Protein 4C26 (pdb70)

CATH classification: 3.30.920.30

Structure (mmCIF, N/CA/C/O backbone):
data_4C26
#
_entry.id   4C26
#
_cell.length_a   1.000
_cell.length_b   1.000
_cell.length_c   1.000
_cell.angle_alpha   90.00
_cell.angle_beta   90.00
_cell.angle_gamma   90.00
#
_symmetry.space_group_name_H-M   'P 1'
#
loop_
_atom_site.group_PDB
_atom_site.id
_atom_site.type_symbol
_atom_site.label_atom_id
_atom_site.label_alt_id
_atom_site.label_comp_id
_atom_site.label_asym_id
_atom_site.label_entity_id
_atom_site.label_seq_id
_atom_site.pdbx_PDB_ins_code
_atom_site.Cartn_x
_atom_site.Cartn_y
_atom_site.Cartn_z
_atom_site.occupancy
_atom_site.B_iso_or_equiv
_atom_site.auth_seq_id
_atom_site.auth_comp_id
_atom_site.auth_asym_id
_atom_site.auth_atom_id
_atom_site.pdbx_PDB_model_num
ATOM 1 N N . ASP A 1 1 ? 14.689 -2.743 -7.687 1.00 20.35 -6 ASP A N 1
ATOM 2 C CA . ASP A 1 1 ? 15.789 -2.006 -8.356 1.00 20.07 -6 ASP A CA 1
ATOM 3 C C . ASP A 1 1 ? 15.860 -2.366 -9.831 1.00 19.59 -6 ASP A C 1
ATOM 4 O O . ASP A 1 1 ? 16.941 -2.510 -10.399 1.00 19.68 -6 ASP A O 1
ATOM 15 N N . ARG A 1 2 ? 14.700 -2.499 -10.450 1.00 19.21 -5 ARG A N 1
ATOM 16 C CA . ARG A 1 2 ? 14.614 -2.835 -11.862 1.00 18.87 -5 ARG A CA 1
ATOM 17 C C . ARG A 1 2 ? 14.020 -1.656 -12.623 1.00 18.27 -5 ARG A C 1
ATOM 18 O O . ARG A 1 2 ? 13.896 -0.561 -12.074 1.00 17.95 -5 ARG A O 1
ATOM 39 N N . THR A 1 3 ? 13.670 -1.864 -13.879 1.00 18.25 -4 THR A N 1
ATOM 40 C CA . THR A 1 3 ? 13.072 -0.807 -14.682 1.00 17.81 -4 THR A CA 1
ATOM 41 C C . THR A 1 3 ? 11.790 -1.310 -15.343 1.00 16.92 -4 THR A C 1
ATOM 42 O O . THR A 1 3 ? 11.373 -0.823 -16.398 1.00 16.90 -4 THR A O 1
ATOM 53 N N . GLY A 1 4 ? 11.164 -2.287 -14.704 1.00 16.29 -3 GLY A N 1
ATOM 54 C CA . GLY A 1 4 ? 9.940 -2.856 -15.221 1.00 15.50 -3 GLY A CA 1
ATOM 55 C C . GLY A 1 4 ? 9.130 -3.529 -14.137 1.00 14.59 -3 GLY A C 1
ATOM 56 O O . GLY A 1 4 ? 9.655 -4.366 -13.399 1.00 14.29 -3 GLY A O 1
ATOM 60 N N . SER A 1 5 ? 7.861 -3.145 -14.033 1.00 14.32 -2 SER A N 1
ATOM 61 C CA . SER A 1 5 ? 6.936 -3.710 -13.051 1.00 13.61 -2 SER A CA 1
ATOM 62 C C . SER A 1 5 ? 7.372 -3.396 -11.618 1.00 12.70 -2 SER A C 1
ATOM 63 O O . SER A 1 5 ? 7.077 -4.151 -10.688 1.00 12.41 -2 SER A O 1
ATOM 71 N N . GLU A 1 6 ? 8.060 -2.273 -11.445 1.00 12.40 -1 GLU A N 1
ATOM 72 C CA . GLU A 1 6 ? 8.510 -1.843 -10.127 1.00 11.62 -1 GLU A CA 1
ATOM 73 C C . GLU A 1 6 ? 7.358 -1.238 -9.332 1.00 10.95 -1 GLU A C 1
ATOM 74 O O . GLU A 1 6 ? 7.190 -0.019 -9.277 1.00 10.98 -1 GLU A O 1
ATOM 86 N N . LEU A 1 7 ? 6.556 -2.101 -8.729 1.00 10.58 0 LEU A N 1
ATOM 87 C CA . LEU A 1 7 ? 5.456 -1.661 -7.881 1.00 10.14 0 LEU A CA 1
ATOM 88 C C . LEU A 1 7 ? 5.888 -1.645 -6.422 1.00 9.04 0 LEU A C 1
ATOM 89 O O . LEU A 1 7 ? 5.098 -1.328 -5.533 1.00 8.92 0 LEU A O 1
ATOM 105 N N . MET A 1 8 ? 7.147 -1.995 -6.190 1.00 8.45 1 MET A N 1
ATOM 106 C CA . MET A 1 8 ? 7.700 -2.062 -4.844 1.00 7.52 1 MET A CA 1
ATOM 107 C C . MET A 1 8 ? 7.748 -0.677 -4.215 1.00 6.57 1 MET A C 1
ATOM 108 O O . MET A 1 8 ? 8.259 0.271 -4.817 1.00 6.57 1 MET A O 1
ATOM 122 N N . ASN A 1 9 ? 7.208 -0.562 -3.009 1.00 6.06 2 ASN A N 1
ATOM 123 C CA . ASN A 1 9 ? 7.172 0.712 -2.305 1.00 5.40 2 ASN A CA 1
ATOM 124 C C . ASN A 1 9 ? 7.393 0.514 -0.816 1.00 4.41 2 ASN A C 1
ATOM 125 O O . ASN A 1 9 ? 7.055 -0.530 -0.259 1.00 4.62 2 ASN A O 1
ATOM 136 N N . SER A 1 10 ? 7.968 1.521 -0.186 1.00 3.68 3 SER A N 1
ATOM 137 C CA . SER A 1 10 ? 8.181 1.515 1.249 1.00 3.03 3 SER A CA 1
ATOM 138 C C . SER A 1 10 ? 8.111 2.946 1.763 1.00 2.38 3 SER A C 1
ATOM 139 O O . SER A 1 10 ? 9.053 3.722 1.599 1.00 2.73 3 SER A O 1
ATOM 147 N N . SER A 1 11 ? 6.982 3.294 2.361 1.00 2.00 4 SER A N 1
ATOM 148 C CA . SER A 1 11 ? 6.728 4.663 2.767 1.00 1.88 4 SER A CA 1
ATOM 149 C C . SER A 1 11 ? 5.665 4.709 3.859 1.00 1.41 4 SER A C 1
ATOM 150 O O . SER A 1 11 ? 4.871 3.779 4.013 1.00 1.42 4 SER A O 1
ATOM 158 N N . LYS A 1 12 ? 5.657 5.812 4.598 1.00 1.26 5 LYS A N 1
ATOM 159 C CA . LYS A 1 12 ? 4.707 6.038 5.677 1.00 1.09 5 LYS A CA 1
ATOM 160 C C . LYS A 1 12 ? 3.293 6.179 5.123 1.00 0.86 5 LYS A C 1
ATOM 161 O O . LYS A 1 12 ? 2.309 5.952 5.825 1.00 0.88 5 LYS A O 1
ATOM 180 N N . LEU A 1 13 ? 3.205 6.532 3.848 1.00 0.89 6 LEU A N 1
ATOM 181 C CA . LEU A 1 13 ? 1.920 6.714 3.186 1.00 0.95 6 LEU A CA 1
ATOM 182 C C . LEU A 1 13 ? 1.195 5.380 3.001 1.00 0.80 6 LEU A C 1
ATOM 183 O O . LEU A 1 13 ? -0.017 5.351 2.791 1.00 0.79 6 LEU A O 1
ATOM 199 N N . ILE A 1 14 ? 1.938 4.279 3.088 1.00 0.80 7 ILE A N 1
ATOM 200 C CA . ILE A 1 14 ? 1.338 2.948 3.028 1.00 0.83 7 ILE A CA 1
ATOM 201 C C . ILE A 1 14 ? 0.467 2.720 4.262 1.00 0.69 7 ILE A C 1
ATOM 202 O O . ILE A 1 14 ? -0.554 2.035 4.207 1.00 0.71 7 ILE A O 1
ATOM 218 N N . ARG A 1 15 ? 0.867 3.332 5.371 1.00 0.62 8 ARG A N 1
ATOM 219 C CA . ARG A 1 15 ? 0.104 3.241 6.608 1.00 0.60 8 ARG A CA 1
ATOM 220 C C . ARG A 1 15 ? -1.238 3.942 6.445 1.00 0.50 8 ARG A C 1
ATOM 221 O O . ARG A 1 15 ? -2.252 3.497 6.980 1.00 0.56 8 ARG A O 1
ATOM 242 N N . MET A 1 16 ? -1.237 5.030 5.682 1.00 0.47 9 MET A N 1
ATOM 243 C CA . MET A 1 16 ? -2.458 5.776 5.400 1.00 0.52 9 MET A CA 1
ATOM 244 C C . MET A 1 16 ? -3.438 4.912 4.613 1.00 0.53 9 MET A C 1
ATOM 245 O O . MET A 1 16 ? -4.652 5.000 4.798 1.00 0.65 9 MET A O 1
ATOM 259 N N . LEU A 1 17 ? -2.890 4.074 3.741 1.00 0.50 10 LEU A N 1
ATOM 260 C CA . LEU A 1 17 ? -3.685 3.138 2.951 1.00 0.52 10 LEU A CA 1
ATOM 261 C C . LEU A 1 17 ? -4.445 2.182 3.873 1.00 0.55 10 LEU A C 1
ATOM 262 O O . LEU A 1 17 ? -5.579 1.797 3.596 1.00 0.64 10 LEU A O 1
ATOM 278 N N . GLU A 1 18 ? -3.821 1.842 4.992 1.00 0.53 11 GLU A N 1
ATOM 279 C CA . GLU A 1 18 ? -4.425 0.951 5.978 1.00 0.61 11 GLU A CA 1
ATOM 280 C C . GLU A 1 18 ? -5.506 1.690 6.769 1.00 0.62 11 GLU A C 1
ATOM 281 O O . GLU A 1 18 ? -6.582 1.150 7.040 1.00 0.72 11 GLU A O 1
ATOM 293 N N . GLU A 1 19 ? -5.214 2.939 7.116 1.00 0.58 12 GLU A N 1
ATOM 294 C CA . GLU A 1 19 ? -6.105 3.745 7.947 1.00 0.64 12 GLU A CA 1
ATOM 295 C C . GLU A 1 19 ? -7.330 4.215 7.170 1.00 0.60 12 GLU A C 1
ATOM 296 O O . GLU A 1 19 ? -8.355 4.555 7.760 1.00 0.66 12 GLU A O 1
ATOM 308 N N . ASP A 1 20 ? -7.221 4.242 5.847 1.00 0.57 13 ASP A N 1
ATOM 309 C CA . ASP A 1 20 ? -8.333 4.668 4.999 1.00 0.58 13 ASP A CA 1
ATOM 310 C C . ASP A 1 20 ? -9.429 3.606 4.980 1.00 0.55 13 ASP A C 1
ATOM 311 O O . ASP A 1 20 ? -10.577 3.881 4.633 1.00 0.62 13 ASP A O 1
ATOM 320 N N . GLY A 1 21 ? -9.076 2.391 5.373 1.00 0.49 14 GLY A N 1
ATOM 321 C CA . GLY A 1 21 ? -10.057 1.328 5.440 1.00 0.53 14 GLY A CA 1
ATOM 322 C C . GLY A 1 21 ? -9.803 0.237 4.424 1.00 0.47 14 GLY A C 1
ATOM 323 O O . GLY A 1 21 ? -10.652 -0.629 4.211 1.00 0.62 14 GLY A O 1
ATOM 327 N N . TRP A 1 22 ? -8.649 0.288 3.773 1.00 0.35 15 TRP A N 1
ATOM 328 C CA . TRP A 1 22 ? -8.273 -0.752 2.830 1.00 0.34 15 TRP A CA 1
ATOM 329 C C . TRP A 1 22 ? -7.878 -2.005 3.586 1.00 0.39 15 TRP A C 1
ATOM 330 O O . TRP A 1 22 ? -7.136 -1.942 4.566 1.00 0.57 15 TRP A O 1
ATOM 351 N N . ARG A 1 23 ? -8.394 -3.140 3.149 1.00 0.37 16 ARG A N 1
ATOM 352 C CA . ARG A 1 23 ? -8.160 -4.385 3.854 1.00 0.43 16 ARG A CA 1
ATOM 353 C C . ARG A 1 23 ? -7.396 -5.367 2.984 1.00 0.37 16 ARG A C 1
ATOM 354 O O . ARG A 1 23 ? -7.623 -5.455 1.776 1.00 0.32 16 ARG A O 1
ATOM 375 N N . LEU A 1 24 ? -6.473 -6.081 3.611 1.00 0.42 17 LEU A N 1
ATOM 376 C CA . LEU A 1 24 ? -5.672 -7.088 2.935 1.00 0.43 17 LEU A CA 1
ATOM 377 C C . LEU A 1 24 ? -6.522 -8.319 2.638 1.00 0.48 17 LEU A C 1
ATOM 378 O O . LEU A 1 24 ? -6.746 -9.154 3.514 1.00 0.58 17 LEU A O 1
ATOM 394 N N . VAL A 1 25 ? -6.992 -8.427 1.404 1.00 0.49 18 VAL A N 1
ATOM 395 C CA . VAL A 1 25 ? -7.882 -9.519 1.021 1.00 0.60 18 VAL A CA 1
ATOM 396 C C . VAL A 1 25 ? -7.102 -10.685 0.425 1.00 0.65 18 VAL A C 1
ATOM 397 O O . VAL A 1 25 ? -7.617 -11.800 0.315 1.00 0.82 18 VAL A O 1
ATOM 410 N N . ARG A 1 26 ? -5.863 -10.426 0.039 1.00 0.53 19 ARG A N 1
ATOM 411 C CA . ARG A 1 26 ? -4.997 -11.465 -0.494 1.00 0.56 19 ARG A CA 1
ATOM 412 C C . ARG A 1 26 ? -3.573 -11.266 0.008 1.00 0.55 19 ARG A C 1
ATOM 413 O O . ARG A 1 26 ? -2.913 -10.281 -0.330 1.00 0.54 19 ARG A O 1
ATOM 434 N N . VAL A 1 27 ? -3.108 -12.217 0.802 1.00 0.72 20 VAL A N 1
ATOM 435 C CA . VAL A 1 27 ? -1.799 -12.127 1.427 1.00 0.91 20 VAL A CA 1
ATOM 436 C C . VAL A 1 27 ? -0.729 -12.698 0.506 1.00 0.90 20 VAL A C 1
ATOM 437 O O . VAL A 1 27 ? -0.914 -13.749 -0.110 1.00 1.02 20 VAL A O 1
ATOM 450 N N . THR A 1 28 ? 0.371 -11.981 0.391 1.00 1.05 21 THR A N 1
ATOM 451 C CA . THR A 1 28 ? 1.491 -12.407 -0.420 1.00 1.15 21 THR A CA 1
ATOM 452 C C . THR A 1 28 ? 2.793 -11.999 0.267 1.00 1.33 21 THR A C 1
ATOM 453 O O . THR A 1 28 ? 2.799 -11.054 1.058 1.00 1.81 21 THR A O 1
ATOM 464 N N . GLY A 1 29 ? 3.872 -12.729 -0.019 1.00 1.17 22 GLY A N 1
ATOM 465 C CA . GLY A 1 29 ? 5.152 -12.505 0.637 1.00 1.32 22 GLY A CA 1
ATOM 466 C C . GLY A 1 29 ? 5.529 -11.041 0.752 1.00 0.95 22 GLY A C 1
ATOM 467 O O . GLY A 1 29 ? 5.762 -10.543 1.852 1.00 1.42 22 GLY A O 1
ATOM 471 N N . SER A 1 30 ? 5.580 -10.345 -0.371 1.00 0.89 23 SER A N 1
ATOM 472 C CA . SER A 1 30 ? 5.932 -8.935 -0.356 1.00 1.20 23 SER A CA 1
ATOM 473 C C . SER A 1 30 ? 4.743 -8.056 -0.747 1.00 1.00 23 SER A C 1
ATOM 474 O O . SER A 1 30 ? 4.579 -6.952 -0.221 1.00 1.37 23 SER A O 1
ATOM 482 N N . ALA A 1 31 ? 3.903 -8.551 -1.651 1.00 0.60 24 ALA A N 1
ATOM 483 C CA . ALA A 1 31 ? 2.826 -7.744 -2.212 1.00 0.55 24 ALA A CA 1
ATOM 484 C C . ALA A 1 31 ? 1.549 -7.832 -1.389 1.00 0.53 24 ALA A C 1
ATOM 485 O O . ALA A 1 31 ? 0.931 -8.889 -1.280 1.00 0.76 24 ALA A O 1
ATOM 492 N N . HIS A 1 32 ? 1.161 -6.706 -0.818 1.00 0.43 25 HIS A N 1
ATOM 493 C CA . HIS A 1 32 ? -0.075 -6.615 -0.060 1.00 0.50 25 HIS A CA 1
ATOM 494 C C . HIS A 1 32 ? -1.210 -6.190 -0.981 1.00 0.35 25 HIS A C 1
ATOM 495 O O . HIS A 1 32 ? -1.190 -5.087 -1.526 1.00 0.39 25 HIS A O 1
ATOM 510 N N . HIS A 1 33 ? -2.183 -7.070 -1.171 1.00 0.33 26 HIS A N 1
ATOM 511 C CA . HIS A 1 33 ? -3.313 -6.778 -2.044 1.00 0.33 26 HIS A CA 1
ATOM 512 C C . HIS A 1 33 ? -4.474 -6.227 -1.229 1.00 0.28 26 HIS A C 1
ATOM 513 O O . HIS A 1 33 ? -5.144 -6.965 -0.498 1.00 0.33 26 HIS A O 1
ATOM 528 N N . PHE A 1 34 ? -4.696 -4.932 -1.351 1.00 0.25 27 PHE A N 1
ATOM 529 C CA . PHE A 1 34 ? -5.706 -4.243 -0.573 1.00 0.21 27 PHE A CA 1
ATOM 530 C C . PHE A 1 34 ? -6.966 -3.992 -1.375 1.00 0.25 27 PHE A C 1
ATOM 531 O O . PHE A 1 34 ? -6.907 -3.661 -2.560 1.00 0.32 27 PHE A O 1
ATOM 548 N N . LYS A 1 35 ? -8.098 -4.127 -0.712 1.00 0.25 28 LYS A N 1
ATOM 549 C CA . LYS A 1 35 ? -9.382 -3.812 -1.314 1.00 0.33 28 LYS A CA 1
ATOM 550 C C . LYS A 1 35 ? -10.182 -2.930 -0.364 1.00 0.42 28 LYS A C 1
ATOM 551 O O . LYS A 1 35 ? -10.194 -3.162 0.847 1.00 0.54 28 LYS A O 1
ATOM 570 N N . HIS A 1 36 ? -10.824 -1.906 -0.905 1.00 0.49 29 HIS A N 1
ATOM 571 C CA . HIS A 1 36 ? -11.642 -1.017 -0.095 1.00 0.66 29 HIS A CA 1
ATOM 572 C C . HIS A 1 36 ? -13.117 -1.304 -0.348 1.00 0.64 29 HIS A C 1
ATOM 573 O O . HIS A 1 36 ? -13.591 -1.166 -1.472 1.00 0.66 29 HIS A O 1
ATOM 588 N N . PRO A 1 37 ? -13.852 -1.702 0.699 1.00 0.85 30 PRO A N 1
ATOM 589 C CA . PRO A 1 37 ? -15.279 -2.073 0.601 1.00 1.05 30 PRO A CA 1
ATOM 590 C C . PRO A 1 37 ? -16.191 -0.876 0.328 1.00 1.10 30 PRO A C 1
ATOM 591 O O . PRO A 1 37 ? -16.990 -0.478 1.179 1.00 1.67 30 PRO A O 1
ATOM 602 N N . LYS A 1 38 ? -16.067 -0.317 -0.866 1.00 0.80 31 LYS A N 1
ATOM 603 C CA . LYS A 1 38 ? -16.851 0.837 -1.278 1.00 0.99 31 LYS A CA 1
ATOM 604 C C . LYS A 1 38 ? -16.506 1.187 -2.716 1.00 1.04 31 LYS A C 1
ATOM 605 O O . LYS A 1 38 ? -17.383 1.493 -3.526 1.00 1.30 31 LYS A O 1
ATOM 624 N N . LYS A 1 39 ? -15.220 1.150 -3.020 1.00 0.91 32 LYS A N 1
ATOM 625 C CA . LYS A 1 39 ? -14.749 1.439 -4.368 1.00 1.07 32 LYS A CA 1
ATOM 626 C C . LYS A 1 39 ? -14.173 0.184 -5.028 1.00 0.89 32 LYS A C 1
ATOM 627 O O . LYS A 1 39 ? -13.482 -0.600 -4.375 1.00 0.81 32 LYS A O 1
ATOM 646 N N . PRO A 1 40 ? -14.450 -0.029 -6.326 1.00 1.16 33 PRO A N 1
ATOM 647 C CA . PRO A 1 40 ? -13.900 -1.159 -7.081 1.00 1.17 33 PRO A CA 1
ATOM 648 C C . PRO A 1 40 ? -12.432 -0.947 -7.451 1.00 1.02 33 PRO A C 1
ATOM 649 O O . PRO A 1 40 ? -12.074 -0.902 -8.630 1.00 1.83 33 PRO A O 1
ATOM 660 N N . GLY A 1 41 ? -11.588 -0.807 -6.444 1.00 0.70 34 GLY A N 1
ATOM 661 C CA . GLY A 1 41 ? -10.178 -0.606 -6.682 1.00 0.91 34 GLY A CA 1
ATOM 662 C C . GLY A 1 41 ? -9.329 -1.565 -5.883 1.00 0.76 34 GLY A C 1
ATOM 663 O O . GLY A 1 41 ? -9.634 -1.849 -4.725 1.00 0.77 34 GLY A O 1
ATOM 667 N N . LEU A 1 42 ? -8.276 -2.073 -6.501 1.00 0.83 35 LEU A N 1
ATOM 668 C CA . LEU A 1 42 ? -7.361 -2.985 -5.829 1.00 0.78 35 LEU A CA 1
ATOM 669 C C . LEU A 1 42 ? -5.962 -2.381 -5.798 1.00 0.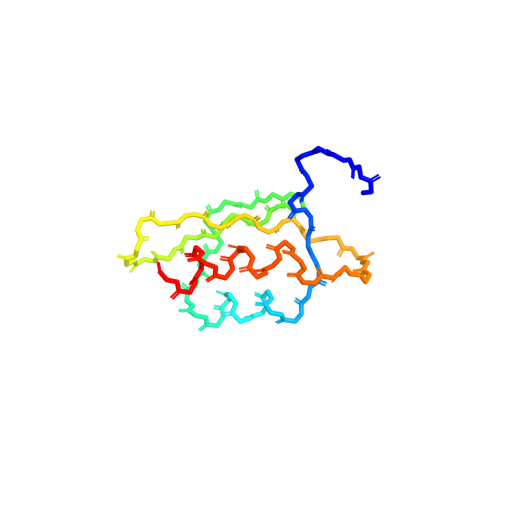61 35 LEU A C 1
ATOM 670 O O . LEU A 1 42 ? -5.363 -2.121 -6.845 1.00 0.71 35 LEU A O 1
ATOM 686 N N . VAL A 1 43 ? -5.451 -2.141 -4.605 1.00 0.41 36 VAL A N 1
ATOM 687 C CA . VAL A 1 43 ? -4.117 -1.582 -4.446 1.00 0.35 36 VAL A CA 1
ATOM 688 C C . VAL A 1 43 ? -3.144 -2.657 -3.981 1.00 0.30 36 VAL A C 1
ATOM 689 O O . VAL A 1 43 ? -3.369 -3.315 -2.970 1.00 0.29 36 VAL A O 1
ATOM 702 N N . THR A 1 44 ? -2.073 -2.843 -4.730 1.00 0.49 37 THR A N 1
ATOM 703 C CA . THR A 1 44 ? -1.081 -3.845 -4.397 1.00 0.52 37 THR A CA 1
ATOM 704 C C . THR A 1 44 ? 0.248 -3.189 -4.028 1.00 0.57 37 THR A C 1
ATOM 705 O O . THR A 1 44 ? 0.972 -2.711 -4.903 1.00 0.78 37 THR A O 1
ATOM 716 N N . VAL A 1 45 ? 0.546 -3.131 -2.732 1.00 0.48 38 VAL A N 1
ATOM 717 C CA . VAL A 1 45 ? 1.817 -2.592 -2.276 1.00 0.63 38 VAL A CA 1
ATOM 718 C C . VAL A 1 45 ? 2.786 -3.697 -1.847 1.00 0.61 38 VAL A C 1
ATOM 719 O O . VAL A 1 45 ? 2.638 -4.286 -0.771 1.00 0.58 38 VAL A O 1
ATOM 732 N N . PRO A 1 46 ? 3.770 -4.016 -2.703 1.00 0.89 39 PRO A N 1
ATOM 733 C CA . PRO A 1 46 ? 4.913 -4.843 -2.324 1.00 0.93 39 PRO A CA 1
ATOM 734 C C . PRO A 1 46 ? 5.869 -4.062 -1.443 1.00 1.10 39 PRO A C 1
ATOM 735 O O . PRO A 1 46 ? 6.509 -3.109 -1.892 1.00 1.68 39 PRO A O 1
ATOM 746 N N . HIS A 1 47 ? 5.947 -4.458 -0.184 1.00 1.02 40 HIS A N 1
ATOM 747 C CA . HIS A 1 47 ? 6.710 -3.709 0.796 1.00 1.48 40 HIS A CA 1
ATOM 748 C C . HIS A 1 47 ? 7.959 -4.467 1.237 1.00 1.41 40 HIS A C 1
ATOM 749 O O . HIS A 1 47 ? 7.878 -5.421 2.012 1.00 1.67 40 HIS A O 1
ATOM 764 N N . PRO A 1 48 ? 9.125 -4.062 0.726 1.00 2.02 41 PRO A N 1
ATOM 765 C CA . PRO A 1 48 ? 10.410 -4.546 1.193 1.00 2.42 41 PRO A CA 1
ATOM 766 C C . PRO A 1 48 ? 11.005 -3.604 2.240 1.00 1.97 41 PRO A C 1
ATOM 767 O O . PRO A 1 48 ? 10.440 -2.546 2.527 1.00 2.01 41 PRO A O 1
ATOM 778 N N . LYS A 1 49 ? 12.133 -3.984 2.816 1.00 2.46 42 LYS A N 1
ATOM 779 C CA . LYS A 1 49 ? 12.826 -3.110 3.750 1.00 2.66 42 LYS A CA 1
ATOM 780 C C . LYS A 1 49 ? 13.867 -2.291 2.998 1.00 3.15 42 LYS A C 1
ATOM 781 O O . LYS A 1 49 ? 14.954 -2.783 2.690 1.00 3.73 42 LYS A O 1
ATOM 800 N N . LYS A 1 50 ? 13.517 -1.050 2.692 1.00 3.38 43 LYS A N 1
ATOM 801 C CA . LYS A 1 50 ? 14.364 -0.182 1.885 1.00 4.00 43 LYS A CA 1
ATOM 802 C C . LYS A 1 50 ? 13.771 1.220 1.860 1.00 4.34 43 LYS A C 1
ATOM 803 O O . LYS A 1 50 ? 12.550 1.374 1.867 1.00 4.36 43 LYS A O 1
ATOM 822 N N . ASP A 1 51 ? 14.620 2.240 1.845 1.00 4.87 44 ASP A N 1
ATOM 823 C CA . ASP A 1 51 ? 14.142 3.613 1.719 1.00 5.33 44 ASP A CA 1
ATOM 824 C C . ASP A 1 51 ? 13.716 3.869 0.283 1.00 5.00 44 ASP A C 1
ATOM 825 O O . ASP A 1 51 ? 14.549 4.101 -0.590 1.00 5.09 44 ASP A O 1
ATOM 834 N N . LEU A 1 52 ? 12.421 3.789 0.034 1.00 4.81 45 LEU A N 1
ATOM 835 C CA . LEU A 1 52 ? 11.898 3.960 -1.310 1.00 4.63 45 LEU A CA 1
ATOM 836 C C . LEU A 1 52 ? 11.119 5.262 -1.424 1.00 4.46 45 LEU A C 1
ATOM 837 O O . LEU A 1 52 ? 10.288 5.576 -0.571 1.00 4.41 45 LEU A O 1
ATOM 853 N N . PRO A 1 53 ? 11.406 6.049 -2.473 1.00 4.59 46 PRO A N 1
ATOM 854 C CA . PRO A 1 53 ? 10.698 7.303 -2.747 1.00 4.55 46 PRO A CA 1
ATOM 855 C C . PRO A 1 53 ? 9.214 7.074 -3.017 1.00 3.88 46 PRO A C 1
ATOM 856 O O . PRO A 1 53 ? 8.796 5.970 -3.371 1.00 3.48 46 PRO A O 1
ATOM 867 N N . ILE A 1 54 ? 8.423 8.129 -2.869 1.00 3.85 47 ILE A N 1
ATOM 868 C CA . ILE A 1 54 ? 6.972 8.028 -2.991 1.00 3.33 47 ILE A CA 1
ATOM 869 C C . ILE A 1 54 ? 6.514 8.145 -4.442 1.00 3.01 47 ILE A C 1
ATOM 870 O O . ILE A 1 54 ? 5.322 8.280 -4.709 1.00 2.56 47 ILE A O 1
ATOM 886 N N . GLY A 1 55 ? 7.466 8.095 -5.369 1.00 3.31 48 GLY A N 1
ATOM 887 C CA . GLY A 1 55 ? 7.156 8.236 -6.784 1.00 3.19 48 GLY A CA 1
ATOM 888 C C . GLY A 1 55 ? 6.082 7.274 -7.263 1.00 2.77 48 GLY A C 1
ATOM 889 O O . GLY A 1 55 ? 5.183 7.661 -8.005 1.00 2.57 48 GLY A O 1
ATOM 893 N N . THR A 1 56 ? 6.167 6.021 -6.849 1.00 2.71 49 THR A N 1
ATOM 894 C CA . THR A 1 56 ? 5.142 5.051 -7.198 1.00 2.41 49 THR A CA 1
ATOM 895 C C . THR A 1 56 ? 3.950 5.175 -6.249 1.00 1.84 49 THR A C 1
ATOM 896 O O . THR A 1 56 ? 2.808 4.926 -6.627 1.00 1.61 49 THR A O 1
ATOM 907 N N . VAL A 1 57 ? 4.227 5.604 -5.024 1.00 1.76 50 VAL A N 1
ATOM 908 C CA . VAL A 1 57 ? 3.200 5.747 -4.000 1.00 1.38 50 VAL A CA 1
ATOM 909 C C . VAL A 1 57 ? 2.166 6.813 -4.360 1.00 1.23 50 VAL A C 1
ATOM 910 O O . VAL A 1 57 ? 0.973 6.620 -4.146 1.00 0.97 50 VAL A O 1
ATOM 923 N N . LYS A 1 58 ? 2.611 7.937 -4.907 1.00 1.48 51 LYS A N 1
ATOM 924 C CA . LYS A 1 58 ? 1.684 8.993 -5.291 1.00 1.44 51 LYS A CA 1
ATOM 925 C C . LYS A 1 58 ? 0.822 8.549 -6.470 1.00 1.23 51 LYS A C 1
ATOM 926 O O . LYS A 1 58 ? -0.249 9.102 -6.716 1.00 1.17 51 LYS A O 1
ATOM 945 N N . SER A 1 59 ? 1.291 7.533 -7.183 1.00 1.27 52 SER A N 1
ATOM 946 C CA . SER A 1 59 ? 0.492 6.893 -8.211 1.00 1.26 52 SER A CA 1
ATOM 947 C C . SER A 1 59 ? -0.527 5.963 -7.556 1.00 1.00 52 SER A C 1
ATOM 948 O O . SER A 1 59 ? -1.678 5.883 -7.985 1.00 1.06 52 SER A O 1
ATOM 956 N N . ILE A 1 60 ? -0.096 5.279 -6.494 1.00 0.82 53 ILE A N 1
ATOM 957 C CA . ILE A 1 60 ? -0.990 4.442 -5.700 1.00 0.67 53 ILE A CA 1
ATOM 958 C C . ILE A 1 60 ? -2.101 5.291 -5.096 1.00 0.59 53 ILE A C 1
ATOM 959 O O . ILE A 1 60 ? -3.266 4.906 -5.110 1.00 0.70 53 ILE A O 1
ATOM 975 N N . GLN A 1 61 ? -1.723 6.457 -4.580 1.00 0.60 54 GLN A N 1
ATOM 976 C CA . GLN A 1 61 ? -2.666 7.370 -3.939 1.00 0.75 54 GLN A CA 1
ATOM 977 C C . GLN A 1 61 ? -3.764 7.817 -4.898 1.00 0.79 54 GLN A C 1
ATOM 978 O O . GLN A 1 61 ? -4.840 8.223 -4.467 1.00 0.97 54 GLN A O 1
ATOM 992 N N . LYS A 1 62 ? -3.499 7.738 -6.195 1.00 0.73 55 LYS A N 1
ATOM 993 C CA . LYS A 1 62 ? -4.514 8.051 -7.188 1.00 0.82 55 LYS A CA 1
ATOM 994 C C . LYS A 1 62 ? -5.620 6.999 -7.150 1.00 0.77 55 LYS A C 1
ATOM 995 O O . LYS A 1 62 ? -6.800 7.318 -7.267 1.00 0.94 55 LYS A O 1
ATOM 1014 N N . SER A 1 63 ? -5.227 5.746 -6.964 1.00 0.67 56 SER A N 1
ATOM 1015 C CA . SER A 1 63 ? -6.181 4.648 -6.905 1.00 0.75 56 SER A CA 1
ATOM 1016 C C . SER A 1 63 ? -6.712 4.466 -5.481 1.00 0.69 56 SER A C 1
ATOM 1017 O O . SER A 1 63 ? -7.871 4.114 -5.280 1.00 0.85 56 SER A O 1
ATOM 1025 N N . ALA A 1 64 ? -5.854 4.720 -4.502 1.00 0.54 57 ALA A N 1
ATOM 1026 C CA . ALA A 1 64 ? -6.194 4.497 -3.101 1.00 0.55 57 ALA A CA 1
ATOM 1027 C C . ALA A 1 64 ? -6.986 5.661 -2.511 1.00 0.76 57 ALA A C 1
ATOM 1028 O O . ALA A 1 64 ? -7.806 5.473 -1.609 1.00 1.09 57 ALA A O 1
ATOM 1035 N N . GLY A 1 65 ? -6.745 6.859 -3.019 1.00 0.90 58 GLY A N 1
ATOM 1036 C CA . GLY A 1 65 ? -7.382 8.037 -2.466 1.00 1.19 58 GLY A CA 1
ATOM 1037 C C . GLY A 1 65 ? -8.612 8.467 -3.240 1.00 1.20 58 GLY A C 1
ATOM 1038 O O . GLY A 1 65 ? -9.532 9.057 -2.672 1.00 1.52 58 GLY A O 1
ATOM 1042 N N . LEU A 1 66 ? -8.635 8.176 -4.530 1.00 1.61 59 LEU A N 1
ATOM 1043 C CA . LEU A 1 66 ? -9.741 8.595 -5.378 1.00 2.45 59 LEU A CA 1
ATOM 1044 C C . LEU A 1 66 ? -10.664 7.418 -5.678 1.00 2.84 59 LEU A C 1
ATOM 1045 O O . LEU A 1 66 ? -10.722 6.981 -6.847 1.00 3.33 59 LEU A O 1
ATOM 1062 N N . ASP A 1 1 ? 24.392 0.505 3.802 1.00 20.35 -6 ASP A N 2
ATOM 1063 C CA . ASP A 1 1 ? 24.143 1.359 2.620 1.00 20.07 -6 ASP A CA 2
ATOM 1064 C C . ASP A 1 1 ? 23.887 0.515 1.375 1.00 19.59 -6 ASP A C 2
ATOM 1065 O O . ASP A 1 1 ? 22.937 0.766 0.636 1.00 19.68 -6 ASP A O 2
ATOM 1076 N N . ARG A 1 2 ? 24.733 -0.485 1.144 1.00 19.21 -5 ARG A N 2
ATOM 1077 C CA . ARG A 1 2 ? 24.625 -1.309 -0.056 1.00 18.87 -5 ARG A CA 2
ATOM 1078 C C . ARG A 1 2 ? 23.382 -2.194 -0.005 1.00 18.27 -5 ARG A C 2
ATOM 1079 O O . ARG A 1 2 ? 22.549 -2.153 -0.913 1.00 17.95 -5 ARG A O 2
ATOM 1100 N N . THR A 1 3 ? 23.260 -2.992 1.045 1.00 18.25 -4 THR A N 2
ATOM 1101 C CA . THR A 1 3 ? 22.086 -3.835 1.225 1.00 17.81 -4 THR A CA 2
ATOM 1102 C C . THR A 1 3 ? 20.858 -2.971 1.506 1.00 16.92 -4 THR A C 2
ATOM 1103 O O . THR A 1 3 ? 19.804 -3.143 0.890 1.00 16.90 -4 THR A O 2
ATOM 1114 N N . GLY A 1 4 ? 21.014 -2.032 2.426 1.00 16.29 -3 GLY A N 2
ATOM 1115 C CA . GLY A 1 4 ? 19.957 -1.094 2.726 1.00 15.50 -3 GLY A CA 2
ATOM 1116 C C . GLY A 1 4 ? 20.502 0.304 2.901 1.00 14.59 -3 GLY A C 2
ATOM 1117 O O . GLY A 1 4 ? 21.362 0.535 3.756 1.00 14.29 -3 GLY A O 2
ATOM 1121 N N . SER A 1 5 ? 20.036 1.234 2.078 1.00 14.32 -2 SER A N 2
ATOM 1122 C CA . SER A 1 5 ? 20.500 2.611 2.150 1.00 13.61 -2 SER A CA 2
ATOM 1123 C C . SER A 1 5 ? 19.822 3.334 3.303 1.00 12.70 -2 SER A C 2
ATOM 1124 O O . SER A 1 5 ? 20.407 4.219 3.929 1.00 12.41 -2 SER A O 2
ATOM 1132 N N . GLU A 1 6 ? 18.592 2.945 3.587 1.00 12.40 -1 GLU A N 2
ATOM 1133 C CA . GLU A 1 6 ? 17.847 3.521 4.689 1.00 11.62 -1 GLU A CA 2
ATOM 1134 C C . GLU A 1 6 ? 17.107 2.420 5.441 1.00 10.95 -1 GLU A C 2
ATOM 1135 O O . GLU A 1 6 ? 16.571 1.492 4.834 1.00 10.98 -1 GLU A O 2
ATOM 1147 N N . LEU A 1 7 ? 17.095 2.521 6.762 1.00 10.58 0 LEU A N 2
ATOM 1148 C CA . LEU A 1 7 ? 16.468 1.507 7.598 1.00 10.14 0 LEU A CA 2
ATOM 1149 C C . LEU A 1 7 ? 15.006 1.853 7.846 1.00 9.04 0 LEU A C 2
ATOM 1150 O O . LEU A 1 7 ? 14.255 1.064 8.421 1.00 8.92 0 LEU A O 2
ATOM 1166 N N . MET A 1 8 ? 14.616 3.043 7.414 1.00 8.45 1 MET A N 2
ATOM 1167 C CA . MET A 1 8 ? 13.236 3.490 7.526 1.00 7.52 1 MET A CA 2
ATOM 1168 C C . MET A 1 8 ? 12.380 2.822 6.459 1.00 6.57 1 MET A C 2
ATOM 1169 O O . MET A 1 8 ? 12.308 3.300 5.322 1.00 6.57 1 MET A O 2
ATOM 1183 N N . ASN A 1 9 ? 11.754 1.706 6.811 1.00 6.06 2 ASN A N 2
ATOM 1184 C CA . ASN A 1 9 ? 10.840 1.038 5.897 1.00 5.40 2 ASN A CA 2
ATOM 1185 C C . ASN A 1 9 ? 9.632 1.923 5.658 1.00 4.41 2 ASN A C 2
ATOM 1186 O O . ASN A 1 9 ? 9.075 2.491 6.599 1.00 4.62 2 ASN A O 2
ATOM 1197 N N . SER A 1 10 ? 9.239 2.052 4.401 1.00 3.68 3 SER A N 2
ATOM 1198 C CA . SER A 1 10 ? 8.167 2.956 4.018 1.00 3.03 3 SER A CA 2
ATOM 1199 C C . SER A 1 10 ? 6.790 2.369 4.344 1.00 2.38 3 SER A C 2
ATOM 1200 O O . SER A 1 10 ? 5.980 2.107 3.452 1.00 2.73 3 SER A O 2
ATOM 1208 N N . SER A 1 11 ? 6.534 2.167 5.630 1.00 2.00 4 SER A N 2
ATOM 1209 C CA . SER A 1 11 ? 5.247 1.682 6.092 1.00 1.88 4 SER A CA 2
ATOM 1210 C C . SER A 1 11 ? 4.248 2.835 6.173 1.00 1.41 4 SER A C 2
ATOM 1211 O O . SER A 1 11 ? 3.048 2.619 6.305 1.00 1.42 4 SER A O 2
ATOM 1219 N N . LYS A 1 12 ? 4.771 4.060 6.081 1.00 1.26 5 LYS A N 2
ATOM 1220 C CA . LYS A 1 12 ? 3.962 5.275 6.012 1.00 1.09 5 LYS A CA 2
ATOM 1221 C C . LYS A 1 12 ? 2.823 5.139 5.007 1.00 0.86 5 LYS A C 2
ATOM 1222 O O . LYS A 1 12 ? 1.682 5.517 5.281 1.00 0.88 5 LYS A O 2
ATOM 1241 N N . LEU A 1 13 ? 3.150 4.600 3.843 1.00 0.89 6 LEU A N 2
ATOM 1242 C CA . LEU A 1 13 ? 2.187 4.441 2.766 1.00 0.95 6 LEU A CA 2
ATOM 1243 C C . LEU A 1 13 ? 1.114 3.430 3.145 1.00 0.80 6 LEU A C 2
ATOM 1244 O O . LEU A 1 13 ? -0.062 3.629 2.855 1.00 0.79 6 LEU A O 2
ATOM 1260 N N . ILE A 1 14 ? 1.522 2.358 3.810 1.00 0.80 7 ILE A N 2
ATOM 1261 C CA . ILE A 1 14 ? 0.582 1.353 4.285 1.00 0.83 7 ILE A CA 2
ATOM 1262 C C . ILE A 1 14 ? -0.268 1.933 5.408 1.00 0.69 7 ILE A C 2
ATOM 1263 O O . ILE A 1 14 ? -1.462 1.668 5.503 1.00 0.71 7 ILE A O 2
ATOM 1279 N N . ARG A 1 15 ? 0.367 2.740 6.245 1.00 0.62 8 ARG A N 2
ATOM 1280 C CA . ARG A 1 15 ? -0.289 3.388 7.366 1.00 0.60 8 ARG A CA 2
ATOM 1281 C C . ARG A 1 15 ? -1.444 4.269 6.897 1.00 0.50 8 ARG A C 2
ATOM 1282 O O . ARG A 1 15 ? -2.581 4.094 7.332 1.00 0.56 8 ARG A O 2
ATOM 1303 N N . MET A 1 16 ? -1.150 5.199 5.994 1.00 0.47 9 MET A N 2
ATOM 1304 C CA . MET A 1 16 ? -2.160 6.131 5.491 1.00 0.52 9 MET A CA 2
ATOM 1305 C C . MET A 1 16 ? -3.226 5.396 4.682 1.00 0.53 9 MET A C 2
ATOM 1306 O O . MET A 1 16 ? -4.367 5.846 4.573 1.00 0.65 9 MET A O 2
ATOM 1320 N N . LEU A 1 17 ? -2.836 4.260 4.127 1.00 0.50 10 LEU A N 2
ATOM 1321 C CA . LEU A 1 17 ? -3.738 3.406 3.369 1.00 0.52 10 LEU A CA 2
ATOM 1322 C C . LEU A 1 17 ? -4.667 2.642 4.315 1.00 0.55 10 LEU A C 2
ATOM 1323 O O . LEU A 1 17 ? -5.870 2.530 4.079 1.00 0.64 10 LEU A O 2
ATOM 1339 N N . GLU A 1 18 ? -4.096 2.144 5.402 1.00 0.53 11 GLU A N 2
ATOM 1340 C CA . GLU A 1 18 ? -4.849 1.427 6.423 1.00 0.61 11 GLU A CA 2
ATOM 1341 C C . GLU A 1 18 ? -5.808 2.372 7.153 1.00 0.62 11 GLU A C 2
ATOM 1342 O O . GLU A 1 18 ? -6.938 1.999 7.478 1.00 0.72 11 GLU A O 2
ATOM 1354 N N . GLU A 1 19 ? -5.361 3.602 7.389 1.00 0.58 12 GLU A N 2
ATOM 1355 C CA . GLU A 1 19 ? -6.160 4.587 8.117 1.00 0.64 12 GLU A CA 2
ATOM 1356 C C . GLU A 1 19 ? -7.328 5.104 7.280 1.00 0.60 12 GLU A C 2
ATOM 1357 O O . GLU A 1 19 ? -8.265 5.692 7.816 1.00 0.66 12 GLU A O 2
ATOM 1369 N N . ASP A 1 20 ? -7.275 4.887 5.969 1.00 0.57 13 ASP A N 2
ATOM 1370 C CA . ASP A 1 20 ? -8.346 5.343 5.084 1.00 0.58 13 ASP A CA 2
ATOM 1371 C C . ASP A 1 20 ? -9.515 4.361 5.114 1.00 0.55 13 ASP A C 2
ATOM 1372 O O . ASP A 1 20 ? -10.616 4.666 4.654 1.00 0.62 13 ASP A O 2
ATOM 1381 N N . GLY A 1 21 ? -9.270 3.181 5.669 1.00 0.49 14 GLY A N 2
ATOM 1382 C CA . GLY A 1 21 ? -10.340 2.224 5.865 1.00 0.53 14 GLY A CA 2
ATOM 1383 C C . GLY A 1 21 ? -10.350 1.108 4.839 1.00 0.47 14 GLY A C 2
ATOM 1384 O O . GLY A 1 21 ? -11.395 0.504 4.588 1.00 0.62 14 GLY A O 2
ATOM 1388 N N . TRP A 1 22 ? -9.201 0.832 4.241 1.00 0.35 15 TRP A N 2
ATOM 1389 C CA . TRP A 1 22 ? -9.089 -0.255 3.276 1.00 0.34 15 TRP A CA 2
ATOM 1390 C C . TRP A 1 22 ? -8.880 -1.588 3.988 1.00 0.39 15 TRP A C 2
ATOM 1391 O O . TRP A 1 22 ? -8.695 -1.631 5.207 1.00 0.57 15 TRP A O 2
ATOM 1412 N N . ARG A 1 23 ? -8.914 -2.672 3.231 1.00 0.37 16 ARG A N 2
ATOM 1413 C CA . ARG A 1 23 ? -8.789 -4.001 3.808 1.00 0.43 16 ARG A CA 2
ATOM 1414 C C . ARG A 1 23 ? -7.837 -4.856 2.982 1.00 0.37 16 ARG A C 2
ATOM 1415 O O . ARG A 1 23 ? -7.876 -4.832 1.753 1.00 0.32 16 ARG A O 2
ATOM 1436 N N . LEU A 1 24 ? -6.976 -5.595 3.663 1.00 0.42 17 LEU A N 2
ATOM 1437 C CA . LEU A 1 24 ? -6.062 -6.511 3.003 1.00 0.43 17 LEU A CA 2
ATOM 1438 C C . LEU A 1 24 ? -6.821 -7.743 2.518 1.00 0.48 17 LEU A C 2
ATOM 1439 O O . LEU A 1 24 ? -7.262 -8.567 3.319 1.00 0.58 17 LEU A O 2
ATOM 1455 N N . VAL A 1 25 ? -6.984 -7.858 1.209 1.00 0.49 18 VAL A N 2
ATOM 1456 C CA . VAL A 1 25 ? -7.787 -8.932 0.641 1.00 0.60 18 VAL A CA 2
ATOM 1457 C C . VAL A 1 25 ? -6.933 -10.090 0.127 1.00 0.65 18 VAL A C 2
ATOM 1458 O O . VAL A 1 25 ? -7.407 -11.225 0.053 1.00 0.82 18 VAL A O 2
ATOM 1471 N N . ARG A 1 26 ? -5.682 -9.814 -0.222 1.00 0.53 19 ARG A N 2
ATOM 1472 C CA . ARG A 1 26 ? -4.810 -10.844 -0.771 1.00 0.56 19 ARG A CA 2
ATOM 1473 C C . ARG A 1 26 ? -3.346 -10.438 -0.677 1.00 0.55 19 ARG A C 2
ATOM 1474 O O . ARG A 1 26 ? -2.951 -9.380 -1.168 1.00 0.54 19 ARG A O 2
ATOM 1495 N N . VAL A 1 27 ? -2.544 -11.279 -0.042 1.00 0.72 20 VAL A N 2
ATOM 1496 C CA . VAL A 1 27 ? -1.109 -11.050 0.040 1.00 0.91 20 VAL A CA 2
ATOM 1497 C C . VAL A 1 27 ? -0.386 -11.901 -0.994 1.00 0.90 20 VAL A C 2
ATOM 1498 O O . VAL A 1 27 ? -0.243 -13.116 -0.825 1.00 1.02 20 VAL A O 2
ATOM 1511 N N . THR A 1 28 ? 0.060 -11.268 -2.061 1.00 1.05 21 THR A N 2
ATOM 1512 C CA . THR A 1 28 ? 0.764 -11.970 -3.115 1.00 1.15 21 THR A CA 2
ATOM 1513 C C . THR A 1 28 ? 2.265 -11.761 -2.961 1.00 1.33 21 THR A C 2
ATOM 1514 O O . THR A 1 28 ? 2.807 -10.746 -3.394 1.00 1.81 21 THR A O 2
ATOM 1525 N N . GLY A 1 29 ? 2.931 -12.731 -2.347 1.00 1.17 22 GLY A N 2
ATOM 1526 C CA . GLY A 1 29 ? 4.350 -12.604 -2.087 1.00 1.32 22 GLY A CA 2
ATOM 1527 C C . GLY A 1 29 ? 4.657 -11.439 -1.167 1.00 0.95 22 GLY A C 2
ATOM 1528 O O . GLY A 1 29 ? 4.283 -11.449 0.008 1.00 1.42 22 GLY A O 2
ATOM 1532 N N . SER A 1 30 ? 5.326 -10.431 -1.703 1.00 0.89 23 SER A N 2
ATOM 1533 C CA . SER A 1 30 ? 5.653 -9.238 -0.943 1.00 1.20 23 SER A CA 2
ATOM 1534 C C . SER A 1 30 ? 4.656 -8.124 -1.267 1.00 1.00 23 SER A C 2
ATOM 1535 O O . SER A 1 30 ? 4.633 -7.077 -0.613 1.00 1.37 23 SER A O 2
ATOM 1543 N N . ALA A 1 31 ? 3.828 -8.362 -2.275 1.00 0.60 24 ALA A N 2
ATOM 1544 C CA . ALA A 1 31 ? 2.847 -7.384 -2.706 1.00 0.55 24 ALA A CA 2
ATOM 1545 C C . ALA A 1 31 ? 1.490 -7.667 -2.083 1.00 0.53 24 ALA A C 2
ATOM 1546 O O . ALA A 1 31 ? 0.734 -8.522 -2.553 1.00 0.76 24 ALA A O 2
ATOM 1553 N N . HIS A 1 32 ? 1.181 -6.945 -1.022 1.00 0.43 25 HIS A N 2
ATOM 1554 C CA . HIS A 1 32 ? -0.101 -7.099 -0.358 1.00 0.50 25 HIS A CA 2
ATOM 1555 C C . HIS A 1 32 ? -1.130 -6.167 -0.984 1.00 0.35 25 HIS A C 2
ATOM 1556 O O . HIS A 1 32 ? -0.866 -4.981 -1.193 1.00 0.39 25 HIS A O 2
ATOM 1571 N N . HIS A 1 33 ? -2.291 -6.723 -1.296 1.00 0.33 26 HIS A N 2
ATOM 1572 C CA . HIS A 1 33 ? -3.332 -5.994 -2.008 1.00 0.33 26 HIS A CA 2
ATOM 1573 C C . HIS A 1 33 ? -4.418 -5.511 -1.058 1.00 0.28 26 HIS A C 2
ATOM 1574 O O . HIS A 1 33 ? -5.031 -6.306 -0.338 1.00 0.33 26 HIS A O 2
ATOM 1589 N N . PHE A 1 34 ? -4.648 -4.210 -1.065 1.00 0.25 27 PHE A N 2
ATOM 1590 C CA . PHE A 1 34 ? -5.716 -3.608 -0.285 1.00 0.21 27 PHE A CA 2
ATOM 1591 C C . PHE A 1 34 ? -6.910 -3.302 -1.172 1.00 0.25 27 PHE A C 2
ATOM 1592 O O . PHE A 1 34 ? -6.757 -2.776 -2.277 1.00 0.32 27 PHE A O 2
ATOM 1609 N N . LYS A 1 35 ? -8.090 -3.639 -0.687 1.00 0.25 28 LYS A N 2
ATOM 1610 C CA . LYS A 1 35 ? -9.318 -3.381 -1.411 1.00 0.33 28 LYS A CA 2
ATOM 1611 C C . LYS A 1 35 ? -10.476 -3.251 -0.429 1.00 0.42 28 LYS A C 2
ATOM 1612 O O . LYS A 1 35 ? -10.458 -3.847 0.647 1.00 0.54 28 LYS A O 2
ATOM 1631 N N . HIS A 1 36 ? -11.459 -2.447 -0.787 1.00 0.49 29 HIS A N 2
ATOM 1632 C CA . HIS A 1 36 ? -12.646 -2.278 0.031 1.00 0.66 29 HIS A CA 2
ATOM 1633 C C . HIS A 1 36 ? -13.830 -2.917 -0.687 1.00 0.64 29 HIS A C 2
ATOM 1634 O O . HIS A 1 36 ? -13.944 -2.781 -1.906 1.00 0.66 29 HIS A O 2
ATOM 1649 N N . PRO A 1 37 ? -14.703 -3.641 0.036 1.00 0.85 30 PRO A N 2
ATOM 1650 C CA . PRO A 1 37 ? -15.882 -4.304 -0.555 1.00 1.05 30 PRO A CA 2
ATOM 1651 C C . PRO A 1 37 ? -16.946 -3.312 -1.036 1.00 1.10 30 PRO A C 2
ATOM 1652 O O . PRO A 1 37 ? -18.110 -3.383 -0.635 1.00 1.67 30 PRO A O 2
ATOM 1663 N N . LYS A 1 38 ? -16.528 -2.408 -1.911 1.00 0.80 31 LYS A N 2
ATOM 1664 C CA . LYS A 1 38 ? -17.381 -1.357 -2.449 1.00 0.99 31 LYS A CA 2
ATOM 1665 C C . LYS A 1 38 ? -16.574 -0.502 -3.423 1.00 1.04 31 LYS A C 2
ATOM 1666 O O . LYS A 1 38 ? -17.119 0.093 -4.353 1.00 1.30 31 LYS A O 2
ATOM 1685 N N . LYS A 1 39 ? -15.265 -0.460 -3.203 1.00 0.91 32 LYS A N 2
ATOM 1686 C CA . LYS A 1 39 ? -14.365 0.306 -4.052 1.00 1.07 32 LYS A CA 2
ATOM 1687 C C . LYS A 1 39 ? -13.488 -0.628 -4.878 1.00 0.89 32 LYS A C 2
ATOM 1688 O O . LYS A 1 39 ? -12.851 -1.534 -4.336 1.00 0.81 32 LYS A O 2
ATOM 1707 N N . PRO A 1 40 ? -13.444 -0.418 -6.201 1.00 1.16 33 PRO A N 2
ATOM 1708 C CA . PRO A 1 40 ? -12.636 -1.234 -7.107 1.00 1.17 33 PRO A CA 2
ATOM 1709 C C . PRO A 1 40 ? -11.175 -0.790 -7.145 1.00 1.02 33 PRO A C 2
ATOM 1710 O O . PRO A 1 40 ? -10.435 -1.124 -8.071 1.00 1.83 33 PRO A O 2
ATOM 1721 N N . GLY A 1 41 ? -10.768 -0.028 -6.140 1.00 0.70 34 GLY A N 2
ATOM 1722 C CA . GLY A 1 41 ? -9.400 0.434 -6.063 1.00 0.91 34 GLY A CA 2
ATOM 1723 C C . GLY A 1 41 ? -8.492 -0.597 -5.432 1.00 0.76 34 GLY A C 2
ATOM 1724 O O . GLY A 1 41 ? -8.429 -0.711 -4.211 1.00 0.77 34 GLY A O 2
ATOM 1728 N N . LEU A 1 42 ? -7.801 -1.360 -6.262 1.00 0.83 35 LEU A N 2
ATOM 1729 C CA . LEU A 1 42 ? -6.907 -2.394 -5.770 1.00 0.78 35 LEU A CA 2
ATOM 1730 C C . LEU A 1 42 ? -5.510 -1.823 -5.562 1.00 0.61 35 LEU A C 2
ATOM 1731 O O . LEU A 1 42 ? -4.785 -1.553 -6.522 1.00 0.71 35 LEU A O 2
ATOM 1747 N N . VAL A 1 43 ? -5.146 -1.626 -4.308 1.00 0.41 36 VAL A N 2
ATOM 1748 C CA . VAL A 1 43 ? -3.847 -1.070 -3.973 1.00 0.35 36 VAL A CA 2
ATOM 1749 C C . VAL A 1 43 ? -2.820 -2.176 -3.761 1.00 0.30 36 VAL A C 2
ATOM 1750 O O . VAL A 1 43 ? -2.957 -3.007 -2.862 1.00 0.29 36 VAL A O 2
ATOM 1763 N N . THR A 1 44 ? -1.800 -2.183 -4.601 1.00 0.49 37 THR A N 2
ATOM 1764 C CA . THR A 1 44 ? -0.724 -3.150 -4.489 1.00 0.52 37 THR A CA 2
ATOM 1765 C C . THR A 1 44 ? 0.498 -2.509 -3.836 1.00 0.57 37 THR A C 2
ATOM 1766 O O . THR A 1 44 ? 1.166 -1.673 -4.448 1.00 0.78 37 THR A O 2
ATOM 1777 N N . VAL A 1 45 ? 0.773 -2.874 -2.589 1.00 0.48 38 VAL A N 2
ATOM 1778 C CA . VAL A 1 45 ? 1.948 -2.364 -1.896 1.00 0.63 38 VAL A CA 2
ATOM 1779 C C . VAL A 1 45 ? 2.986 -3.472 -1.714 1.00 0.61 38 VAL A C 2
ATOM 1780 O O . VAL A 1 45 ? 2.857 -4.313 -0.824 1.00 0.58 38 VAL A O 2
ATOM 1793 N N . PRO A 1 46 ? 4.007 -3.501 -2.580 1.00 0.89 39 PRO A N 2
ATOM 1794 C CA . PRO A 1 46 ? 5.113 -4.447 -2.488 1.00 0.93 39 PRO A CA 2
ATOM 1795 C C . PRO A 1 46 ? 6.275 -3.897 -1.673 1.00 1.10 39 PRO A C 2
ATOM 1796 O O . PRO A 1 46 ? 6.462 -2.682 -1.593 1.00 1.68 39 PRO A O 2
ATOM 1807 N N . HIS A 1 47 ? 7.028 -4.784 -1.038 1.00 1.02 40 HIS A N 2
ATOM 1808 C CA . HIS A 1 47 ? 8.215 -4.374 -0.302 1.00 1.48 40 HIS A CA 2
ATOM 1809 C C . HIS A 1 47 ? 9.485 -4.718 -1.080 1.00 1.41 40 HIS A C 2
ATOM 1810 O O . HIS A 1 47 ? 10.032 -5.813 -0.932 1.00 1.67 40 HIS A O 2
ATOM 1825 N N . PRO A 1 48 ? 9.965 -3.799 -1.930 1.00 2.02 41 PRO A N 2
ATOM 1826 C CA . PRO A 1 48 ? 11.192 -3.980 -2.679 1.00 2.42 41 PRO A CA 2
ATOM 1827 C C . PRO A 1 48 ? 12.385 -3.333 -1.979 1.00 1.97 41 PRO A C 2
ATOM 1828 O O . PRO A 1 48 ? 12.319 -2.170 -1.571 1.00 2.01 41 PRO A O 2
ATOM 1839 N N . LYS A 1 49 ? 13.472 -4.076 -1.830 1.00 2.46 42 LYS A N 2
ATOM 1840 C CA . LYS A 1 49 ? 14.659 -3.528 -1.195 1.00 2.66 42 LYS A CA 2
ATOM 1841 C C . LYS A 1 49 ? 15.413 -2.647 -2.187 1.00 3.15 42 LYS A C 2
ATOM 1842 O O . LYS A 1 49 ? 16.232 -3.117 -2.985 1.00 3.73 42 LYS A O 2
ATOM 1861 N N . LYS A 1 50 ? 15.121 -1.359 -2.107 1.00 3.38 43 LYS A N 2
ATOM 1862 C CA . LYS A 1 50 ? 15.649 -0.363 -3.022 1.00 4.00 43 LYS A CA 2
ATOM 1863 C C . LYS A 1 50 ? 15.042 0.984 -2.643 1.00 4.34 43 LYS A C 2
ATOM 1864 O O . LYS A 1 50 ? 14.251 1.059 -1.699 1.00 4.36 43 LYS A O 2
ATOM 1883 N N . ASP A 1 51 ? 15.413 2.041 -3.346 1.00 4.87 44 ASP A N 2
ATOM 1884 C CA . ASP A 1 51 ? 14.675 3.288 -3.263 1.00 5.33 44 ASP A CA 2
ATOM 1885 C C . ASP A 1 51 ? 13.312 3.081 -3.901 1.00 5.00 44 ASP A C 2
ATOM 1886 O O . ASP A 1 51 ? 13.224 2.784 -5.093 1.00 5.09 44 ASP A O 2
ATOM 1895 N N . LEU A 1 52 ? 12.258 3.196 -3.107 1.00 4.81 45 LEU A N 2
ATOM 1896 C CA . LEU A 1 52 ? 10.909 2.932 -3.590 1.00 4.63 45 LEU A CA 2
ATOM 1897 C C . LEU A 1 52 ? 10.526 3.905 -4.696 1.00 4.46 45 LEU A C 2
ATOM 1898 O O . LEU A 1 52 ? 10.565 5.123 -4.505 1.00 4.41 45 LEU A O 2
ATOM 1914 N N . PRO A 1 53 ? 10.168 3.376 -5.873 1.00 4.59 46 PRO A N 2
ATOM 1915 C CA . PRO A 1 53 ? 9.780 4.193 -7.022 1.00 4.55 46 PRO A CA 2
ATOM 1916 C C . PRO A 1 53 ? 8.454 4.908 -6.791 1.00 3.88 46 PRO A C 2
ATOM 1917 O O . PRO A 1 53 ? 7.432 4.276 -6.504 1.00 3.48 46 PRO A O 2
ATOM 1928 N N . ILE A 1 54 ? 8.476 6.229 -6.924 1.00 3.85 47 ILE A N 2
ATOM 1929 C CA . ILE A 1 54 ? 7.290 7.047 -6.709 1.00 3.33 47 ILE A CA 2
ATOM 1930 C C . ILE A 1 54 ? 6.225 6.729 -7.760 1.00 3.01 47 ILE A C 2
ATOM 1931 O O . ILE A 1 54 ? 5.032 6.915 -7.525 1.00 2.56 47 ILE A O 2
ATOM 1947 N N . GLY A 1 55 ? 6.669 6.222 -8.908 1.00 3.31 48 GLY A N 2
ATOM 1948 C CA . GLY A 1 55 ? 5.751 5.842 -9.966 1.00 3.19 48 GLY A CA 2
ATOM 1949 C C . GLY A 1 55 ? 4.746 4.802 -9.508 1.00 2.77 48 GLY A C 2
ATOM 1950 O O . GLY A 1 55 ? 3.565 4.881 -9.848 1.00 2.57 48 GLY A O 2
ATOM 1954 N N . THR A 1 56 ? 5.213 3.843 -8.719 1.00 2.71 49 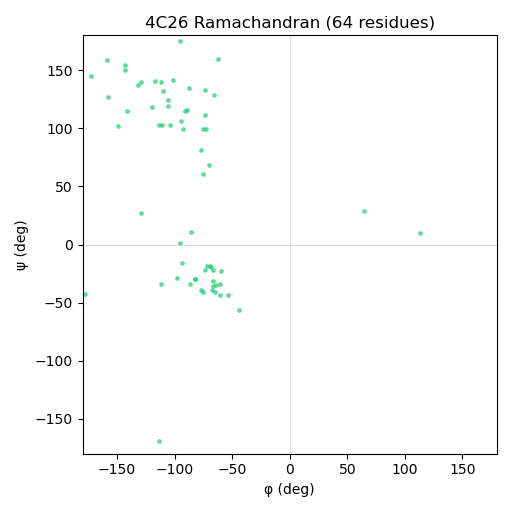THR A N 2
ATOM 1955 C CA . THR A 1 56 ? 4.350 2.801 -8.184 1.00 2.41 49 THR A CA 2
ATOM 1956 C C . THR A 1 56 ? 3.410 3.376 -7.124 1.00 1.84 49 THR A C 2
ATOM 1957 O O . THR A 1 56 ? 2.259 2.957 -6.999 1.00 1.61 49 THR A O 2
ATOM 1968 N N . VAL A 1 57 ? 3.898 4.361 -6.384 1.00 1.76 50 VAL A N 2
ATOM 1969 C CA . VAL A 1 57 ? 3.102 5.002 -5.347 1.00 1.38 50 VAL A CA 2
ATOM 1970 C C . VAL A 1 57 ? 1.999 5.852 -5.970 1.00 1.23 50 VAL A C 2
ATOM 1971 O O . VAL A 1 57 ? 0.902 5.957 -5.426 1.00 0.97 50 VAL A O 2
ATOM 1984 N N . LYS A 1 58 ? 2.285 6.432 -7.129 1.00 1.48 51 LYS A N 2
ATOM 1985 C CA . LYS A 1 58 ? 1.276 7.162 -7.887 1.00 1.44 51 LYS A CA 2
ATOM 1986 C C . LYS A 1 58 ? 0.139 6.226 -8.289 1.00 1.23 51 LYS A C 2
ATOM 1987 O O . LYS A 1 58 ? -1.015 6.641 -8.418 1.00 1.17 51 LYS A O 2
ATOM 2006 N N . SER A 1 59 ? 0.475 4.959 -8.480 1.00 1.27 52 SER A N 2
ATOM 2007 C CA . SER A 1 59 ? -0.517 3.941 -8.769 1.00 1.26 52 SER A CA 2
ATOM 2008 C C . SER A 1 59 ? -1.294 3.594 -7.500 1.00 1.00 52 SER A C 2
ATOM 2009 O O . SER A 1 59 ? -2.487 3.295 -7.553 1.00 1.06 52 SER A O 2
ATOM 2017 N N . ILE A 1 60 ? -0.612 3.651 -6.357 1.00 0.82 53 ILE A N 2
ATOM 2018 C CA . ILE A 1 60 ? -1.257 3.425 -5.071 1.00 0.67 53 ILE A CA 2
ATOM 2019 C C . ILE A 1 60 ? -2.257 4.535 -4.778 1.00 0.59 53 ILE A C 2
ATOM 2020 O O . ILE A 1 60 ? -3.416 4.265 -4.479 1.00 0.70 53 ILE A O 2
ATOM 2036 N N . GLN A 1 61 ? -1.797 5.779 -4.880 1.00 0.60 54 GLN A N 2
ATOM 2037 C CA . GLN A 1 61 ? -2.611 6.946 -4.542 1.00 0.75 54 GLN A CA 2
ATOM 2038 C C . GLN A 1 61 ? -3.955 6.920 -5.265 1.00 0.79 54 GLN A C 2
ATOM 2039 O O . GLN A 1 61 ? -5.006 6.930 -4.624 1.00 0.97 54 GLN A O 2
ATOM 2053 N N . LYS A 1 62 ? -3.917 6.842 -6.590 1.00 0.73 55 LYS A N 2
ATOM 2054 C CA . LYS A 1 62 ? -5.139 6.867 -7.393 1.00 0.82 55 LYS A CA 2
ATOM 2055 C C . LYS A 1 62 ? -6.048 5.680 -7.076 1.00 0.77 55 LYS A C 2
ATOM 2056 O O . LYS A 1 62 ? -7.261 5.755 -7.258 1.00 0.94 55 LYS A O 2
ATOM 2075 N N . SER A 1 63 ? -5.464 4.591 -6.596 1.00 0.67 56 SER A N 2
ATOM 2076 C CA . SER A 1 63 ? -6.235 3.404 -6.263 1.00 0.75 56 SER A CA 2
ATOM 2077 C C . SER A 1 63 ? -6.778 3.483 -4.835 1.00 0.69 56 SER A C 2
ATOM 2078 O O . SER A 1 63 ? -7.879 3.013 -4.555 1.00 0.85 56 SER A O 2
ATOM 2086 N N . ALA A 1 64 ? -6.009 4.104 -3.946 1.00 0.54 57 ALA A N 2
ATOM 2087 C CA . ALA A 1 64 ? -6.389 4.223 -2.543 1.00 0.55 57 ALA A CA 2
ATOM 2088 C C . ALA A 1 64 ? -7.333 5.404 -2.328 1.00 0.76 57 ALA A C 2
ATOM 2089 O O . ALA A 1 64 ? -7.761 5.682 -1.204 1.00 1.09 57 ALA A O 2
ATOM 2096 N N . GLY A 1 65 ? -7.650 6.102 -3.411 1.00 0.90 58 GLY A N 2
ATOM 2097 C CA . GLY A 1 65 ? -8.596 7.199 -3.341 1.00 1.19 58 GLY A CA 2
ATOM 2098 C C . GLY A 1 65 ? -7.925 8.521 -3.043 1.00 1.20 58 GLY A C 2
ATOM 2099 O O . GLY A 1 65 ? -8.594 9.519 -2.771 1.00 1.52 58 GLY A O 2
ATOM 2103 N N . LEU A 1 66 ? -6.603 8.529 -3.102 1.00 1.61 59 LEU A N 2
ATOM 2104 C CA . LEU A 1 66 ? -5.829 9.729 -2.840 1.00 2.45 59 LEU A CA 2
ATOM 2105 C C . LEU A 1 66 ? -5.708 10.552 -4.114 1.00 2.84 59 LEU A C 2
ATOM 2106 O O . LEU A 1 66 ? -6.648 11.314 -4.421 1.00 3.33 59 LEU A O 2
ATOM 2123 N N . ASP A 1 1 ? 25.374 -13.697 11.490 1.00 20.35 -6 ASP A N 3
ATOM 2124 C CA . ASP A 1 1 ? 24.417 -14.329 10.550 1.00 20.07 -6 ASP A CA 3
ATOM 2125 C C . ASP A 1 1 ? 23.034 -14.406 11.169 1.00 19.59 -6 ASP A C 3
ATOM 2126 O O . ASP A 1 1 ? 22.854 -14.057 12.338 1.00 19.68 -6 ASP A O 3
ATOM 2137 N N . ARG A 1 2 ? 22.068 -14.869 10.375 1.00 19.21 -5 ARG A N 3
ATOM 2138 C CA . ARG A 1 2 ? 20.685 -15.032 10.815 1.00 18.87 -5 ARG A CA 3
ATOM 2139 C C . ARG A 1 2 ? 20.149 -13.736 11.420 1.00 18.27 -5 ARG A C 3
ATOM 2140 O O . ARG A 1 2 ? 19.890 -13.643 12.621 1.00 17.95 -5 ARG A O 3
ATOM 2161 N N . THR A 1 3 ? 20.024 -12.725 10.583 1.00 18.25 -4 THR A N 3
ATOM 2162 C CA . THR A 1 3 ? 19.510 -11.435 11.005 1.00 17.81 -4 THR A CA 3
ATOM 2163 C C . THR A 1 3 ? 18.728 -10.801 9.857 1.00 16.92 -4 THR A C 3
ATOM 2164 O O . THR A 1 3 ? 19.117 -9.768 9.307 1.00 16.90 -4 THR A O 3
ATOM 2175 N N . GLY A 1 4 ? 17.634 -11.449 9.481 1.00 16.29 -3 GLY A N 3
ATOM 2176 C CA . GLY A 1 4 ? 16.827 -10.967 8.381 1.00 15.50 -3 GLY A CA 3
ATOM 2177 C C . GLY A 1 4 ? 15.363 -10.870 8.747 1.00 14.59 -3 GLY A C 3
ATOM 2178 O O . GLY A 1 4 ? 14.490 -10.974 7.883 1.00 14.29 -3 GLY A O 3
ATOM 2182 N N . SER A 1 5 ? 15.089 -10.668 10.028 1.00 14.32 -2 SER A N 3
ATOM 2183 C CA . SER A 1 5 ? 13.718 -10.546 10.504 1.00 13.61 -2 SER A CA 3
ATOM 2184 C C . SER A 1 5 ? 13.182 -9.145 10.235 1.00 12.70 -2 SER A C 3
ATOM 2185 O O . SER A 1 5 ? 11.969 -8.929 10.181 1.00 12.41 -2 SER A O 3
ATOM 2193 N N . GLU A 1 6 ? 14.089 -8.195 10.057 1.00 12.40 -1 GLU A N 3
ATOM 2194 C CA . GLU A 1 6 ? 13.700 -6.825 9.784 1.00 11.62 -1 GLU A CA 3
ATOM 2195 C C . GLU A 1 6 ? 13.970 -6.472 8.328 1.00 10.95 -1 GLU A C 3
ATOM 2196 O O . GLU A 1 6 ? 15.052 -6.741 7.797 1.00 10.98 -1 GLU A O 3
ATOM 2208 N N . LEU A 1 7 ? 12.978 -5.874 7.693 1.00 10.58 0 LEU A N 3
ATOM 2209 C CA . LEU A 1 7 ? 13.095 -5.430 6.317 1.00 10.14 0 LEU A CA 3
ATOM 2210 C C . LEU A 1 7 ? 12.503 -4.034 6.184 1.00 9.04 0 LEU A C 3
ATOM 2211 O O . LEU A 1 7 ? 11.606 -3.801 5.373 1.00 8.92 0 LEU A O 3
ATOM 2227 N N . MET A 1 8 ? 13.020 -3.111 6.999 1.00 8.45 1 MET A N 3
ATOM 2228 C CA . MET A 1 8 ? 12.495 -1.747 7.079 1.00 7.52 1 MET A CA 3
ATOM 2229 C C . MET A 1 8 ? 10.991 -1.777 7.321 1.00 6.57 1 MET A C 3
ATOM 2230 O O . MET A 1 8 ? 10.194 -1.442 6.441 1.00 6.57 1 MET A O 3
ATOM 2244 N N . ASN A 1 9 ? 10.611 -2.188 8.522 1.00 6.06 2 ASN A N 3
ATOM 2245 C CA . ASN A 1 9 ? 9.209 -2.412 8.860 1.00 5.40 2 ASN A CA 3
ATOM 2246 C C . ASN A 1 9 ? 8.509 -1.101 9.206 1.00 4.41 2 ASN A C 3
ATOM 2247 O O . ASN A 1 9 ? 7.979 -0.935 10.304 1.00 4.62 2 ASN A O 3
ATOM 2258 N N . SER A 1 10 ? 8.509 -0.175 8.260 1.00 3.68 3 SER A N 3
ATOM 2259 C CA . SER A 1 10 ? 7.865 1.115 8.445 1.00 3.03 3 SER A CA 3
ATOM 2260 C C . SER A 1 10 ? 6.485 1.106 7.796 1.00 2.38 3 SER A C 3
ATOM 2261 O O . SER A 1 10 ? 5.472 1.274 8.484 1.00 2.73 3 SER A O 3
ATOM 2269 N N . SER A 1 11 ? 6.446 0.878 6.482 1.00 2.00 4 SER A N 3
ATOM 2270 C CA . SER A 1 11 ? 5.192 0.840 5.733 1.00 1.88 4 SER A CA 3
ATOM 2271 C C . SER A 1 11 ? 4.455 2.176 5.833 1.00 1.41 4 SER A C 3
ATOM 2272 O O . SER A 1 11 ? 3.256 2.219 6.119 1.00 1.42 4 SER A O 3
ATOM 2280 N N . LYS A 1 12 ? 5.182 3.262 5.586 1.00 1.26 5 LYS A N 3
ATOM 2281 C CA . LYS A 1 12 ? 4.626 4.609 5.677 1.00 1.09 5 LYS A CA 3
ATOM 2282 C C . LYS A 1 12 ? 3.448 4.790 4.721 1.00 0.86 5 LYS A C 3
ATOM 2283 O O . LYS A 1 12 ? 2.386 5.280 5.114 1.00 0.88 5 LYS A O 3
ATOM 2302 N N . LEU A 1 13 ? 3.631 4.371 3.475 1.00 0.89 6 LEU A N 3
ATOM 2303 C CA . LEU A 1 13 ? 2.599 4.524 2.457 1.00 0.95 6 LEU A CA 3
ATOM 2304 C C . LEU A 1 13 ? 1.381 3.673 2.791 1.00 0.80 6 LEU A C 3
ATOM 2305 O O . LEU A 1 13 ? 0.259 3.992 2.400 1.00 0.79 6 LEU A O 3
ATOM 2321 N N . ILE A 1 14 ? 1.605 2.596 3.528 1.00 0.80 7 ILE A N 3
ATOM 2322 C CA . ILE A 1 14 ? 0.526 1.697 3.897 1.00 0.83 7 ILE A CA 3
ATOM 2323 C C . ILE A 1 14 ? -0.260 2.262 5.080 1.00 0.69 7 ILE A C 3
ATOM 2324 O O . ILE A 1 14 ? -1.443 1.976 5.246 1.00 0.71 7 ILE A O 3
ATOM 2340 N N . ARG A 1 15 ? 0.399 3.091 5.884 1.00 0.62 8 ARG A N 3
ATOM 2341 C CA . ARG A 1 15 ? -0.244 3.715 7.037 1.00 0.60 8 ARG A CA 3
ATOM 2342 C C . ARG A 1 15 ? -1.369 4.643 6.590 1.00 0.50 8 ARG A C 3
ATOM 2343 O O . ARG A 1 15 ? -2.488 4.570 7.105 1.00 0.56 8 ARG A O 3
ATOM 2364 N N . MET A 1 16 ? -1.068 5.502 5.618 1.00 0.47 9 MET A N 3
ATOM 2365 C CA . MET A 1 16 ? -2.056 6.437 5.080 1.00 0.52 9 MET A CA 3
ATOM 2366 C C . MET A 1 16 ? -3.139 5.681 4.310 1.00 0.53 9 MET A C 3
ATOM 2367 O O . MET A 1 16 ? -4.260 6.158 4.144 1.00 0.65 9 MET A O 3
ATOM 2381 N N . LEU A 1 17 ? -2.779 4.492 3.856 1.00 0.50 10 LEU A N 3
ATOM 2382 C CA . LEU A 1 17 ? -3.662 3.643 3.072 1.00 0.52 10 LEU A CA 3
ATOM 2383 C C . LEU A 1 17 ? -4.663 2.920 3.969 1.00 0.55 10 LEU A C 3
ATOM 2384 O O . LEU A 1 17 ? -5.874 2.973 3.747 1.00 0.64 10 LEU A O 3
ATOM 2400 N N . GLU A 1 18 ? -4.141 2.262 4.991 1.00 0.53 11 GLU A N 3
ATOM 2401 C CA . GLU A 1 18 ? -4.942 1.452 5.894 1.00 0.61 11 GLU A CA 3
ATOM 2402 C C . GLU A 1 18 ? -6.015 2.280 6.602 1.00 0.62 11 GLU A C 3
ATOM 2403 O O . GLU A 1 18 ? -7.151 1.829 6.758 1.00 0.72 11 GLU A O 3
ATOM 2415 N N . GLU A 1 19 ? -5.663 3.501 6.994 1.00 0.58 12 GLU A N 3
ATOM 2416 C CA . GLU A 1 19 ? -6.557 4.336 7.798 1.00 0.64 12 GLU A CA 3
ATOM 2417 C C . GLU A 1 19 ? -7.799 4.783 7.028 1.00 0.60 12 GLU A C 3
ATOM 2418 O O . GLU A 1 19 ? -8.779 5.222 7.632 1.00 0.66 12 GLU A O 3
ATOM 2430 N N . ASP A 1 20 ? -7.768 4.673 5.707 1.00 0.57 13 ASP A N 3
ATOM 2431 C CA . ASP A 1 20 ? -8.922 5.051 4.894 1.00 0.58 13 ASP A CA 3
ATOM 2432 C C . ASP A 1 20 ? -10.004 3.980 4.985 1.00 0.55 13 ASP A C 3
ATOM 2433 O O . ASP A 1 20 ? -11.192 4.264 4.841 1.00 0.62 13 ASP A O 3
ATOM 2442 N N . GLY A 1 21 ? -9.587 2.754 5.267 1.00 0.49 14 GLY A N 3
ATOM 2443 C CA . GLY A 1 21 ? -10.530 1.661 5.369 1.00 0.53 14 GLY A CA 3
ATOM 2444 C C . GLY A 1 21 ? -10.172 0.499 4.465 1.00 0.47 14 GLY A C 3
ATOM 2445 O O . GLY A 1 21 ? -10.909 -0.483 4.382 1.00 0.62 14 GLY A O 3
ATOM 2449 N N . TRP A 1 22 ? -9.040 0.608 3.784 1.00 0.35 15 TRP A N 3
ATOM 2450 C CA . TRP A 1 22 ? -8.578 -0.461 2.909 1.00 0.34 15 TRP A CA 3
ATOM 2451 C C . TRP A 1 22 ? -8.115 -1.655 3.730 1.00 0.39 15 TRP A C 3
ATOM 2452 O O . TRP A 1 22 ? -7.398 -1.503 4.722 1.00 0.57 15 TRP A O 3
ATOM 2473 N N . ARG A 1 23 ? -8.541 -2.840 3.323 1.00 0.37 16 ARG A N 3
ATOM 2474 C CA . ARG A 1 23 ? -8.200 -4.057 4.038 1.00 0.43 16 ARG A CA 3
ATOM 2475 C C . ARG A 1 23 ? -7.394 -4.977 3.137 1.00 0.37 16 ARG A C 3
ATOM 2476 O O . ARG A 1 23 ? -7.554 -4.958 1.915 1.00 0.32 16 ARG A O 3
ATOM 2497 N N . LEU A 1 24 ? -6.514 -5.760 3.742 1.00 0.42 17 LEU A N 3
ATOM 2498 C CA . LEU A 1 24 ? -5.663 -6.673 2.998 1.00 0.43 17 LEU A CA 3
ATOM 2499 C C . LEU A 1 24 ? -6.464 -7.883 2.539 1.00 0.48 17 LEU A C 3
ATOM 2500 O O . LEU A 1 24 ? -6.861 -8.719 3.352 1.00 0.58 17 LEU A O 3
ATOM 2516 N N . VAL A 1 25 ? -6.705 -7.973 1.239 1.00 0.49 18 VAL A N 3
ATOM 2517 C CA . VAL A 1 25 ? -7.488 -9.071 0.693 1.00 0.60 18 VAL A CA 3
ATOM 2518 C C . VAL A 1 25 ? -6.594 -10.210 0.218 1.00 0.65 18 VAL A C 3
ATOM 2519 O O . VAL A 1 25 ? -6.927 -11.378 0.393 1.00 0.82 18 VAL A O 3
ATOM 2532 N N . ARG A 1 26 ? -5.454 -9.876 -0.377 1.00 0.53 19 ARG A N 3
ATOM 2533 C CA . ARG A 1 26 ? -4.510 -10.890 -0.835 1.00 0.56 19 ARG A CA 3
ATOM 2534 C C . ARG A 1 26 ? -3.161 -10.705 -0.152 1.00 0.55 19 ARG A C 3
ATOM 2535 O O . ARG A 1 26 ? -2.468 -9.707 -0.381 1.00 0.54 19 ARG A O 3
ATOM 2556 N N . VAL A 1 27 ? -2.796 -11.667 0.680 1.00 0.72 20 VAL A N 3
ATOM 2557 C CA . VAL A 1 27 ? -1.547 -11.607 1.420 1.00 0.91 20 VAL A CA 3
ATOM 2558 C C . VAL A 1 27 ? -0.418 -12.219 0.601 1.00 0.90 20 VAL A C 3
ATOM 2559 O O . VAL A 1 27 ? -0.320 -13.439 0.468 1.00 1.02 20 VAL A O 3
ATOM 2572 N N . THR A 1 28 ? 0.409 -11.361 0.028 1.00 1.05 21 THR A N 3
ATOM 2573 C CA . THR A 1 28 ? 1.540 -11.803 -0.764 1.00 1.15 21 THR A CA 3
ATOM 2574 C C . THR A 1 28 ? 2.840 -11.328 -0.120 1.00 1.33 21 THR A C 3
ATOM 2575 O O . THR A 1 28 ? 2.954 -10.162 0.267 1.00 1.81 21 THR A O 3
ATOM 2586 N N . GLY A 1 29 ? 3.807 -12.234 0.005 1.00 1.17 22 GLY A N 3
ATOM 2587 C CA . GLY A 1 29 ? 5.066 -11.912 0.661 1.00 1.32 22 GLY A CA 3
ATOM 2588 C C . GLY A 1 29 ? 6.005 -11.100 -0.209 1.00 0.95 22 GLY A C 3
ATOM 2589 O O . GLY A 1 29 ? 7.153 -11.488 -0.430 1.00 1.42 22 GLY A O 3
ATOM 2593 N N . SER A 1 30 ? 5.515 -9.975 -0.698 1.00 0.89 23 SER A N 3
ATOM 2594 C CA . SER A 1 30 ? 6.298 -9.061 -1.515 1.00 1.20 23 SER A CA 3
ATOM 2595 C C . SER A 1 30 ? 5.545 -7.749 -1.656 1.00 1.00 23 SER A C 3
ATOM 2596 O O . SER A 1 30 ? 6.055 -6.675 -1.328 1.00 1.37 23 SER A O 3
ATOM 2604 N N . ALA A 1 31 ? 4.315 -7.859 -2.129 1.00 0.60 24 ALA A N 3
ATOM 2605 C CA . ALA A 1 31 ? 3.435 -6.719 -2.265 1.00 0.55 24 ALA A CA 3
ATOM 2606 C C . ALA A 1 31 ? 2.067 -7.048 -1.698 1.00 0.53 24 ALA A C 3
ATOM 2607 O O . ALA A 1 31 ? 1.467 -8.068 -2.039 1.00 0.76 24 ALA A O 3
ATOM 2614 N N . HIS A 1 32 ? 1.583 -6.193 -0.818 1.00 0.43 25 HIS A N 3
ATOM 2615 C CA . HIS A 1 32 ? 0.280 -6.388 -0.213 1.00 0.50 25 HIS A CA 3
ATOM 2616 C C . HIS A 1 32 ? -0.797 -5.774 -1.090 1.00 0.35 25 HIS A C 3
ATOM 2617 O O . HIS A 1 32 ? -0.662 -4.641 -1.552 1.00 0.39 25 HIS A O 3
ATOM 2632 N N . HIS A 1 33 ? -1.850 -6.534 -1.339 1.00 0.33 26 HIS A N 3
ATOM 2633 C CA . HIS A 1 33 ? -2.931 -6.075 -2.196 1.00 0.33 26 HIS A CA 3
ATOM 2634 C C . HIS A 1 33 ? -4.147 -5.718 -1.353 1.00 0.28 26 HIS A C 3
ATOM 2635 O O . HIS A 1 33 ? -4.745 -6.581 -0.703 1.00 0.33 26 HIS A O 3
ATOM 2650 N N . PHE A 1 34 ? -4.489 -4.441 -1.354 1.00 0.25 27 PHE A N 3
ATOM 2651 C CA . PHE A 1 34 ? -5.595 -3.938 -0.555 1.00 0.21 27 PHE A CA 3
ATOM 2652 C C . PHE A 1 34 ? -6.829 -3.692 -1.409 1.00 0.25 27 PHE A C 3
ATOM 2653 O O . PHE A 1 34 ? -6.727 -3.241 -2.554 1.00 0.32 27 PHE A O 3
ATOM 2670 N N . LYS A 1 35 ? -7.987 -3.984 -0.836 1.00 0.25 28 LYS A N 3
ATOM 2671 C CA . LYS A 1 35 ? -9.260 -3.781 -1.510 1.00 0.33 28 LYS A CA 3
ATOM 2672 C C . LYS A 1 35 ? -10.380 -3.652 -0.485 1.00 0.42 28 LYS A C 3
ATOM 2673 O O . LYS A 1 35 ? -10.432 -4.409 0.483 1.00 0.54 28 LYS A O 3
ATOM 2692 N N . HIS A 1 36 ? -11.252 -2.676 -0.677 1.00 0.49 29 HIS A N 3
ATOM 2693 C CA . HIS A 1 36 ? -12.420 -2.534 0.175 1.00 0.66 29 HIS A CA 3
ATOM 2694 C C . HIS A 1 36 ? -13.674 -2.860 -0.633 1.00 0.64 29 HIS A C 3
ATOM 2695 O O . HIS A 1 36 ? -13.861 -2.323 -1.722 1.00 0.66 29 HIS A O 3
ATOM 2710 N N . PRO A 1 37 ? -14.543 -3.741 -0.110 1.00 0.85 30 PRO A N 3
ATOM 2711 C CA . PRO A 1 37 ? -15.752 -4.221 -0.818 1.00 1.05 30 PRO A CA 3
ATOM 2712 C C . PRO A 1 37 ? -16.853 -3.163 -0.945 1.00 1.10 30 PRO A C 3
ATOM 2713 O O . PRO A 1 37 ? -18.008 -3.406 -0.587 1.00 1.67 30 PRO A O 3
ATOM 2724 N N . LYS A 1 38 ? -16.491 -1.998 -1.449 1.00 0.80 31 LYS A N 3
ATOM 2725 C CA . LYS A 1 38 ? -17.442 -0.918 -1.647 1.00 0.99 31 LYS A CA 3
ATOM 2726 C C . LYS A 1 38 ? -16.884 0.097 -2.637 1.00 1.04 31 LYS A C 3
ATOM 2727 O O . LYS A 1 38 ? -17.606 0.601 -3.499 1.00 1.30 31 LYS A O 3
ATOM 2746 N N . LYS A 1 39 ? -15.597 0.393 -2.515 1.00 0.91 32 LYS A N 3
ATOM 2747 C CA . LYS A 1 39 ? -14.947 1.310 -3.446 1.00 1.07 32 LYS A CA 3
ATOM 2748 C C . LYS A 1 39 ? -14.011 0.546 -4.378 1.00 0.89 32 LYS A C 3
ATOM 2749 O O . LYS A 1 39 ? -13.169 -0.234 -3.928 1.00 0.81 32 LYS A O 3
ATOM 2768 N N . PRO A 1 40 ? -14.171 0.746 -5.695 1.00 1.16 33 PRO A N 3
ATOM 2769 C CA . PRO A 1 40 ? -13.372 0.048 -6.705 1.00 1.17 33 PRO A CA 3
ATOM 2770 C C . PRO A 1 40 ? -11.920 0.503 -6.718 1.00 1.02 33 PRO A C 3
ATOM 2771 O O . PRO A 1 40 ? -11.625 1.696 -6.600 1.00 1.83 33 PRO A O 3
ATOM 2782 N N . GLY A 1 41 ? -11.017 -0.453 -6.857 1.00 0.70 34 GLY A N 3
ATOM 2783 C CA . GLY A 1 41 ? -9.608 -0.139 -6.903 1.00 0.91 34 GLY A CA 3
ATOM 2784 C C . GLY A 1 41 ? -8.771 -1.200 -6.224 1.00 0.76 34 GLY A C 3
ATOM 2785 O O . GLY A 1 41 ? -9.182 -1.769 -5.214 1.00 0.77 34 GLY A O 3
ATOM 2789 N N . LEU A 1 42 ? -7.616 -1.495 -6.793 1.00 0.83 35 LEU A N 3
ATOM 2790 C CA . LEU A 1 42 ? -6.705 -2.458 -6.203 1.00 0.78 35 LEU A CA 3
ATOM 2791 C C . LEU A 1 42 ? -5.386 -1.781 -5.876 1.00 0.61 35 LEU A C 3
ATOM 2792 O O . LEU A 1 42 ? -4.667 -1.329 -6.769 1.00 0.71 35 LEU A O 3
ATOM 2808 N N . VAL A 1 43 ? -5.080 -1.696 -4.595 1.00 0.41 36 VAL A N 3
ATOM 2809 C CA . VAL A 1 43 ? -3.857 -1.058 -4.149 1.00 0.35 36 VAL A CA 3
ATOM 2810 C C . VAL A 1 43 ? -2.756 -2.090 -3.940 1.00 0.30 36 VAL A C 3
ATOM 2811 O O . VAL A 1 43 ? -2.918 -3.039 -3.176 1.00 0.29 36 VAL A O 3
ATOM 2824 N N . THR A 1 44 ? -1.651 -1.907 -4.642 1.00 0.49 37 THR A N 3
ATOM 2825 C CA . THR A 1 44 ? -0.518 -2.801 -4.528 1.00 0.52 37 THR A CA 3
ATOM 2826 C C . THR A 1 44 ? 0.652 -2.092 -3.850 1.00 0.57 37 THR A C 3
ATOM 2827 O O . THR A 1 44 ? 1.367 -1.313 -4.482 1.00 0.78 37 THR A O 3
ATOM 2838 N N . VAL A 1 45 ? 0.829 -2.349 -2.562 1.00 0.48 38 VAL A N 3
ATOM 2839 C CA . VAL A 1 45 ? 1.914 -1.748 -1.805 1.00 0.63 38 VAL A CA 3
ATOM 2840 C C . VAL A 1 45 ? 3.036 -2.757 -1.566 1.00 0.61 38 VAL A C 3
ATOM 2841 O O . VAL A 1 45 ? 2.878 -3.720 -0.810 1.00 0.58 38 VAL A O 3
ATOM 2854 N N . PRO A 1 46 ? 4.177 -2.560 -2.237 1.00 0.89 39 PRO A N 3
ATOM 2855 C CA . PRO A 1 46 ? 5.331 -3.441 -2.114 1.00 0.93 39 PRO A CA 3
ATOM 2856 C C . PRO A 1 46 ? 6.221 -3.081 -0.933 1.00 1.10 39 PRO A C 3
ATOM 2857 O O . PRO A 1 46 ? 6.319 -1.918 -0.538 1.00 1.68 39 PRO A O 3
ATOM 2868 N N . HIS A 1 47 ? 6.856 -4.091 -0.362 1.00 1.02 40 HIS A N 3
ATOM 2869 C CA . HIS A 1 47 ? 7.814 -3.870 0.703 1.00 1.48 40 HIS A CA 3
ATOM 2870 C C . HIS A 1 47 ? 9.198 -3.626 0.114 1.00 1.41 40 HIS A C 3
ATOM 2871 O O . HIS A 1 47 ? 9.451 -4.032 -1.017 1.00 1.67 40 HIS A O 3
ATOM 2886 N N . PRO A 1 48 ? 10.083 -2.937 0.870 1.00 2.02 41 PRO A N 3
ATOM 2887 C CA . PRO A 1 48 ? 11.444 -2.580 0.450 1.00 2.42 41 PRO A CA 3
ATOM 2888 C C . PRO A 1 48 ? 12.081 -3.553 -0.547 1.00 1.97 41 PRO A C 3
ATOM 2889 O O . PRO A 1 48 ? 12.425 -4.687 -0.210 1.00 2.01 41 PRO A O 3
ATOM 2900 N N . LYS A 1 49 ? 12.240 -3.077 -1.773 1.00 2.46 42 LYS A N 3
ATOM 2901 C CA . LYS A 1 49 ? 12.763 -3.876 -2.873 1.00 2.66 42 LYS A CA 3
ATOM 2902 C C . LYS A 1 49 ? 13.402 -2.955 -3.903 1.00 3.15 42 LYS A C 3
ATOM 2903 O O . LYS A 1 49 ? 13.695 -1.800 -3.598 1.00 3.73 42 LYS A O 3
ATOM 2922 N N . LYS A 1 50 ? 13.621 -3.453 -5.110 1.00 3.38 43 LYS A N 3
ATOM 2923 C CA . LYS A 1 50 ? 14.120 -2.608 -6.182 1.00 4.00 43 LYS A CA 3
ATOM 2924 C C . LYS A 1 50 ? 13.006 -1.670 -6.635 1.00 4.34 43 LYS A C 3
ATOM 2925 O O . LYS A 1 50 ? 11.942 -2.118 -7.062 1.00 4.36 43 LYS A O 3
ATOM 2944 N N . ASP A 1 51 ? 13.262 -0.373 -6.514 1.00 4.87 44 ASP A N 3
ATOM 2945 C CA . ASP A 1 51 ? 12.237 0.653 -6.704 1.00 5.33 44 ASP A CA 3
ATOM 2946 C C . ASP A 1 51 ? 11.652 0.637 -8.108 1.00 5.00 44 ASP A C 3
ATOM 2947 O O . ASP A 1 51 ? 12.365 0.846 -9.092 1.00 5.09 44 ASP A O 3
ATOM 2956 N N . LEU A 1 52 ? 10.351 0.398 -8.187 1.00 4.81 45 LEU A N 3
ATOM 2957 C CA . LEU A 1 52 ? 9.621 0.505 -9.441 1.00 4.63 45 LEU A CA 3
ATOM 2958 C C . LEU A 1 52 ? 9.372 1.978 -9.760 1.00 4.46 45 LEU A C 3
ATOM 2959 O O . LEU A 1 52 ? 9.587 2.838 -8.900 1.00 4.41 45 LEU A O 3
ATOM 2975 N N . PRO A 1 53 ? 8.950 2.304 -10.995 1.00 4.59 46 PRO A N 3
ATOM 2976 C CA . PRO A 1 53 ? 8.574 3.671 -11.365 1.00 4.55 46 PRO A CA 3
ATOM 2977 C C . PRO A 1 53 ? 7.547 4.255 -10.399 1.00 3.88 46 PRO A C 3
ATOM 2978 O O . PRO A 1 53 ? 6.606 3.570 -9.986 1.00 3.48 46 PRO A O 3
ATOM 2989 N N . ILE A 1 54 ? 7.727 5.528 -10.057 1.00 3.85 47 ILE A N 3
ATOM 2990 C CA . ILE A 1 54 ? 6.877 6.202 -9.077 1.00 3.33 47 ILE A CA 3
ATOM 2991 C C . ILE A 1 54 ? 5.433 6.271 -9.574 1.00 3.01 47 ILE A C 3
ATOM 2992 O O . ILE A 1 54 ? 4.500 6.476 -8.794 1.00 2.56 47 ILE A O 3
ATOM 3008 N N . GLY A 1 55 ? 5.261 6.078 -10.878 1.00 3.31 48 GLY A N 3
ATOM 3009 C CA . GLY A 1 55 ? 3.940 6.007 -11.465 1.00 3.19 48 GLY A CA 3
ATOM 3010 C C . GLY A 1 55 ? 3.058 4.978 -10.782 1.00 2.77 48 GLY A C 3
ATOM 3011 O O . GLY A 1 55 ? 1.868 5.211 -10.582 1.00 2.57 48 GLY A O 3
ATOM 3015 N N . THR A 1 56 ? 3.644 3.852 -10.398 1.00 2.71 49 THR A N 3
ATOM 3016 C CA . THR A 1 56 ? 2.898 2.799 -9.717 1.00 2.41 49 THR A CA 3
ATOM 3017 C C . THR A 1 56 ? 2.471 3.251 -8.322 1.00 1.84 49 THR A C 3
ATOM 3018 O O . THR A 1 56 ? 1.411 2.873 -7.825 1.00 1.61 49 THR A O 3
ATOM 3029 N N . VAL A 1 57 ? 3.300 4.085 -7.711 1.00 1.76 50 VAL A N 3
ATOM 3030 C CA . VAL A 1 57 ? 3.043 4.592 -6.373 1.00 1.38 50 VAL A CA 3
ATOM 3031 C C . VAL A 1 57 ? 1.947 5.651 -6.374 1.00 1.23 50 VAL A C 3
ATOM 3032 O O . VAL A 1 57 ? 1.059 5.635 -5.521 1.00 0.97 50 VAL A O 3
ATOM 3045 N N . LYS A 1 58 ? 1.990 6.566 -7.331 1.00 1.48 51 LYS A N 3
ATOM 3046 C CA . LYS A 1 58 ? 0.951 7.581 -7.428 1.00 1.44 51 LYS A CA 3
ATOM 3047 C C . LYS A 1 58 ? -0.364 6.945 -7.879 1.00 1.23 51 LYS A C 3
ATOM 3048 O O . LYS A 1 58 ? -1.440 7.506 -7.673 1.00 1.17 51 LYS A O 3
ATOM 3067 N N . SER A 1 59 ? -0.271 5.755 -8.472 1.00 1.27 52 SER A N 3
ATOM 3068 C CA . SER A 1 59 ? -1.455 4.969 -8.790 1.00 1.26 52 SER A CA 3
ATOM 3069 C C . SER A 1 59 ? -2.109 4.482 -7.500 1.00 1.00 52 SER A C 3
ATOM 3070 O O . SER A 1 59 ? -3.334 4.377 -7.412 1.00 1.06 52 SER A O 3
ATOM 3078 N N . ILE A 1 60 ? -1.280 4.192 -6.495 1.00 0.82 53 ILE A N 3
ATOM 3079 C CA . ILE A 1 60 ? -1.779 3.815 -5.180 1.00 0.67 53 ILE A CA 3
ATOM 3080 C C . ILE A 1 60 ? -2.615 4.950 -4.613 1.00 0.59 53 ILE A C 3
ATOM 3081 O O . ILE A 1 60 ? -3.756 4.752 -4.209 1.00 0.70 53 ILE A O 3
ATOM 3097 N N . GLN A 1 61 ? -2.038 6.144 -4.618 1.00 0.60 54 GLN A N 3
ATOM 3098 C CA . GLN A 1 61 ? -2.704 7.328 -4.090 1.00 0.75 54 GLN A CA 3
ATOM 3099 C C . GLN A 1 61 ? -3.989 7.624 -4.858 1.00 0.79 54 GLN A C 3
ATOM 3100 O O . GLN A 1 61 ? -4.984 8.047 -4.274 1.00 0.97 54 GLN A O 3
ATOM 3114 N N . LYS A 1 62 ? -3.965 7.382 -6.162 1.00 0.73 55 LYS A N 3
ATOM 3115 C CA . LYS A 1 62 ? -5.124 7.625 -7.013 1.00 0.82 55 LYS A CA 3
ATOM 3116 C C . LYS A 1 62 ? -6.216 6.583 -6.772 1.00 0.77 55 LYS A C 3
ATOM 3117 O O . LYS A 1 62 ? -7.403 6.869 -6.914 1.00 0.94 55 LYS A O 3
ATOM 3136 N N . SER A 1 63 ? -5.819 5.378 -6.403 1.00 0.67 56 SER A N 3
ATOM 3137 C CA . SER A 1 63 ? -6.780 4.315 -6.147 1.00 0.75 56 SER A CA 3
ATOM 3138 C C . SER A 1 63 ? -7.283 4.369 -4.706 1.00 0.69 56 SER A C 3
ATOM 3139 O O . SER A 1 63 ? -8.474 4.201 -4.444 1.00 0.85 56 SER A O 3
ATOM 3147 N N . ALA A 1 64 ? -6.368 4.624 -3.780 1.00 0.54 57 ALA A N 3
ATOM 3148 C CA . ALA A 1 64 ? -6.678 4.579 -2.358 1.00 0.55 57 ALA A CA 3
ATOM 3149 C C . ALA A 1 64 ? -7.325 5.870 -1.867 1.00 0.76 57 ALA A C 3
ATOM 3150 O O . ALA A 1 64 ? -8.148 5.845 -0.949 1.00 1.09 57 ALA A O 3
ATOM 3157 N N . GLY A 1 65 ? -6.965 6.991 -2.478 1.00 0.90 58 GLY A N 3
ATOM 3158 C CA . GLY A 1 65 ? -7.471 8.270 -2.017 1.00 1.19 58 GLY A CA 3
ATOM 3159 C C . GLY A 1 65 ? -8.019 9.129 -3.137 1.00 1.20 58 GLY A C 3
ATOM 3160 O O . GLY A 1 65 ? -8.356 10.291 -2.914 1.00 1.52 58 GLY A O 3
ATOM 3164 N N . LEU A 1 66 ? -8.109 8.547 -4.335 1.00 1.61 59 LEU A N 3
ATOM 3165 C CA . LEU A 1 66 ? -8.618 9.242 -5.520 1.00 2.45 59 LEU A CA 3
ATOM 3166 C C . LEU A 1 66 ? -7.901 10.575 -5.737 1.00 2.84 59 LEU A C 3
ATOM 3167 O O . LEU A 1 66 ? -6.764 10.565 -6.258 1.00 3.33 59 LEU A O 3
ATOM 3184 N N . ASP A 1 1 ? -1.230 14.500 10.725 1.00 20.35 -6 ASP A N 4
ATOM 3185 C CA . ASP A 1 1 ? -0.242 13.653 10.014 1.00 20.07 -6 ASP A CA 4
ATOM 3186 C C . ASP A 1 1 ? 1.042 13.493 10.827 1.00 19.59 -6 ASP A C 4
ATOM 3187 O O . ASP A 1 1 ? 1.571 12.387 10.948 1.00 19.68 -6 ASP A O 4
ATOM 3198 N N . ARG A 1 2 ? 1.540 14.601 11.383 1.00 19.21 -5 ARG A N 4
ATOM 3199 C CA . ARG A 1 2 ? 2.778 14.580 12.159 1.00 18.87 -5 ARG A CA 4
ATOM 3200 C C . ARG A 1 2 ? 2.634 13.665 13.372 1.00 18.27 -5 ARG A C 4
ATOM 3201 O O . ARG A 1 2 ? 3.426 12.738 13.558 1.00 17.95 -5 ARG A O 4
ATOM 3222 N N . THR A 1 3 ? 1.619 13.921 14.190 1.00 18.25 -4 THR A N 4
ATOM 3223 C CA . THR A 1 3 ? 1.331 13.067 15.332 1.00 17.81 -4 THR A CA 4
ATOM 3224 C C . THR A 1 3 ? 0.763 11.731 14.852 1.00 16.92 -4 THR A C 4
ATOM 3225 O O . THR A 1 3 ? -0.442 11.585 14.639 1.00 16.90 -4 THR A O 4
ATOM 3236 N N . GLY A 1 4 ? 1.653 10.771 14.665 1.00 16.29 -3 GLY A N 4
ATOM 3237 C CA . GLY A 1 4 ? 1.272 9.484 14.125 1.00 15.50 -3 GLY A CA 4
ATOM 3238 C C . GLY A 1 4 ? 2.366 8.921 13.250 1.00 14.59 -3 GLY A C 4
ATOM 3239 O O . GLY A 1 4 ? 2.572 7.710 13.192 1.00 14.29 -3 GLY A O 4
ATOM 3243 N N . SER A 1 5 ? 3.087 9.814 12.586 1.00 14.32 -2 SER A N 4
ATOM 3244 C CA . SER A 1 5 ? 4.220 9.429 11.757 1.00 13.61 -2 SER A CA 4
ATOM 3245 C C . SER A 1 5 ? 5.504 9.486 12.587 1.00 12.70 -2 SER A C 4
ATOM 3246 O O . SER A 1 5 ? 6.549 9.954 12.130 1.00 12.41 -2 SER A O 4
ATOM 3254 N N . GLU A 1 6 ? 5.407 9.013 13.820 1.00 12.40 -1 GLU A N 4
ATOM 3255 C CA . GLU A 1 6 ? 6.536 9.011 14.733 1.00 11.62 -1 GLU A CA 4
ATOM 3256 C C . GLU A 1 6 ? 6.487 7.761 15.600 1.00 10.95 -1 GLU A C 4
ATOM 3257 O O . GLU A 1 6 ? 5.865 7.751 16.664 1.00 10.98 -1 GLU A O 4
ATOM 3269 N N . LEU A 1 7 ? 7.127 6.706 15.118 1.00 10.58 0 LEU A N 4
ATOM 3270 C CA . LEU A 1 7 ? 7.118 5.416 15.791 1.00 10.14 0 LEU A CA 4
ATOM 3271 C C . LEU A 1 7 ? 8.208 4.512 15.227 1.00 9.04 0 LEU A C 4
ATOM 3272 O O . LEU A 1 7 ? 8.878 4.863 14.252 1.00 8.92 0 LEU A O 4
ATOM 3288 N N . MET A 1 8 ? 8.370 3.344 15.835 1.00 8.45 1 MET A N 4
ATOM 3289 C CA . MET A 1 8 ? 9.410 2.402 15.450 1.00 7.52 1 MET A CA 4
ATOM 3290 C C . MET A 1 8 ? 8.917 1.491 14.331 1.00 6.57 1 MET A C 4
ATOM 3291 O O . MET A 1 8 ? 9.033 0.266 14.409 1.00 6.57 1 MET A O 4
ATOM 3305 N N . ASN A 1 9 ? 8.361 2.098 13.294 1.00 6.06 2 ASN A N 4
ATOM 3306 C CA . ASN A 1 9 ? 7.820 1.358 12.160 1.00 5.40 2 ASN A CA 4
ATOM 3307 C C . ASN A 1 9 ? 7.742 2.264 10.937 1.00 4.41 2 ASN A C 4
ATOM 3308 O O . ASN A 1 9 ? 6.734 2.934 10.717 1.00 4.62 2 ASN A O 4
ATOM 3319 N N . SER A 1 10 ? 8.815 2.304 10.159 1.00 3.68 3 SER A N 4
ATOM 3320 C CA . SER A 1 10 ? 8.850 3.118 8.954 1.00 3.03 3 SER A CA 4
ATOM 3321 C C . SER A 1 10 ? 7.978 2.483 7.876 1.00 2.38 3 SER A C 4
ATOM 3322 O O . SER A 1 10 ? 8.461 1.750 7.009 1.00 2.73 3 SER A O 4
ATOM 3330 N N . SER A 1 11 ? 6.688 2.756 7.954 1.00 2.00 4 SER A N 4
ATOM 3331 C CA . SER A 1 11 ? 5.723 2.189 7.038 1.00 1.88 4 SER A CA 4
ATOM 3332 C C . SER A 1 11 ? 4.530 3.133 6.905 1.00 1.41 4 SER A C 4
ATOM 3333 O O . SER A 1 11 ? 3.371 2.728 7.021 1.00 1.42 4 SER A O 4
ATOM 3341 N N . LYS A 1 12 ? 4.832 4.404 6.659 1.00 1.26 5 LYS A N 4
ATOM 3342 C CA . LYS A 1 12 ? 3.808 5.435 6.564 1.00 1.09 5 LYS A CA 4
ATOM 3343 C C . LYS A 1 12 ? 2.896 5.184 5.365 1.00 0.86 5 LYS A C 4
ATOM 3344 O O . LYS A 1 12 ? 1.711 5.517 5.397 1.00 0.88 5 LYS A O 4
ATOM 3363 N N . LEU A 1 13 ? 3.451 4.575 4.320 1.00 0.89 6 LEU A N 4
ATOM 3364 C CA . LEU A 1 13 ? 2.677 4.235 3.128 1.00 0.95 6 LEU A CA 4
ATOM 3365 C C . LEU A 1 13 ? 1.556 3.263 3.473 1.00 0.80 6 LEU A C 4
ATOM 3366 O O . LEU A 1 13 ? 0.397 3.484 3.119 1.00 0.79 6 LEU A O 4
ATOM 3382 N N . ILE A 1 14 ? 1.903 2.195 4.182 1.00 0.80 7 ILE A N 4
ATOM 3383 C CA . ILE A 1 14 ? 0.926 1.183 4.557 1.00 0.83 7 ILE A CA 4
ATOM 3384 C C . ILE A 1 14 ? -0.028 1.741 5.605 1.00 0.69 7 ILE A C 4
ATOM 3385 O O . ILE A 1 14 ? -1.218 1.449 5.591 1.00 0.71 7 ILE A O 4
ATOM 3401 N N . ARG A 1 15 ? 0.506 2.564 6.502 1.00 0.62 8 ARG A N 4
ATOM 3402 C CA . ARG A 1 15 ? -0.291 3.192 7.539 1.00 0.60 8 ARG A CA 4
ATOM 3403 C C . ARG A 1 15 ? -1.361 4.095 6.927 1.00 0.50 8 ARG A C 4
ATOM 3404 O O . ARG A 1 15 ? -2.535 3.996 7.275 1.00 0.56 8 ARG A O 4
ATOM 3425 N N . MET A 1 16 ? -0.949 4.960 6.006 1.00 0.47 9 MET A N 4
ATOM 3426 C CA . MET A 1 16 ? -1.874 5.849 5.305 1.00 0.52 9 MET A CA 4
ATOM 3427 C C . MET A 1 16 ? -2.955 5.043 4.593 1.00 0.53 9 MET A C 4
ATOM 3428 O O . MET A 1 16 ? -4.147 5.364 4.662 1.00 0.65 9 MET A O 4
ATOM 3442 N N . LEU A 1 17 ? -2.516 3.986 3.925 1.00 0.50 10 LEU A N 4
ATOM 3443 C CA . LEU A 1 17 ? -3.402 3.082 3.206 1.00 0.52 10 LEU A CA 4
ATOM 3444 C C . LEU A 1 17 ? -4.365 2.397 4.176 1.00 0.55 10 LEU A C 4
ATOM 3445 O O . LEU A 1 17 ? -5.531 2.159 3.863 1.00 0.64 10 LEU A O 4
ATOM 3461 N N . GLU A 1 18 ? -3.864 2.120 5.364 1.00 0.53 11 GLU A N 4
ATOM 3462 C CA . GLU A 1 18 ? -4.633 1.445 6.396 1.00 0.61 11 GLU A CA 4
ATOM 3463 C C . GLU A 1 18 ? -5.704 2.369 6.969 1.00 0.62 11 GLU A C 4
ATOM 3464 O O . GLU A 1 18 ? -6.846 1.959 7.184 1.00 0.72 11 GLU A O 4
ATOM 3476 N N . GLU A 1 19 ? -5.330 3.624 7.190 1.00 0.58 12 GLU A N 4
ATOM 3477 C CA . GLU A 1 19 ? -6.213 4.592 7.829 1.00 0.64 12 GLU A CA 4
ATOM 3478 C C . GLU A 1 19 ? -7.414 4.939 6.956 1.00 0.60 12 GLU A C 4
ATOM 3479 O O . GLU A 1 19 ? -8.503 5.180 7.472 1.00 0.66 12 GLU A O 4
ATOM 3491 N N . ASP A 1 20 ? -7.227 4.958 5.640 1.00 0.57 13 ASP A N 4
ATOM 3492 C CA . ASP A 1 20 ? -8.317 5.323 4.733 1.00 0.58 13 ASP A CA 4
ATOM 3493 C C . ASP A 1 20 ? -9.423 4.272 4.773 1.00 0.55 13 ASP A C 4
ATOM 3494 O O . ASP A 1 20 ? -10.579 4.557 4.455 1.00 0.62 13 ASP A O 4
ATOM 3503 N N . GLY A 1 21 ? -9.071 3.062 5.192 1.00 0.49 14 GLY A N 4
ATOM 3504 C CA . GLY A 1 21 ? -10.069 2.023 5.347 1.00 0.53 14 GLY A CA 4
ATOM 3505 C C . GLY A 1 21 ? -9.830 0.825 4.456 1.00 0.47 14 GLY A C 4
ATOM 3506 O O . GLY A 1 21 ? -10.768 0.107 4.111 1.00 0.62 14 GLY A O 4
ATOM 3510 N N . TRP A 1 22 ? -8.585 0.604 4.070 1.00 0.35 15 TRP A N 4
ATOM 3511 C CA . TRP A 1 22 ? -8.254 -0.526 3.217 1.00 0.34 15 TRP A CA 4
ATOM 3512 C C . TRP A 1 22 ? -7.680 -1.673 4.042 1.00 0.39 15 TRP A C 4
ATOM 3513 O O . TRP A 1 22 ? -6.901 -1.454 4.974 1.00 0.57 15 TRP A O 4
ATOM 3534 N N . ARG A 1 23 ? -8.081 -2.891 3.708 1.00 0.37 16 ARG A N 4
ATOM 3535 C CA . ARG A 1 23 ? -7.577 -4.070 4.391 1.00 0.43 16 ARG A CA 4
ATOM 3536 C C . ARG A 1 23 ? -7.040 -5.070 3.376 1.00 0.37 16 ARG A C 4
ATOM 3537 O O . ARG A 1 23 ? -7.405 -5.030 2.198 1.00 0.32 16 ARG A O 4
ATOM 3558 N N . LEU A 1 24 ? -6.165 -5.949 3.843 1.00 0.42 17 LEU A N 4
ATOM 3559 C CA . LEU A 1 24 ? -5.469 -6.892 2.982 1.00 0.43 17 LEU A CA 4
ATOM 3560 C C . LEU A 1 24 ? -6.419 -7.966 2.466 1.00 0.48 17 LEU A C 4
ATOM 3561 O O . LEU A 1 24 ? -7.098 -8.629 3.250 1.00 0.58 17 LEU A O 4
ATOM 3577 N N . VAL A 1 25 ? -6.479 -8.126 1.149 1.00 0.49 18 VAL A N 4
ATOM 3578 C CA . VAL A 1 25 ? -7.360 -9.119 0.547 1.00 0.60 18 VAL A CA 4
ATOM 3579 C C . VAL A 1 25 ? -6.571 -10.233 -0.144 1.00 0.65 18 VAL A C 4
ATOM 3580 O O . VAL A 1 25 ? -6.966 -11.397 -0.098 1.00 0.82 18 VAL A O 4
ATOM 3593 N N . ARG A 1 26 ? -5.451 -9.882 -0.766 1.00 0.53 19 ARG A N 4
ATOM 3594 C CA . ARG A 1 26 ? -4.627 -10.858 -1.474 1.00 0.56 19 ARG A CA 4
ATOM 3595 C C . ARG A 1 26 ? -3.146 -10.541 -1.308 1.00 0.55 19 ARG A C 4
ATOM 3596 O O . ARG A 1 26 ? -2.748 -9.377 -1.300 1.00 0.54 19 ARG A O 4
ATOM 3617 N N . VAL A 1 27 ? -2.333 -11.579 -1.167 1.00 0.72 20 VAL A N 4
ATOM 3618 C CA . VAL A 1 27 ? -0.894 -11.409 -1.017 1.00 0.91 20 VAL A CA 4
ATOM 3619 C C . VAL A 1 27 ? -0.149 -12.142 -2.126 1.00 0.90 20 VAL A C 4
ATOM 3620 O O . VAL A 1 27 ? -0.359 -13.337 -2.340 1.00 1.02 20 VAL A O 4
ATOM 3633 N N . THR A 1 28 ? 0.706 -11.421 -2.835 1.00 1.05 21 THR A N 4
ATOM 3634 C CA . THR A 1 28 ? 1.555 -12.022 -3.850 1.00 1.15 21 THR A CA 4
ATOM 3635 C C . THR A 1 28 ? 3.014 -11.686 -3.566 1.00 1.33 21 THR A C 4
ATOM 3636 O O . THR A 1 28 ? 3.468 -10.572 -3.839 1.00 1.81 21 THR A O 4
ATOM 3647 N N . GLY A 1 29 ? 3.727 -12.640 -2.988 1.00 1.17 22 GLY A N 4
ATOM 3648 C CA . GLY A 1 29 ? 5.113 -12.427 -2.633 1.00 1.32 22 GLY A CA 4
ATOM 3649 C C . GLY A 1 29 ? 5.268 -11.370 -1.560 1.00 0.95 22 GLY A C 4
ATOM 3650 O O . GLY A 1 29 ? 4.835 -11.560 -0.423 1.00 1.42 22 GLY A O 4
ATOM 3654 N N . SER A 1 30 ? 5.867 -10.247 -1.925 1.00 0.89 23 SER A N 4
ATOM 3655 C CA . SER A 1 30 ? 6.070 -9.150 -0.993 1.00 1.20 23 SER A CA 4
ATOM 3656 C C . SER A 1 30 ? 5.105 -8.007 -1.299 1.00 1.00 23 SER A C 4
ATOM 3657 O O . SER A 1 30 ? 5.105 -6.975 -0.621 1.00 1.37 23 SER A O 4
ATOM 3665 N N . ALA A 1 31 ? 4.282 -8.199 -2.321 1.00 0.60 24 ALA A N 4
ATOM 3666 C CA . ALA A 1 31 ? 3.306 -7.197 -2.712 1.00 0.55 24 ALA A CA 4
ATOM 3667 C C . ALA A 1 31 ? 1.949 -7.512 -2.100 1.00 0.53 24 ALA A C 4
ATOM 3668 O O . ALA A 1 31 ? 1.374 -8.578 -2.337 1.00 0.76 24 ALA A O 4
ATOM 3675 N N . HIS A 1 32 ? 1.447 -6.587 -1.304 1.00 0.43 25 HIS A N 4
ATOM 3676 C CA . HIS A 1 32 ? 0.183 -6.776 -0.613 1.00 0.50 25 HIS A CA 4
ATOM 3677 C C . HIS A 1 32 ? -0.934 -6.050 -1.350 1.00 0.35 25 HIS A C 4
ATOM 3678 O O . HIS A 1 32 ? -0.817 -4.863 -1.645 1.00 0.39 25 HIS A O 4
ATOM 3693 N N . HIS A 1 33 ? -2.007 -6.766 -1.657 1.00 0.33 26 HIS A N 4
ATOM 3694 C CA . HIS A 1 33 ? -3.131 -6.172 -2.369 1.00 0.33 26 HIS A CA 4
ATOM 3695 C C . HIS A 1 33 ? -4.236 -5.807 -1.390 1.00 0.28 26 HIS A C 4
ATOM 3696 O O . HIS A 1 33 ? -4.747 -6.660 -0.658 1.00 0.33 26 HIS A O 4
ATOM 3711 N N . PHE A 1 34 ? -4.585 -4.537 -1.380 1.00 0.25 27 PHE A N 4
ATOM 3712 C CA . PHE A 1 34 ? -5.620 -4.020 -0.506 1.00 0.21 27 PHE A CA 4
ATOM 3713 C C . PHE A 1 34 ? -6.854 -3.674 -1.311 1.00 0.25 27 PHE A C 4
ATOM 3714 O O . PHE A 1 34 ? -6.751 -3.202 -2.448 1.00 0.32 27 PHE A O 4
ATOM 3731 N N . LYS A 1 35 ? -8.017 -3.898 -0.725 1.00 0.25 28 LYS A N 4
ATOM 3732 C CA . LYS A 1 35 ? -9.265 -3.607 -1.414 1.00 0.33 28 LYS A CA 4
ATOM 3733 C C . LYS A 1 35 ? -10.412 -3.410 -0.436 1.00 0.42 28 LYS A C 4
ATOM 3734 O O . LYS A 1 35 ? -10.675 -4.249 0.426 1.00 0.54 28 LYS A O 4
ATOM 3753 N N . HIS A 1 36 ? -11.058 -2.267 -0.565 1.00 0.49 29 HIS A N 4
ATOM 3754 C CA . HIS A 1 36 ? -12.232 -1.935 0.225 1.00 0.66 29 HIS A CA 4
ATOM 3755 C C . HIS A 1 36 ? -13.447 -1.885 -0.702 1.00 0.64 29 HIS A C 4
ATOM 3756 O O . HIS A 1 36 ? -13.537 -0.992 -1.538 1.00 0.66 29 HIS A O 4
ATOM 3771 N N . PRO A 1 37 ? -14.394 -2.830 -0.562 1.00 0.85 30 PRO A N 4
ATOM 3772 C CA . PRO A 1 37 ? -15.513 -3.004 -1.512 1.00 1.05 30 PRO A CA 4
ATOM 3773 C C . PRO A 1 37 ? -16.413 -1.774 -1.670 1.00 1.10 30 PRO A C 4
ATOM 3774 O O . PRO A 1 37 ? -17.246 -1.724 -2.575 1.00 1.67 30 PRO A O 4
ATOM 3785 N N . LYS A 1 38 ? -16.259 -0.789 -0.797 1.00 0.80 31 LYS A N 4
ATOM 3786 C CA . LYS A 1 38 ? -17.042 0.434 -0.898 1.00 0.99 31 LYS A CA 4
ATOM 3787 C C . LYS A 1 38 ? -16.366 1.415 -1.848 1.00 1.04 31 LYS A C 4
ATOM 3788 O O . LYS A 1 38 ? -17.023 2.201 -2.532 1.00 1.30 31 LYS A O 4
ATOM 3807 N N . LYS A 1 39 ? -15.047 1.350 -1.901 1.00 0.91 32 LYS A N 4
ATOM 3808 C CA . LYS A 1 39 ? -14.270 2.270 -2.716 1.00 1.07 32 LYS A CA 4
ATOM 3809 C C . LYS A 1 39 ? -13.649 1.530 -3.894 1.00 0.89 32 LYS A C 4
ATOM 3810 O O . LYS A 1 39 ? -12.878 0.595 -3.698 1.00 0.81 32 LYS A O 4
ATOM 3829 N N . PRO A 1 40 ? -13.978 1.934 -5.131 1.00 1.16 33 PRO A N 4
ATOM 3830 C CA . PRO A 1 40 ? -13.502 1.253 -6.340 1.00 1.17 33 PRO A CA 4
ATOM 3831 C C . PRO A 1 40 ? -12.002 1.413 -6.559 1.00 1.02 33 PRO A C 4
ATOM 3832 O O . PRO A 1 40 ? -11.557 2.297 -7.294 1.00 1.83 33 PRO A O 4
ATOM 3843 N N . GLY A 1 41 ? -11.226 0.556 -5.923 1.00 0.70 34 GLY A N 4
ATOM 3844 C CA . GLY A 1 41 ? -9.798 0.606 -6.094 1.00 0.91 34 GLY A CA 4
ATOM 3845 C C . GLY A 1 41 ? -9.123 -0.676 -5.675 1.00 0.76 34 GLY A C 4
ATOM 3846 O O . GLY A 1 41 ? -9.591 -1.374 -4.774 1.00 0.77 34 GLY A O 4
ATOM 3850 N N . LEU A 1 42 ? -8.042 -1.002 -6.357 1.00 0.83 35 LEU A N 4
ATOM 3851 C CA . LEU A 1 42 ? -7.195 -2.117 -5.966 1.00 0.78 35 LEU A CA 4
ATOM 3852 C C . LEU A 1 42 ? -5.776 -1.617 -5.739 1.00 0.61 35 LEU A C 4
ATOM 3853 O O . LEU A 1 42 ? -5.116 -1.146 -6.665 1.00 0.71 35 LEU A O 4
ATOM 3869 N N . VAL A 1 43 ? -5.323 -1.698 -4.504 1.00 0.41 36 VAL A N 4
ATOM 3870 C CA . VAL A 1 43 ? -4.001 -1.215 -4.141 1.00 0.35 36 VAL A CA 4
ATOM 3871 C C . VAL A 1 43 ? -3.013 -2.367 -4.028 1.00 0.30 36 VAL A C 4
ATOM 3872 O O . VAL A 1 43 ? -3.329 -3.410 -3.461 1.00 0.29 36 VAL A O 4
ATOM 3885 N N . THR A 1 44 ? -1.829 -2.178 -4.583 1.00 0.49 37 THR A N 4
ATOM 3886 C CA . THR A 1 44 ? -0.764 -3.152 -4.457 1.00 0.52 37 THR A CA 4
ATOM 3887 C C . THR A 1 44 ? 0.475 -2.491 -3.865 1.00 0.57 37 THR A C 4
ATOM 3888 O O . THR A 1 44 ? 1.228 -1.819 -4.568 1.00 0.78 37 THR A O 4
ATOM 3899 N N . VAL A 1 45 ? 0.666 -2.671 -2.566 1.00 0.48 38 VAL A N 4
ATOM 3900 C CA . VAL A 1 45 ? 1.800 -2.085 -1.872 1.00 0.63 38 VAL A CA 4
ATOM 3901 C C . VAL A 1 45 ? 2.919 -3.101 -1.670 1.00 0.61 38 VAL A C 4
ATOM 3902 O O . VAL A 1 45 ? 2.760 -4.091 -0.947 1.00 0.58 38 VAL A O 4
ATOM 3915 N N . PRO A 1 46 ? 4.056 -2.885 -2.341 1.00 0.89 39 PRO A N 4
ATOM 3916 C CA . PRO A 1 46 ? 5.247 -3.698 -2.168 1.00 0.93 39 PRO A CA 4
ATOM 3917 C C . PRO A 1 46 ? 6.132 -3.170 -1.045 1.00 1.10 39 PRO A C 4
ATOM 3918 O O . PRO A 1 46 ? 6.150 -1.972 -0.761 1.00 1.68 39 PRO A O 4
ATOM 3929 N N . HIS A 1 47 ? 6.849 -4.068 -0.392 1.00 1.02 40 HIS A N 4
ATOM 3930 C CA . HIS A 1 47 ? 7.744 -3.672 0.680 1.00 1.48 40 HIS A CA 4
ATOM 3931 C C . HIS A 1 47 ? 9.069 -3.186 0.110 1.00 1.41 40 HIS A C 4
ATOM 3932 O O . HIS A 1 47 ? 9.558 -3.731 -0.879 1.00 1.67 40 HIS A O 4
ATOM 3947 N N . PRO A 1 48 ? 9.638 -2.129 0.729 1.00 2.02 41 PRO A N 4
ATOM 3948 C CA . PRO A 1 48 ? 10.851 -1.443 0.254 1.00 2.42 41 PRO A CA 4
ATOM 3949 C C . PRO A 1 48 ? 11.951 -2.376 -0.251 1.00 1.97 41 PRO A C 4
ATOM 3950 O O . PRO A 1 48 ? 12.636 -3.040 0.530 1.00 2.01 41 PRO A O 4
ATOM 3961 N N . LYS A 1 49 ? 12.100 -2.410 -1.567 1.00 2.46 42 LYS A N 4
ATOM 3962 C CA . LYS A 1 49 ? 13.141 -3.181 -2.228 1.00 2.66 42 LYS A CA 4
ATOM 3963 C C . LYS A 1 49 ? 13.812 -2.321 -3.294 1.00 3.15 42 LYS A C 4
ATOM 3964 O O . LYS A 1 49 ? 13.687 -1.094 -3.277 1.00 3.73 42 LYS A O 4
ATOM 3983 N N . LYS A 1 50 ? 14.520 -2.963 -4.214 1.00 3.38 43 LYS A N 4
ATOM 3984 C CA . LYS A 1 50 ? 15.186 -2.259 -5.302 1.00 4.00 43 LYS A CA 4
ATOM 3985 C C . LYS A 1 50 ? 14.141 -1.765 -6.317 1.00 4.34 43 LYS A C 4
ATOM 3986 O O . LYS A 1 50 ? 12.940 -1.882 -6.073 1.00 4.36 43 LYS A O 4
ATOM 4005 N N . ASP A 1 51 ? 14.588 -1.177 -7.418 1.00 4.87 44 ASP A N 4
ATOM 4006 C CA . ASP A 1 51 ? 13.688 -0.615 -8.424 1.00 5.33 44 ASP A CA 4
ATOM 4007 C C . ASP A 1 51 ? 12.672 -1.630 -8.950 1.00 5.00 44 ASP A C 4
ATOM 4008 O O . ASP A 1 51 ? 13.020 -2.589 -9.642 1.00 5.09 44 ASP A O 4
ATOM 4017 N N . LEU A 1 52 ? 11.422 -1.419 -8.578 1.00 4.81 45 LEU A N 4
ATOM 4018 C CA . LEU A 1 52 ? 10.292 -2.082 -9.206 1.00 4.63 45 LEU A CA 4
ATOM 4019 C C . LEU A 1 52 ? 9.531 -1.046 -10.024 1.00 4.46 45 LEU A C 4
ATOM 4020 O O . LEU A 1 52 ? 9.740 0.153 -9.823 1.00 4.41 45 LEU A O 4
ATOM 4036 N N . PRO A 1 53 ? 8.668 -1.475 -10.964 1.00 4.59 46 PRO A N 4
ATOM 4037 C CA . PRO A 1 53 ? 7.846 -0.552 -11.755 1.00 4.55 46 PRO A CA 4
ATOM 4038 C C . PRO A 1 53 ? 7.092 0.447 -10.877 1.00 3.88 46 PRO A C 4
ATOM 4039 O O . PRO A 1 53 ? 6.149 0.080 -10.166 1.00 3.48 46 PRO A O 4
ATOM 4050 N N . ILE A 1 54 ? 7.510 1.711 -10.940 1.00 3.85 47 ILE A N 4
ATOM 4051 C CA . ILE A 1 54 ? 6.934 2.770 -10.112 1.00 3.33 47 ILE A CA 4
ATOM 4052 C C . ILE A 1 54 ? 5.490 3.061 -10.502 1.00 3.01 47 ILE A C 4
ATOM 4053 O O . ILE A 1 54 ? 4.755 3.713 -9.758 1.00 2.56 47 ILE A O 4
ATOM 4069 N N . GLY A 1 55 ? 5.085 2.559 -11.665 1.00 3.31 48 GLY A N 4
ATOM 4070 C CA . GLY A 1 55 ? 3.708 2.685 -12.094 1.00 3.19 48 GLY A CA 4
ATOM 4071 C C . GLY A 1 55 ? 2.755 2.061 -11.095 1.00 2.77 48 GLY A C 4
ATOM 4072 O O . GLY A 1 55 ? 1.608 2.485 -10.964 1.00 2.57 48 GLY A O 4
ATOM 4076 N N . THR A 1 56 ? 3.246 1.063 -10.375 1.00 2.71 49 THR A N 4
ATOM 4077 C CA . THR A 1 56 ? 2.472 0.413 -9.334 1.00 2.41 49 THR A CA 4
ATOM 4078 C C . THR A 1 56 ? 2.173 1.397 -8.204 1.00 1.84 49 THR A C 4
ATOM 4079 O O . THR A 1 56 ? 1.068 1.433 -7.669 1.00 1.61 49 THR A O 4
ATOM 4090 N N . VAL A 1 57 ? 3.160 2.227 -7.888 1.00 1.76 50 VAL A N 4
ATOM 4091 C CA . VAL A 1 57 ? 3.071 3.159 -6.772 1.00 1.38 50 VAL A CA 4
ATOM 4092 C C . VAL A 1 57 ? 2.091 4.295 -7.053 1.00 1.23 50 VAL A C 4
ATOM 4093 O O . VAL A 1 57 ? 1.277 4.649 -6.196 1.00 0.97 50 VAL A O 4
ATOM 4106 N N . LYS A 1 58 ? 2.153 4.858 -8.249 1.00 1.48 51 LYS A N 4
ATOM 4107 C CA . LYS A 1 58 ? 1.227 5.922 -8.614 1.00 1.44 51 LYS A CA 4
ATOM 4108 C C . LYS A 1 58 ? -0.185 5.360 -8.787 1.00 1.23 51 LYS A C 4
ATOM 4109 O O . LYS A 1 58 ? -1.172 6.093 -8.723 1.00 1.17 51 LYS A O 4
ATOM 4128 N N . SER A 1 59 ? -0.272 4.048 -8.978 1.00 1.27 52 SER A N 4
ATOM 4129 C CA . SER A 1 59 ? -1.557 3.365 -9.006 1.00 1.26 52 SER A CA 4
ATOM 4130 C C . SER A 1 59 ? -2.095 3.185 -7.585 1.00 1.00 52 SER A C 4
ATOM 4131 O O . SER A 1 59 ? -3.309 3.125 -7.375 1.00 1.06 52 SER A O 4
ATOM 4139 N N . ILE A 1 60 ? -1.188 3.112 -6.609 1.00 0.82 53 ILE A N 4
ATOM 4140 C CA . ILE A 1 60 ? -1.585 2.998 -5.210 1.00 0.67 53 ILE A CA 4
ATOM 4141 C C . ILE A 1 60 ? -2.338 4.245 -4.781 1.00 0.59 53 ILE A C 4
ATOM 4142 O O . ILE A 1 60 ? -3.483 4.168 -4.350 1.00 0.70 53 ILE A O 4
ATOM 4158 N N . GLN A 1 61 ? -1.689 5.395 -4.923 1.00 0.60 54 GLN A N 4
ATOM 4159 C CA . GLN A 1 61 ? -2.271 6.668 -4.513 1.00 0.75 54 GLN A CA 4
ATOM 4160 C C . GLN A 1 61 ? -3.571 6.940 -5.253 1.00 0.79 54 GLN A C 4
ATOM 4161 O O . GLN A 1 61 ? -4.513 7.497 -4.690 1.00 0.97 54 GLN A O 4
ATOM 4175 N N . LYS A 1 62 ? -3.613 6.545 -6.513 1.00 0.73 55 LYS A N 4
ATOM 4176 C CA . LYS A 1 62 ? -4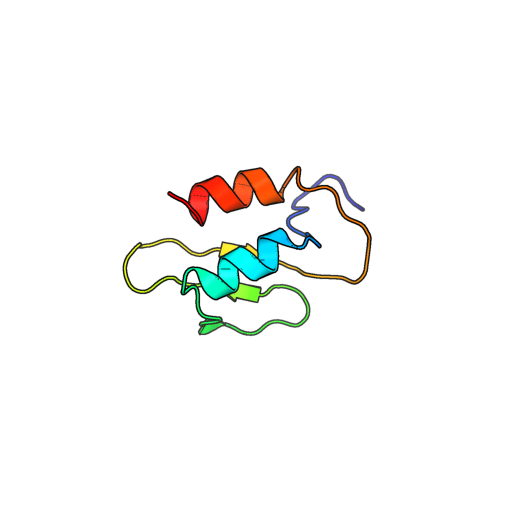.823 6.677 -7.313 1.00 0.82 55 LYS A CA 4
ATOM 4177 C C . LYS A 1 62 ? -5.973 5.895 -6.682 1.00 0.77 55 LYS A C 4
ATOM 4178 O O . LYS A 1 62 ? -7.070 6.422 -6.506 1.00 0.94 55 LYS A O 4
ATOM 4197 N N . SER A 1 63 ? -5.701 4.650 -6.319 1.00 0.67 56 SER A N 4
ATOM 4198 C CA . SER A 1 63 ? -6.729 3.759 -5.803 1.00 0.75 56 SER A CA 4
ATOM 4199 C C . SER A 1 63 ? -7.028 4.036 -4.327 1.00 0.69 56 SER A C 4
ATOM 4200 O O . SER A 1 63 ? -8.184 4.135 -3.932 1.00 0.85 56 SER A O 4
ATOM 4208 N N . ALA A 1 64 ? -5.982 4.173 -3.525 1.00 0.54 57 ALA A N 4
ATOM 4209 C CA . ALA A 1 64 ? -6.136 4.375 -2.089 1.00 0.55 57 ALA A CA 4
ATOM 4210 C C . ALA A 1 64 ? -6.692 5.759 -1.780 1.00 0.76 57 ALA A C 4
ATOM 4211 O O . ALA A 1 64 ? -7.367 5.959 -0.767 1.00 1.09 57 ALA A O 4
ATOM 4218 N N . GLY A 1 65 ? -6.404 6.713 -2.653 1.00 0.90 58 GLY A N 4
ATOM 4219 C CA . GLY A 1 65 ? -6.871 8.068 -2.449 1.00 1.19 58 GLY A CA 4
ATOM 4220 C C . GLY A 1 65 ? -8.191 8.337 -3.142 1.00 1.20 58 GLY A C 4
ATOM 4221 O O . GLY A 1 65 ? -9.080 8.954 -2.556 1.00 1.52 58 GLY A O 4
ATOM 4225 N N . LEU A 1 66 ? -8.306 7.867 -4.384 1.00 1.61 59 LEU A N 4
ATOM 4226 C CA . LEU A 1 66 ? -9.502 8.072 -5.204 1.00 2.45 59 LEU A CA 4
ATOM 4227 C C . LEU A 1 66 ? -9.920 9.538 -5.229 1.00 2.84 59 LEU A C 4
ATOM 4228 O O . LEU A 1 66 ? -10.956 9.881 -4.621 1.00 3.33 59 LEU A O 4
ATOM 4245 N N . ASP A 1 1 ? 17.410 -12.867 11.954 1.00 20.35 -6 ASP A N 5
ATOM 4246 C CA . ASP A 1 1 ? 18.381 -13.878 11.466 1.00 20.07 -6 ASP A CA 5
ATOM 4247 C C . ASP A 1 1 ? 19.624 -13.202 10.900 1.00 19.59 -6 ASP A C 5
ATOM 4248 O O . ASP A 1 1 ? 20.736 -13.422 11.381 1.00 19.68 -6 ASP A O 5
ATOM 4259 N N . ARG A 1 2 ? 19.432 -12.375 9.881 1.00 19.21 -5 ARG A N 5
ATOM 4260 C CA . ARG A 1 2 ? 20.539 -11.671 9.252 1.00 18.87 -5 ARG A CA 5
ATOM 4261 C C . ARG A 1 2 ? 20.664 -10.270 9.836 1.00 18.27 -5 ARG A C 5
ATOM 4262 O O . ARG A 1 2 ? 19.669 -9.559 9.979 1.00 17.95 -5 ARG A O 5
ATOM 4283 N N . THR A 1 3 ? 21.881 -9.883 10.188 1.00 18.25 -4 THR A N 5
ATOM 4284 C CA . THR A 1 3 ? 22.124 -8.572 10.765 1.00 17.81 -4 THR A CA 5
ATOM 4285 C C . THR A 1 3 ? 21.798 -7.470 9.762 1.00 16.92 -4 THR A C 5
ATOM 4286 O O . THR A 1 3 ? 22.276 -7.490 8.625 1.00 16.90 -4 THR A O 5
ATOM 4297 N N . GLY A 1 4 ? 20.976 -6.523 10.182 1.00 16.29 -3 GLY A N 5
ATOM 4298 C CA . GLY A 1 4 ? 20.601 -5.430 9.311 1.00 15.50 -3 GLY A CA 5
ATOM 4299 C C . GLY A 1 4 ? 19.313 -5.706 8.569 1.00 14.59 -3 GLY A C 5
ATOM 4300 O O . GLY A 1 4 ? 18.837 -4.865 7.810 1.00 14.29 -3 GLY A O 5
ATOM 4304 N N . SER A 1 5 ? 18.750 -6.888 8.785 1.00 14.32 -2 SER A N 5
ATOM 4305 C CA . SER A 1 5 ? 17.492 -7.260 8.156 1.00 13.61 -2 SER A CA 5
ATOM 4306 C C . SER A 1 5 ? 16.335 -6.556 8.860 1.00 12.70 -2 SER A C 5
ATOM 4307 O O . SER A 1 5 ? 15.245 -6.401 8.305 1.00 12.41 -2 SER A O 5
ATOM 4315 N N . GLU A 1 6 ? 16.589 -6.124 10.089 1.00 12.40 -1 GLU A N 5
ATOM 4316 C CA . GLU A 1 6 ? 15.613 -5.371 10.853 1.00 11.62 -1 GLU A CA 5
ATOM 4317 C C . GLU A 1 6 ? 15.604 -3.917 10.384 1.00 10.95 -1 GLU A C 5
ATOM 4318 O O . GLU A 1 6 ? 16.260 -3.053 10.973 1.00 10.98 -1 GLU A O 5
ATOM 4330 N N . LEU A 1 7 ? 14.893 -3.661 9.301 1.00 10.58 0 LEU A N 5
ATOM 4331 C CA . LEU A 1 7 ? 14.817 -2.324 8.741 1.00 10.14 0 LEU A CA 5
ATOM 4332 C C . LEU A 1 7 ? 13.430 -1.736 8.934 1.00 9.04 0 LEU A C 5
ATOM 4333 O O . LEU A 1 7 ? 12.466 -2.455 9.202 1.00 8.92 0 LEU A O 5
ATOM 4349 N N . MET A 1 8 ? 13.347 -0.424 8.804 1.00 8.45 1 MET A N 5
ATOM 4350 C CA . MET A 1 8 ? 12.084 0.282 8.893 1.00 7.52 1 MET A CA 5
ATOM 4351 C C . MET A 1 8 ? 11.744 0.890 7.541 1.00 6.57 1 MET A C 5
ATOM 4352 O O . MET A 1 8 ? 12.291 1.925 7.161 1.00 6.57 1 MET A O 5
ATOM 4366 N N . ASN A 1 9 ? 10.864 0.227 6.810 1.00 6.06 2 ASN A N 5
ATOM 4367 C CA . ASN A 1 9 ? 10.463 0.685 5.486 1.00 5.40 2 ASN A CA 5
ATOM 4368 C C . ASN A 1 9 ? 9.520 1.874 5.605 1.00 4.41 2 ASN A C 5
ATOM 4369 O O . ASN A 1 9 ? 8.800 2.012 6.597 1.00 4.62 2 ASN A O 5
ATOM 4380 N N . SER A 1 10 ? 9.546 2.741 4.606 1.00 3.68 3 SER A N 5
ATOM 4381 C CA . SER A 1 10 ? 8.664 3.892 4.567 1.00 3.03 3 SER A CA 5
ATOM 4382 C C . SER A 1 10 ? 7.239 3.442 4.261 1.00 2.38 3 SER A C 5
ATOM 4383 O O . SER A 1 10 ? 6.837 3.360 3.102 1.00 2.73 3 SER A O 5
ATOM 4391 N N . SER A 1 11 ? 6.490 3.136 5.308 1.00 2.00 4 SER A N 5
ATOM 4392 C CA . SER A 1 11 ? 5.137 2.626 5.163 1.00 1.88 4 SER A CA 5
ATOM 4393 C C . SER A 1 11 ? 4.108 3.682 5.551 1.00 1.41 4 SER A C 5
ATOM 4394 O O . SER A 1 11 ? 2.987 3.355 5.917 1.00 1.42 4 SER A O 5
ATOM 4402 N N . LYS A 1 12 ? 4.493 4.950 5.462 1.00 1.26 5 LYS A N 5
ATOM 4403 C CA . LYS A 1 12 ? 3.612 6.053 5.822 1.00 1.09 5 LYS A CA 5
ATOM 4404 C C . LYS A 1 12 ? 2.422 6.129 4.869 1.00 0.86 5 LYS A C 5
ATOM 4405 O O . LYS A 1 12 ? 1.288 6.354 5.294 1.00 0.88 5 LYS A O 5
ATOM 4424 N N . LEU A 1 13 ? 2.675 5.931 3.582 1.00 0.89 6 LEU A N 5
ATOM 4425 C CA . LEU A 1 13 ? 1.606 5.960 2.594 1.00 0.95 6 LEU A CA 5
ATOM 4426 C C . LEU A 1 13 ? 0.746 4.709 2.721 1.00 0.80 6 LEU A C 5
ATOM 4427 O O . LEU A 1 13 ? -0.475 4.769 2.584 1.00 0.79 6 LEU A O 5
ATOM 4443 N N . ILE A 1 14 ? 1.393 3.581 3.003 1.00 0.80 7 ILE A N 5
ATOM 4444 C CA . ILE A 1 14 ? 0.682 2.338 3.290 1.00 0.83 7 ILE A CA 5
ATOM 4445 C C . ILE A 1 14 ? -0.170 2.508 4.544 1.00 0.69 7 ILE A C 5
ATOM 4446 O O . ILE A 1 14 ? -1.275 1.981 4.638 1.00 0.71 7 ILE A O 5
ATOM 4462 N N . ARG A 1 15 ? 0.362 3.260 5.499 1.00 0.62 8 ARG A N 5
ATOM 4463 C CA . ARG A 1 15 ? -0.331 3.569 6.736 1.00 0.60 8 ARG A CA 5
ATOM 4464 C C . ARG A 1 15 ? -1.641 4.302 6.449 1.00 0.50 8 ARG A C 5
ATOM 4465 O O . ARG A 1 15 ? -2.695 3.934 6.966 1.00 0.56 8 ARG A O 5
ATOM 4486 N N . MET A 1 16 ? -1.562 5.329 5.609 1.00 0.47 9 MET A N 5
ATOM 4487 C CA . MET A 1 16 ? -2.744 6.079 5.188 1.00 0.52 9 MET A CA 5
ATOM 4488 C C . MET A 1 16 ? -3.701 5.161 4.461 1.00 0.53 9 MET A C 5
ATOM 4489 O O . MET A 1 16 ? -4.893 5.123 4.752 1.00 0.65 9 MET A O 5
ATOM 4503 N N . LEU A 1 17 ? -3.144 4.426 3.512 1.00 0.50 10 LEU A N 5
ATOM 4504 C CA . LEU A 1 17 ? -3.873 3.437 2.737 1.00 0.52 10 LEU A CA 5
ATOM 4505 C C . LEU A 1 17 ? -4.614 2.468 3.653 1.00 0.55 10 LEU A C 5
ATOM 4506 O O . LEU A 1 17 ? -5.706 2.003 3.335 1.00 0.64 10 LEU A O 5
ATOM 4522 N N . GLU A 1 18 ? -4.029 2.198 4.808 1.00 0.53 11 GLU A N 5
ATOM 4523 C CA . GLU A 1 18 ? -4.596 1.232 5.730 1.00 0.61 11 GLU A CA 5
ATOM 4524 C C . GLU A 1 18 ? -5.727 1.856 6.543 1.00 0.62 11 GLU A C 5
ATOM 4525 O O . GLU A 1 18 ? -6.848 1.340 6.562 1.00 0.72 11 GLU A O 5
ATOM 4537 N N . GLU A 1 19 ? -5.440 2.983 7.186 1.00 0.58 12 GLU A N 5
ATOM 4538 C CA . GLU A 1 19 ? -6.415 3.635 8.057 1.00 0.64 12 GLU A CA 5
ATOM 4539 C C . GLU A 1 19 ? -7.528 4.302 7.253 1.00 0.60 12 GLU A C 5
ATOM 4540 O O . GLU A 1 19 ? -8.557 4.688 7.810 1.00 0.66 12 GLU A O 5
ATOM 4552 N N . ASP A 1 20 ? -7.323 4.440 5.947 1.00 0.57 13 ASP A N 5
ATOM 4553 C CA . ASP A 1 20 ? -8.355 4.979 5.063 1.00 0.58 13 ASP A CA 5
ATOM 4554 C C . ASP A 1 20 ? -9.550 4.034 5.017 1.00 0.55 13 ASP A C 5
ATOM 4555 O O . ASP A 1 20 ? -10.679 4.448 4.748 1.00 0.62 13 ASP A O 5
ATOM 4564 N N . GLY A 1 21 ? -9.299 2.765 5.305 1.00 0.49 14 GLY A N 5
ATOM 4565 C CA . GLY A 1 21 ? -10.368 1.791 5.338 1.00 0.53 14 GLY A CA 5
ATOM 4566 C C . GLY A 1 21 ? -10.100 0.593 4.455 1.00 0.47 14 GLY A C 5
ATOM 4567 O O . GLY A 1 21 ? -10.843 -0.386 4.493 1.00 0.62 14 GLY A O 5
ATOM 4571 N N . TRP A 1 22 ? -9.040 0.657 3.660 1.00 0.35 15 TRP A N 5
ATOM 4572 C CA . TRP A 1 22 ? -8.675 -0.466 2.808 1.00 0.34 15 TRP A CA 5
ATOM 4573 C C . TRP A 1 22 ? -8.274 -1.660 3.664 1.00 0.39 15 TRP A C 5
ATOM 4574 O O . TRP A 1 22 ? -7.558 -1.516 4.659 1.00 0.57 15 TRP A O 5
ATOM 4595 N N . ARG A 1 23 ? -8.759 -2.834 3.297 1.00 0.37 16 ARG A N 5
ATOM 4596 C CA . ARG A 1 23 ? -8.504 -4.036 4.074 1.00 0.43 16 ARG A CA 5
ATOM 4597 C C . ARG A 1 23 ? -7.554 -4.961 3.330 1.00 0.37 16 ARG A C 5
ATOM 4598 O O . ARG A 1 23 ? -7.605 -5.058 2.099 1.00 0.32 16 ARG A O 5
ATOM 4619 N N . LEU A 1 24 ? -6.673 -5.618 4.073 1.00 0.42 17 LEU A N 5
ATOM 4620 C CA . LEU A 1 24 ? -5.786 -6.611 3.490 1.00 0.43 17 LEU A CA 5
ATOM 4621 C C . LEU A 1 24 ? -6.567 -7.878 3.179 1.00 0.48 17 LEU A C 5
ATOM 4622 O O . LEU A 1 24 ? -6.826 -8.696 4.064 1.00 0.58 17 LEU A O 5
ATOM 4638 N N . VAL A 1 25 ? -6.947 -8.036 1.927 1.00 0.49 18 VAL A N 5
ATOM 4639 C CA . VAL A 1 25 ? -7.727 -9.189 1.515 1.00 0.60 18 VAL A CA 5
ATOM 4640 C C . VAL A 1 25 ? -6.826 -10.301 0.994 1.00 0.65 18 VAL A C 5
ATOM 4641 O O . VAL A 1 25 ? -7.118 -11.483 1.178 1.00 0.82 18 VAL A O 5
ATOM 4654 N N . ARG A 1 26 ? -5.723 -9.919 0.358 1.00 0.53 19 ARG A N 5
ATOM 4655 C CA . ARG A 1 26 ? -4.777 -10.884 -0.193 1.00 0.56 19 ARG A CA 5
ATOM 4656 C C . ARG A 1 26 ? -3.353 -10.390 0.005 1.00 0.55 19 ARG A C 5
ATOM 4657 O O . ARG A 1 26 ? -3.068 -9.211 -0.196 1.00 0.54 19 ARG A O 5
ATOM 4678 N N . VAL A 1 27 ? -2.467 -11.285 0.400 1.00 0.72 20 VAL A N 5
ATOM 4679 C CA . VAL A 1 27 ? -1.065 -10.946 0.578 1.00 0.91 20 VAL A CA 5
ATOM 4680 C C . VAL A 1 27 ? -0.175 -12.078 0.072 1.00 0.90 20 VAL A C 5
ATOM 4681 O O . VAL A 1 27 ? -0.078 -13.142 0.684 1.00 1.02 20 VAL A O 5
ATOM 4694 N N . THR A 1 28 ? 0.449 -11.850 -1.071 1.00 1.05 21 THR A N 5
ATOM 4695 C CA . THR A 1 28 ? 1.310 -12.844 -1.681 1.00 1.15 21 THR A CA 5
ATOM 4696 C C . THR A 1 28 ? 2.764 -12.391 -1.648 1.00 1.33 21 THR A C 5
ATOM 4697 O O . THR A 1 28 ? 3.201 -11.601 -2.489 1.00 1.81 21 THR A O 5
ATOM 4708 N N . GLY A 1 29 ? 3.504 -12.894 -0.674 1.00 1.17 22 GLY A N 5
ATOM 4709 C CA . GLY A 1 29 ? 4.884 -12.498 -0.513 1.00 1.32 22 GLY A CA 5
ATOM 4710 C C . GLY A 1 29 ? 5.011 -11.063 -0.048 1.00 0.95 22 GLY A C 5
ATOM 4711 O O . GLY A 1 29 ? 4.402 -10.668 0.951 1.00 1.42 22 GLY A O 5
ATOM 4715 N N . SER A 1 30 ? 5.787 -10.281 -0.779 1.00 0.89 23 SER A N 5
ATOM 4716 C CA . SER A 1 30 ? 6.006 -8.885 -0.445 1.00 1.20 23 SER A CA 5
ATOM 4717 C C . SER A 1 30 ? 4.862 -8.019 -0.972 1.00 1.00 23 SER A C 5
ATOM 4718 O O . SER A 1 30 ? 4.492 -7.015 -0.358 1.00 1.37 23 SER A O 5
ATOM 4726 N N . ALA A 1 31 ? 4.300 -8.419 -2.102 1.00 0.60 24 ALA A N 5
ATOM 4727 C CA . ALA A 1 31 ? 3.204 -7.682 -2.711 1.00 0.55 24 ALA A CA 5
ATOM 4728 C C . ALA A 1 31 ? 1.878 -8.064 -2.071 1.00 0.53 24 ALA A C 5
ATOM 4729 O O . ALA A 1 31 ? 1.455 -9.221 -2.127 1.00 0.76 24 ALA A O 5
ATOM 4736 N N . HIS A 1 32 ? 1.227 -7.092 -1.456 1.00 0.43 25 HIS A N 5
ATOM 4737 C CA . HIS A 1 32 ? -0.041 -7.335 -0.788 1.00 0.50 25 HIS A CA 5
ATOM 4738 C C . HIS A 1 32 ? -1.135 -6.422 -1.324 1.00 0.35 25 HIS A C 5
ATOM 4739 O O . HIS A 1 32 ? -0.924 -5.222 -1.508 1.00 0.39 25 HIS A O 5
ATOM 4754 N N . HIS A 1 33 ? -2.303 -7.007 -1.562 1.00 0.33 26 HIS A N 5
ATOM 4755 C CA . HIS A 1 33 ? -3.422 -6.312 -2.185 1.00 0.33 26 HIS A CA 5
ATOM 4756 C C . HIS A 1 33 ? -4.407 -5.793 -1.141 1.00 0.28 26 HIS A C 5
ATOM 4757 O O . HIS A 1 33 ? -4.922 -6.547 -0.310 1.00 0.33 26 HIS A O 5
ATOM 4772 N N . PHE A 1 34 ? -4.662 -4.499 -1.216 1.00 0.25 27 PHE A N 5
ATOM 4773 C CA . PHE A 1 34 ? -5.652 -3.842 -0.385 1.00 0.21 27 PHE A CA 5
ATOM 4774 C C . PHE A 1 34 ? -6.927 -3.625 -1.176 1.00 0.25 27 PHE A C 5
ATOM 4775 O O . PHE A 1 34 ? -6.882 -3.193 -2.330 1.00 0.32 27 PHE A O 5
ATOM 4792 N N . LYS A 1 35 ? -8.053 -3.928 -0.563 1.00 0.25 28 LYS A N 5
ATOM 4793 C CA . LYS A 1 35 ? -9.338 -3.745 -1.212 1.00 0.33 28 LYS A CA 5
ATOM 4794 C C . LYS A 1 35 ? -10.402 -3.403 -0.176 1.00 0.42 28 LYS A C 5
ATOM 4795 O O . LYS A 1 35 ? -10.472 -4.023 0.885 1.00 0.54 28 LYS A O 5
ATOM 4814 N N . HIS A 1 36 ? -11.196 -2.389 -0.472 1.00 0.49 29 HIS A N 5
ATOM 4815 C CA . HIS A 1 36 ? -12.307 -2.008 0.384 1.00 0.66 29 HIS A CA 5
ATOM 4816 C C . HIS A 1 36 ? -13.608 -2.359 -0.325 1.00 0.64 29 HIS A C 5
ATOM 4817 O O . HIS A 1 36 ? -13.790 -1.973 -1.476 1.00 0.66 29 HIS A O 5
ATOM 4832 N N . PRO A 1 37 ? -14.513 -3.102 0.341 1.00 0.85 30 PRO A N 5
ATOM 4833 C CA . PRO A 1 37 ? -15.785 -3.570 -0.256 1.00 1.05 30 PRO A CA 5
ATOM 4834 C C . PRO A 1 37 ? -16.768 -2.435 -0.562 1.00 1.10 30 PRO A C 5
ATOM 4835 O O . PRO A 1 37 ? -17.904 -2.427 -0.080 1.00 1.67 30 PRO A O 5
ATOM 4846 N N . LYS A 1 38 ? -16.318 -1.500 -1.378 1.00 0.80 31 LYS A N 5
ATOM 4847 C CA . LYS A 1 38 ? -17.105 -0.347 -1.782 1.00 0.99 31 LYS A CA 5
ATOM 4848 C C . LYS A 1 38 ? -16.309 0.466 -2.795 1.00 1.04 31 LYS A C 5
ATOM 4849 O O . LYS A 1 38 ? -16.870 1.146 -3.653 1.00 1.30 31 LYS A O 5
ATOM 4868 N N . LYS A 1 39 ? -14.988 0.377 -2.685 1.00 0.91 32 LYS A N 5
ATOM 4869 C CA . LYS A 1 39 ? -14.090 1.077 -3.590 1.00 1.07 32 LYS A CA 5
ATOM 4870 C C . LYS A 1 39 ? -13.548 0.120 -4.642 1.00 0.89 32 LYS A C 5
ATOM 4871 O O . LYS A 1 39 ? -12.914 -0.882 -4.304 1.00 0.81 32 LYS A O 5
ATOM 4890 N N . PRO A 1 40 ? -13.802 0.395 -5.924 1.00 1.16 33 PRO A N 5
ATOM 4891 C CA . PRO A 1 40 ? -13.224 -0.383 -7.010 1.00 1.17 33 PRO A CA 5
ATOM 4892 C C . PRO A 1 40 ? -11.762 -0.016 -7.236 1.00 1.02 33 PRO A C 5
ATOM 4893 O O . PRO A 1 40 ? -11.449 1.100 -7.656 1.00 1.83 33 PRO A O 5
ATOM 4904 N N . GLY A 1 41 ? -10.867 -0.939 -6.936 1.00 0.70 34 GLY A N 5
ATOM 4905 C CA . GLY A 1 41 ? -9.463 -0.673 -7.127 1.00 0.91 34 GLY A CA 5
ATOM 4906 C C . GLY A 1 41 ? -8.583 -1.760 -6.561 1.00 0.76 34 GLY A C 5
ATOM 4907 O O . GLY A 1 41 ? -8.908 -2.371 -5.542 1.00 0.77 34 GLY A O 5
ATOM 4911 N N . LEU A 1 42 ? -7.471 -2.006 -7.230 1.00 0.83 35 LEU A N 5
ATOM 4912 C CA . LEU A 1 42 ? -6.504 -2.987 -6.768 1.00 0.78 35 LEU A CA 5
ATOM 4913 C C . LEU A 1 42 ? -5.231 -2.288 -6.316 1.00 0.61 35 LEU A C 5
ATOM 4914 O O . LEU A 1 42 ? -4.389 -1.922 -7.139 1.00 0.71 35 LEU A O 5
ATOM 4930 N N . VAL A 1 43 ? -5.090 -2.097 -5.018 1.00 0.41 36 VAL A N 5
ATOM 4931 C CA . VAL A 1 43 ? -3.878 -1.515 -4.475 1.00 0.35 36 VAL A CA 5
ATOM 4932 C C . VAL A 1 43 ? -2.962 -2.616 -3.962 1.00 0.30 36 VAL A C 5
ATOM 4933 O O . VAL A 1 43 ? -3.156 -3.142 -2.870 1.00 0.29 36 VAL A O 5
ATOM 4946 N N . THR A 1 44 ? -1.979 -2.976 -4.763 1.00 0.49 37 THR A N 5
ATOM 4947 C CA . THR A 1 44 ? -1.034 -4.009 -4.384 1.00 0.52 37 THR A CA 5
ATOM 4948 C C . THR A 1 44 ? 0.339 -3.395 -4.144 1.00 0.57 37 THR A C 5
ATOM 4949 O O . THR A 1 44 ? 1.051 -3.053 -5.086 1.00 0.78 37 THR A O 5
ATOM 4960 N N . VAL A 1 45 ? 0.696 -3.237 -2.879 1.00 0.48 38 VAL A N 5
ATOM 4961 C CA . VAL A 1 45 ? 1.944 -2.581 -2.522 1.00 0.63 38 VAL A CA 5
ATOM 4962 C C . VAL A 1 45 ? 2.998 -3.603 -2.108 1.00 0.61 38 VAL A C 5
ATOM 4963 O O . VAL A 1 45 ? 2.832 -4.309 -1.113 1.00 0.58 38 VAL A O 5
ATOM 4976 N N . PRO A 1 46 ? 4.076 -3.721 -2.892 1.00 0.89 39 PRO A N 5
ATOM 4977 C CA . PRO A 1 46 ? 5.228 -4.541 -2.541 1.00 0.93 39 PRO A CA 5
ATOM 4978 C C . PRO A 1 46 ? 6.264 -3.754 -1.749 1.00 1.10 39 PRO A C 5
ATOM 4979 O O . PRO A 1 46 ? 6.387 -2.539 -1.906 1.00 1.68 39 PRO A O 5
ATOM 4990 N N . HIS A 1 47 ? 6.998 -4.435 -0.884 1.00 1.02 40 HIS A N 5
ATOM 4991 C CA . HIS A 1 47 ? 8.040 -3.771 -0.120 1.00 1.48 40 HIS A CA 5
ATOM 4992 C C . HIS A 1 47 ? 9.379 -4.496 -0.286 1.00 1.41 40 HIS A C 5
ATOM 4993 O O . HIS A 1 47 ? 9.735 -5.374 0.501 1.00 1.67 40 HIS A O 5
ATOM 5008 N N . PRO A 1 48 ? 10.126 -4.150 -1.339 1.00 2.02 41 PRO A N 5
ATOM 5009 C CA . PRO A 1 48 ? 11.450 -4.685 -1.596 1.00 2.42 41 PRO A CA 5
ATOM 5010 C C . PRO A 1 48 ? 12.557 -3.687 -1.268 1.00 1.97 41 PRO A C 5
ATOM 5011 O O . PRO A 1 48 ? 12.293 -2.548 -0.873 1.00 2.01 41 PRO A O 5
ATOM 5022 N N . LYS A 1 49 ? 13.799 -4.117 -1.426 1.00 2.46 42 LYS A N 5
ATOM 5023 C CA . LYS A 1 49 ? 14.915 -3.193 -1.367 1.00 2.66 42 LYS A CA 5
ATOM 5024 C C . LYS A 1 49 ? 15.108 -2.579 -2.745 1.00 3.15 42 LYS A C 5
ATOM 5025 O O . LYS A 1 49 ? 15.726 -3.181 -3.629 1.00 3.73 42 LYS A O 5
ATOM 5044 N N . LYS A 1 50 ? 14.567 -1.382 -2.913 1.00 3.38 43 LYS A N 5
ATOM 5045 C CA . LYS A 1 50 ? 14.563 -0.699 -4.198 1.00 4.00 43 LYS A CA 5
ATOM 5046 C C . LYS A 1 50 ? 13.866 0.645 -4.052 1.00 4.34 43 LYS A C 5
ATOM 5047 O O . LYS A 1 50 ? 12.934 0.782 -3.255 1.00 4.36 43 LYS A O 5
ATOM 5066 N N . ASP A 1 51 ? 14.327 1.636 -4.799 1.00 4.87 44 ASP A N 5
ATOM 5067 C CA . ASP A 1 51 ? 13.658 2.925 -4.839 1.00 5.33 44 ASP A CA 5
ATOM 5068 C C . ASP A 1 51 ? 12.316 2.781 -5.536 1.00 5.00 44 ASP A C 5
ATOM 5069 O O . ASP A 1 51 ? 12.259 2.501 -6.734 1.00 5.09 44 ASP A O 5
ATOM 5078 N N . LEU A 1 52 ? 11.243 2.946 -4.777 1.00 4.81 45 LEU A N 5
ATOM 5079 C CA . LEU A 1 52 ? 9.899 2.763 -5.301 1.00 4.63 45 LEU A CA 5
ATOM 5080 C C . LEU A 1 52 ? 9.581 3.822 -6.352 1.00 4.46 45 LEU A C 5
ATOM 5081 O O . LEU A 1 52 ? 9.794 5.016 -6.120 1.00 4.41 45 LEU A O 5
ATOM 5097 N N . PRO A 1 53 ? 9.097 3.395 -7.530 1.00 4.59 46 PRO A N 5
ATOM 5098 C CA . PRO A 1 53 ? 8.702 4.312 -8.601 1.00 4.55 46 PRO A CA 5
ATOM 5099 C C . PRO A 1 53 ? 7.590 5.248 -8.152 1.00 3.88 46 PRO A C 5
ATOM 5100 O O . PRO A 1 53 ? 6.457 4.816 -7.920 1.00 3.48 46 PRO A O 5
ATOM 5111 N N . ILE A 1 54 ? 7.916 6.531 -8.037 1.00 3.85 47 ILE A N 5
ATOM 5112 C CA . ILE A 1 54 ? 6.974 7.515 -7.523 1.00 3.33 47 ILE A CA 5
ATOM 5113 C C . ILE A 1 54 ? 5.744 7.622 -8.425 1.00 3.01 47 ILE A C 5
ATOM 5114 O O . ILE A 1 54 ? 4.641 7.885 -7.949 1.00 2.56 47 ILE A O 5
ATOM 5130 N N . GLY A 1 55 ? 5.930 7.384 -9.719 1.00 3.31 48 GLY A N 5
ATOM 5131 C CA . GLY A 1 55 ? 4.812 7.399 -10.645 1.00 3.19 48 GLY A CA 5
ATOM 5132 C C . GLY A 1 55 ? 3.782 6.342 -10.304 1.00 2.77 48 GLY A C 5
ATOM 5133 O O . GLY A 1 55 ? 2.582 6.617 -10.273 1.00 2.57 48 GLY A O 5
ATOM 5137 N N . THR A 1 56 ? 4.258 5.138 -10.020 1.00 2.71 49 THR A N 5
ATOM 5138 C CA . THR A 1 56 ? 3.386 4.042 -9.638 1.00 2.41 49 THR A CA 5
ATOM 5139 C C . THR A 1 56 ? 2.742 4.314 -8.282 1.00 1.84 49 THR A C 5
ATOM 5140 O O . THR A 1 56 ? 1.554 4.067 -8.086 1.00 1.61 49 THR A O 5
ATOM 5151 N N . VAL A 1 57 ? 3.526 4.852 -7.357 1.00 1.76 50 VAL A N 5
ATOM 5152 C CA . VAL A 1 57 ? 3.042 5.122 -6.011 1.00 1.38 50 VAL A CA 5
ATOM 5153 C C . VAL A 1 57 ? 2.009 6.247 -6.001 1.00 1.23 50 VAL A C 5
ATOM 5154 O O . VAL A 1 57 ? 1.032 6.192 -5.254 1.00 0.97 50 VAL A O 5
ATOM 5167 N N . LYS A 1 58 ? 2.207 7.259 -6.836 1.00 1.48 51 LYS A N 5
ATOM 5168 C CA . LYS A 1 58 ? 1.214 8.318 -6.980 1.00 1.44 51 LYS A CA 5
ATOM 5169 C C . LYS A 1 58 ? -0.061 7.756 -7.593 1.00 1.23 51 LYS A C 5
ATOM 5170 O O . LYS A 1 58 ? -1.161 8.222 -7.301 1.00 1.17 51 LYS A O 5
ATOM 5189 N N . SER A 1 59 ? 0.096 6.747 -8.439 1.00 1.27 52 SER A N 5
ATOM 5190 C CA . SER A 1 59 ? -1.043 6.045 -9.002 1.00 1.26 52 SER A CA 5
ATOM 5191 C C . SER A 1 59 ? -1.772 5.288 -7.893 1.00 1.00 52 SER A C 5
ATOM 5192 O O . SER A 1 59 ? -3.002 5.252 -7.859 1.00 1.06 52 SER A O 5
ATOM 5200 N N . ILE A 1 60 ? -1.004 4.702 -6.974 1.00 0.82 53 ILE A N 5
ATOM 5201 C CA . ILE A 1 60 ? -1.579 4.031 -5.815 1.00 0.67 53 ILE A CA 5
ATOM 5202 C C . ILE A 1 60 ? -2.378 5.024 -4.983 1.00 0.59 53 ILE A C 5
ATOM 5203 O O . ILE A 1 60 ? -3.527 4.768 -4.634 1.00 0.70 53 ILE A O 5
ATOM 5219 N N . GLN A 1 61 ? -1.759 6.163 -4.685 1.00 0.60 54 GLN A N 5
ATOM 5220 C CA . GLN A 1 61 ? -2.407 7.218 -3.914 1.00 0.75 54 GLN A CA 5
ATOM 5221 C C . GLN A 1 61 ? -3.700 7.659 -4.586 1.00 0.79 54 GLN A C 5
ATOM 5222 O O . GLN A 1 61 ? -4.721 7.839 -3.929 1.00 0.97 54 GLN A O 5
ATOM 5236 N N . LYS A 1 62 ? -3.646 7.813 -5.901 1.00 0.73 55 LYS A N 5
ATOM 5237 C CA . LYS A 1 62 ? -4.804 8.224 -6.683 1.00 0.82 55 LYS A CA 5
ATOM 5238 C C . LYS A 1 62 ? -5.906 7.167 -6.629 1.00 0.77 55 LYS A C 5
ATOM 5239 O O . LYS A 1 62 ? -7.081 7.487 -6.438 1.00 0.94 55 LYS A O 5
ATOM 5258 N N . SER A 1 63 ? -5.520 5.909 -6.788 1.00 0.67 56 SER A N 5
ATOM 5259 C CA . SER A 1 63 ? -6.472 4.808 -6.784 1.00 0.75 56 SER A CA 5
ATOM 5260 C C . SER A 1 63 ? -7.054 4.590 -5.387 1.00 0.69 56 SER A C 5
ATOM 5261 O O . SER A 1 63 ? -8.242 4.301 -5.242 1.00 0.85 56 SER A O 5
ATOM 5269 N N . ALA A 1 64 ? -6.223 4.743 -4.366 1.00 0.54 57 ALA A N 5
ATOM 5270 C CA . ALA A 1 64 ? -6.648 4.504 -2.996 1.00 0.55 57 ALA A CA 5
ATOM 5271 C C . ALA A 1 64 ? -7.408 5.700 -2.426 1.00 0.76 57 ALA A C 5
ATOM 5272 O O . ALA A 1 64 ? -8.310 5.541 -1.600 1.00 1.09 57 ALA A O 5
ATOM 5279 N N . GLY A 1 65 ? -7.058 6.891 -2.892 1.00 0.90 58 GLY A N 5
ATOM 5280 C CA . GLY A 1 65 ? -7.720 8.096 -2.427 1.00 1.19 58 GLY A CA 5
ATOM 5281 C C . GLY A 1 65 ? -6.933 8.798 -1.340 1.00 1.20 58 GLY A C 5
ATOM 5282 O O . GLY A 1 65 ? -7.503 9.260 -0.349 1.00 1.52 58 GLY A O 5
ATOM 5286 N N . LEU A 1 66 ? -5.626 8.882 -1.526 1.00 1.61 59 LEU A N 5
ATOM 5287 C CA . LEU A 1 66 ? -4.752 9.491 -0.537 1.00 2.45 59 LEU A CA 5
ATOM 5288 C C . LEU A 1 66 ? -4.382 10.908 -0.956 1.00 2.84 59 LEU A C 5
ATOM 5289 O O . LEU A 1 66 ? -5.143 11.840 -0.622 1.00 3.33 59 LEU A O 5
ATOM 5306 N N . ASP A 1 1 ? 10.489 22.967 0.284 1.00 20.35 -6 ASP A N 6
ATOM 5307 C CA . ASP A 1 1 ? 11.125 21.689 -0.103 1.00 20.07 -6 ASP A CA 6
ATOM 5308 C C . ASP A 1 1 ? 10.373 20.516 0.511 1.00 19.59 -6 ASP A C 6
ATOM 5309 O O . ASP A 1 1 ? 9.802 20.641 1.599 1.00 19.68 -6 ASP A O 6
ATOM 5320 N N . ARG A 1 2 ? 10.381 19.387 -0.196 1.00 19.21 -5 ARG A N 6
ATOM 5321 C CA . ARG A 1 2 ? 9.719 18.164 0.254 1.00 18.87 -5 ARG A CA 6
ATOM 5322 C C . ARG A 1 2 ? 8.227 18.406 0.490 1.00 18.27 -5 ARG A C 6
ATOM 5323 O O . ARG A 1 2 ? 7.728 18.283 1.612 1.00 17.95 -5 ARG A O 6
ATOM 5344 N N . THR A 1 3 ? 7.517 18.759 -0.572 1.00 18.25 -4 THR A N 6
ATOM 5345 C CA . THR A 1 3 ? 6.096 19.046 -0.468 1.00 17.81 -4 THR A CA 6
ATOM 5346 C C . THR A 1 3 ? 5.255 17.868 -0.961 1.00 16.92 -4 THR A C 6
ATOM 5347 O O . THR A 1 3 ? 4.133 17.658 -0.497 1.00 16.90 -4 THR A O 6
ATOM 5358 N N . GLY A 1 4 ? 5.806 17.088 -1.881 1.00 16.29 -3 GLY A N 6
ATOM 5359 C CA . GLY A 1 4 ? 5.058 15.985 -2.449 1.00 15.50 -3 GLY A CA 6
ATOM 5360 C C . GLY A 1 4 ? 5.292 14.692 -1.707 1.00 14.59 -3 GLY A C 6
ATOM 5361 O O . GLY A 1 4 ? 4.351 13.964 -1.394 1.00 14.29 -3 GLY A O 6
ATOM 5365 N N . SER A 1 5 ? 6.551 14.412 -1.417 1.00 14.32 -2 SER A N 6
ATOM 5366 C CA . SER A 1 5 ? 6.925 13.191 -0.732 1.00 13.61 -2 SER A CA 6
ATOM 5367 C C . SER A 1 5 ? 6.865 13.385 0.780 1.00 12.70 -2 SER A C 6
ATOM 5368 O O . SER A 1 5 ? 7.748 14.007 1.373 1.00 12.41 -2 SER A O 6
ATOM 5376 N N . GLU A 1 6 ? 5.813 12.867 1.391 1.00 12.40 -1 GLU A N 6
ATOM 5377 C CA . GLU A 1 6 ? 5.662 12.941 2.834 1.00 11.62 -1 GLU A CA 6
ATOM 5378 C C . GLU A 1 6 ? 6.580 11.923 3.497 1.00 10.95 -1 GLU A C 6
ATOM 5379 O O . GLU A 1 6 ? 6.390 10.714 3.356 1.00 10.98 -1 GLU A O 6
ATOM 5391 N N . LEU A 1 7 ? 7.585 12.420 4.207 1.00 10.58 0 LEU A N 6
ATOM 5392 C CA . LEU A 1 7 ? 8.619 11.565 4.772 1.00 10.14 0 LEU A CA 6
ATOM 5393 C C . LEU A 1 7 ? 8.096 10.739 5.943 1.00 9.04 0 LEU A C 6
ATOM 5394 O O . LEU A 1 7 ? 8.005 11.219 7.076 1.00 8.92 0 LEU A O 6
ATOM 5410 N N . MET A 1 8 ? 7.735 9.504 5.639 1.00 8.45 1 MET A N 6
ATOM 5411 C CA . MET A 1 8 ? 7.381 8.520 6.648 1.00 7.52 1 MET A CA 6
ATOM 5412 C C . MET A 1 8 ? 8.184 7.252 6.394 1.00 6.57 1 MET A C 6
ATOM 5413 O O . MET A 1 8 ? 8.259 6.777 5.259 1.00 6.57 1 MET A O 6
ATOM 5427 N N . ASN A 1 9 ? 8.787 6.718 7.443 1.00 6.06 2 ASN A N 6
ATOM 5428 C CA . ASN A 1 9 ? 9.740 5.622 7.308 1.00 5.40 2 ASN A CA 6
ATOM 5429 C C . ASN A 1 9 ? 9.067 4.319 6.871 1.00 4.41 2 ASN A C 6
ATOM 5430 O O . ASN A 1 9 ? 8.323 3.698 7.631 1.00 4.62 2 ASN A O 6
ATOM 5441 N N . SER A 1 10 ? 9.333 3.943 5.619 1.00 3.68 3 SER A N 6
ATOM 5442 C CA . SER A 1 10 ? 8.890 2.673 5.034 1.00 3.03 3 SER A CA 6
ATOM 5443 C C . SER A 1 10 ? 7.377 2.625 4.802 1.00 2.38 3 SER A C 6
ATOM 5444 O O . SER A 1 10 ? 6.916 2.726 3.664 1.00 2.73 3 SER A O 6
ATOM 5452 N N . SER A 1 11 ? 6.606 2.502 5.873 1.00 2.00 4 SER A N 6
ATOM 5453 C CA . SER A 1 11 ? 5.168 2.304 5.763 1.00 1.88 4 SER A CA 6
ATOM 5454 C C . SER A 1 11 ? 4.423 3.627 5.576 1.00 1.41 4 SER A C 6
ATOM 5455 O O . SER A 1 11 ? 3.359 3.834 6.147 1.00 1.42 4 SER A O 6
ATOM 5463 N N . LYS A 1 12 ? 4.984 4.504 4.751 1.00 1.26 5 LYS A N 6
ATOM 5464 C CA . LYS A 1 12 ? 4.405 5.813 4.479 1.00 1.09 5 LYS A CA 6
ATOM 5465 C C . LYS A 1 12 ? 2.966 5.710 3.972 1.00 0.86 5 LYS A C 6
ATOM 5466 O O . LYS A 1 12 ? 2.042 6.219 4.606 1.00 0.88 5 LYS A O 6
ATOM 5485 N N . LEU A 1 13 ? 2.774 5.032 2.850 1.00 0.89 6 LEU A N 6
ATOM 5486 C CA . LEU A 1 13 ? 1.449 4.912 2.262 1.00 0.95 6 LEU A CA 6
ATOM 5487 C C . LEU A 1 13 ? 0.633 3.863 2.999 1.00 0.80 6 LEU A C 6
ATOM 5488 O O . LEU A 1 13 ? -0.568 4.024 3.188 1.00 0.79 6 LEU A O 6
ATOM 5504 N N . ILE A 1 14 ? 1.304 2.798 3.427 1.00 0.80 7 ILE A N 6
ATOM 5505 C CA . ILE A 1 14 ? 0.648 1.698 4.130 1.00 0.83 7 ILE A CA 6
ATOM 5506 C C . ILE A 1 14 ? -0.040 2.201 5.398 1.00 0.69 7 ILE A C 6
ATOM 5507 O O . ILE A 1 14 ? -1.128 1.749 5.749 1.00 0.71 7 ILE A O 6
ATOM 5523 N N . ARG A 1 15 ? 0.606 3.150 6.063 1.00 0.62 8 ARG A N 6
ATOM 5524 C CA . ARG A 1 15 ? 0.086 3.758 7.276 1.00 0.60 8 ARG A CA 6
ATOM 5525 C C . ARG A 1 15 ? -1.295 4.358 7.038 1.00 0.50 8 ARG A C 6
ATOM 5526 O O . ARG A 1 15 ? -2.260 3.991 7.711 1.00 0.56 8 ARG A O 6
ATOM 5547 N N . MET A 1 16 ? -1.395 5.256 6.064 1.00 0.47 9 MET A N 6
ATOM 5548 C CA . MET A 1 16 ? -2.668 5.900 5.765 1.00 0.52 9 MET A CA 6
ATOM 5549 C C . MET A 1 16 ? -3.629 4.892 5.146 1.00 0.53 9 MET A C 6
ATOM 5550 O O . MET A 1 16 ? -4.834 4.969 5.347 1.00 0.65 9 MET A O 6
ATOM 5564 N N . LEU A 1 17 ? -3.071 3.938 4.414 1.00 0.50 10 LEU A N 6
ATOM 5565 C CA . LEU A 1 17 ? -3.849 2.925 3.713 1.00 0.52 10 LEU A CA 6
ATOM 5566 C C . LEU A 1 17 ? -4.642 2.064 4.692 1.00 0.55 10 LEU A C 6
ATOM 5567 O O . LEU A 1 17 ? -5.857 1.902 4.553 1.00 0.64 10 LEU A O 6
ATOM 5583 N N . GLU A 1 18 ? -3.947 1.532 5.689 1.00 0.53 11 GLU A N 6
ATOM 5584 C CA . GLU A 1 18 ? -4.553 0.629 6.658 1.00 0.61 11 GLU A CA 6
ATOM 5585 C C . GLU A 1 18 ? -5.644 1.312 7.476 1.00 0.62 11 GLU A C 6
ATOM 5586 O O . GLU A 1 18 ? -6.674 0.705 7.768 1.00 0.72 11 GLU A O 6
ATOM 5598 N N . GLU A 1 19 ? -5.427 2.571 7.834 1.00 0.58 12 GLU A N 6
ATOM 5599 C CA . GLU A 1 19 ? -6.366 3.287 8.695 1.00 0.64 12 GLU A CA 6
ATOM 5600 C C . GLU A 1 19 ? -7.430 4.026 7.886 1.00 0.60 12 GLU A C 6
ATOM 5601 O O . GLU A 1 19 ? -8.371 4.588 8.451 1.00 0.66 12 GLU A O 6
ATOM 5613 N N . ASP A 1 20 ? -7.283 4.032 6.567 1.00 0.57 13 ASP A N 6
ATOM 5614 C CA . ASP A 1 20 ? -8.250 4.703 5.703 1.00 0.58 13 ASP A CA 6
ATOM 5615 C C . ASP A 1 20 ? -9.466 3.813 5.494 1.00 0.55 13 ASP A C 6
ATOM 5616 O O . ASP A 1 20 ? -10.569 4.296 5.234 1.00 0.62 13 ASP A O 6
ATOM 5625 N N . GLY A 1 21 ? -9.262 2.511 5.627 1.00 0.49 14 GLY A N 6
ATOM 5626 C CA . GLY A 1 21 ? -10.361 1.578 5.500 1.00 0.53 14 GLY A CA 6
ATOM 5627 C C . GLY A 1 21 ? -10.107 0.490 4.479 1.00 0.47 14 GLY A C 6
ATOM 5628 O O . GLY A 1 21 ? -10.967 -0.366 4.253 1.00 0.62 14 GLY A O 6
ATOM 5632 N N . TRP A 1 22 ? -8.939 0.508 3.858 1.00 0.35 15 TRP A N 6
ATOM 5633 C CA . TRP A 1 22 ? -8.586 -0.519 2.889 1.00 0.34 15 TRP A CA 6
ATOM 5634 C C . TRP A 1 22 ? -8.231 -1.817 3.605 1.00 0.39 15 TRP A C 6
ATOM 5635 O O . TRP A 1 22 ? -7.500 -1.809 4.596 1.00 0.57 15 TRP A O 6
ATOM 5656 N N . ARG A 1 23 ? -8.768 -2.921 3.115 1.00 0.37 16 ARG A N 6
ATOM 5657 C CA . ARG A 1 23 ? -8.519 -4.221 3.718 1.00 0.43 16 ARG A CA 6
ATOM 5658 C C . ARG A 1 23 ? -7.664 -5.079 2.803 1.00 0.37 16 ARG A C 6
ATOM 5659 O O . ARG A 1 23 ? -7.769 -4.996 1.580 1.00 0.32 16 ARG A O 6
ATOM 5680 N N . LEU A 1 24 ? -6.812 -5.890 3.404 1.00 0.42 17 LEU A N 6
ATOM 5681 C CA . LEU A 1 24 ? -5.992 -6.825 2.661 1.00 0.43 17 LEU A CA 6
ATOM 5682 C C . LEU A 1 24 ? -6.857 -7.985 2.190 1.00 0.48 17 LEU A C 6
ATOM 5683 O O . LEU A 1 24 ? -7.232 -8.854 2.977 1.00 0.58 17 LEU A O 6
ATOM 5699 N N . VAL A 1 25 ? -7.181 -7.993 0.907 1.00 0.49 18 VAL A N 6
ATOM 5700 C CA . VAL A 1 25 ? -8.097 -8.985 0.369 1.00 0.60 18 VAL A CA 6
ATOM 5701 C C . VAL A 1 25 ? -7.350 -10.191 -0.179 1.00 0.65 18 VAL A C 6
ATOM 5702 O O . VAL A 1 25 ? -7.927 -11.266 -0.343 1.00 0.82 18 VAL A O 6
ATOM 5715 N N . ARG A 1 26 ? -6.067 -10.016 -0.456 1.00 0.53 19 ARG A N 6
ATOM 5716 C CA . ARG A 1 26 ? -5.232 -11.118 -0.888 1.00 0.56 19 ARG A CA 6
ATOM 5717 C C . ARG A 1 26 ? -3.812 -10.923 -0.381 1.00 0.55 19 ARG A C 6
ATOM 5718 O O . ARG A 1 26 ? -3.185 -9.887 -0.633 1.00 0.54 19 ARG A O 6
ATOM 5739 N N . VAL A 1 27 ? -3.313 -11.916 0.339 1.00 0.72 20 VAL A N 6
ATOM 5740 C CA . VAL A 1 27 ? -1.998 -11.831 0.947 1.00 0.91 20 VAL A CA 6
ATOM 5741 C C . VAL A 1 27 ? -0.939 -12.295 -0.037 1.00 0.90 20 VAL A C 6
ATOM 5742 O O . VAL A 1 27 ? -0.717 -13.493 -0.220 1.00 1.02 20 VAL A O 6
ATOM 5755 N N . THR A 1 28 ? -0.307 -11.335 -0.677 1.00 1.05 21 THR A N 6
ATOM 5756 C CA . THR A 1 28 ? 0.744 -11.611 -1.627 1.00 1.15 21 THR A CA 6
ATOM 5757 C C . THR A 1 28 ? 2.064 -11.074 -1.088 1.00 1.33 21 THR A C 6
ATOM 5758 O O . THR A 1 28 ? 2.197 -9.873 -0.845 1.00 1.81 21 THR A O 6
ATOM 5769 N N . GLY A 1 29 ? 3.017 -11.972 -0.870 1.00 1.17 22 GLY A N 6
ATOM 5770 C CA . GLY A 1 29 ? 4.304 -11.585 -0.324 1.00 1.32 22 GLY A CA 6
ATOM 5771 C C . GLY A 1 29 ? 5.076 -10.681 -1.256 1.00 0.95 22 GLY A C 6
ATOM 5772 O O . GLY A 1 29 ? 5.829 -9.813 -0.813 1.00 1.42 22 GLY A O 6
ATOM 5776 N N . SER A 1 30 ? 4.889 -10.889 -2.550 1.00 0.89 23 SER A N 6
ATOM 5777 C CA . SER A 1 30 ? 5.507 -10.049 -3.559 1.00 1.20 23 SER A CA 6
ATOM 5778 C C . SER A 1 30 ? 4.991 -8.617 -3.439 1.00 1.00 23 SER A C 6
ATOM 5779 O O . SER A 1 30 ? 5.772 -7.666 -3.374 1.00 1.37 23 SER A O 6
ATOM 5787 N N . ALA A 1 31 ? 3.674 -8.481 -3.374 1.00 0.60 24 ALA A N 6
ATOM 5788 C CA . ALA A 1 31 ? 3.036 -7.182 -3.251 1.00 0.55 24 ALA A CA 6
ATOM 5789 C C . ALA A 1 31 ? 1.650 -7.334 -2.638 1.00 0.53 24 ALA A C 6
ATOM 5790 O O . ALA A 1 31 ? 0.805 -8.057 -3.164 1.00 0.76 24 ALA A O 6
ATOM 5797 N N . HIS A 1 32 ? 1.425 -6.656 -1.523 1.00 0.43 25 HIS A N 6
ATOM 5798 C CA . HIS A 1 32 ? 0.173 -6.779 -0.786 1.00 0.50 25 HIS A CA 6
ATOM 5799 C C . HIS A 1 32 ? -0.971 -6.148 -1.565 1.00 0.35 25 HIS A C 6
ATOM 5800 O O . HIS A 1 32 ? -0.845 -5.033 -2.066 1.00 0.39 25 HIS A O 6
ATOM 5815 N N . HIS A 1 33 ? -2.085 -6.860 -1.664 1.00 0.33 26 HIS A N 6
ATOM 5816 C CA . HIS A 1 33 ? -3.228 -6.378 -2.426 1.00 0.33 26 HIS A CA 6
ATOM 5817 C C . HIS A 1 33 ? -4.349 -5.926 -1.499 1.00 0.28 26 HIS A C 6
ATOM 5818 O O . HIS A 1 33 ? -5.024 -6.746 -0.870 1.00 0.33 26 HIS A O 6
ATOM 5833 N N . PHE A 1 34 ? -4.528 -4.619 -1.415 1.00 0.25 27 PHE A N 6
ATOM 5834 C CA . PHE A 1 34 ? -5.558 -4.030 -0.573 1.00 0.21 27 PHE A CA 6
ATOM 5835 C C . PHE A 1 34 ? -6.758 -3.605 -1.404 1.00 0.25 27 PHE A C 6
ATOM 5836 O O . PHE A 1 34 ? -6.621 -3.244 -2.573 1.00 0.32 27 PHE A O 6
ATOM 5853 N N . LYS A 1 35 ? -7.928 -3.651 -0.790 1.00 0.25 28 LYS A N 6
ATOM 5854 C CA . LYS A 1 35 ? -9.157 -3.240 -1.443 1.00 0.33 28 LYS A CA 6
ATOM 5855 C C . LYS A 1 35 ? -10.151 -2.731 -0.405 1.00 0.42 28 LYS A C 6
ATOM 5856 O O . LYS A 1 35 ? -10.238 -3.266 0.702 1.00 0.54 28 LYS A O 6
ATOM 5875 N N . HIS A 1 36 ? -10.879 -1.682 -0.752 1.00 0.49 29 HIS A N 6
ATOM 5876 C CA . HIS A 1 36 ? -11.914 -1.158 0.124 1.00 0.66 29 HIS A CA 6
ATOM 5877 C C . HIS A 1 36 ? -13.234 -1.844 -0.204 1.00 0.64 29 HIS A C 6
ATOM 5878 O O . HIS A 1 36 ? -13.629 -1.892 -1.367 1.00 0.66 29 HIS A O 6
ATOM 5893 N N . PRO A 1 37 ? -13.923 -2.388 0.813 1.00 0.85 30 PRO A N 6
ATOM 5894 C CA . PRO A 1 37 ? -15.184 -3.138 0.633 1.00 1.05 30 PRO A CA 6
ATOM 5895 C C . PRO A 1 37 ? -16.350 -2.260 0.172 1.00 1.10 30 PRO A C 6
ATOM 5896 O O . PRO A 1 37 ? -17.364 -2.144 0.860 1.00 1.67 30 PRO A O 6
ATOM 5907 N N . LYS A 1 38 ? -16.197 -1.659 -0.997 1.00 0.80 31 LYS A N 6
ATOM 5908 C CA . LYS A 1 38 ? -17.209 -0.784 -1.567 1.00 0.99 31 LYS A CA 6
ATOM 5909 C C . LYS A 1 38 ? -16.778 -0.349 -2.960 1.00 1.04 31 LYS A C 6
ATOM 5910 O O . LYS A 1 38 ? -17.567 -0.368 -3.904 1.00 1.30 31 LYS A O 6
ATOM 5929 N N . LYS A 1 39 ? -15.512 0.023 -3.080 1.00 0.91 32 LYS A N 6
ATOM 5930 C CA . LYS A 1 39 ? -14.965 0.448 -4.361 1.00 1.07 32 LYS A CA 6
ATOM 5931 C C . LYS A 1 39 ? -14.013 -0.608 -4.917 1.00 0.89 32 LYS A C 6
ATOM 5932 O O . LYS A 1 39 ? -13.160 -1.126 -4.193 1.00 0.81 32 LYS A O 6
ATOM 5951 N N . PRO A 1 40 ? -14.151 -0.941 -6.210 1.00 1.16 33 PRO A N 6
ATOM 5952 C CA . PRO A 1 40 ? -13.297 -1.927 -6.881 1.00 1.17 33 PRO A CA 6
ATOM 5953 C C . PRO A 1 40 ? -11.902 -1.381 -7.191 1.00 1.02 33 PRO A C 6
ATOM 5954 O O . PRO A 1 40 ? -11.423 -1.452 -8.328 1.00 1.83 33 PRO A O 6
ATOM 5965 N N . GLY A 1 41 ? -11.265 -0.829 -6.171 1.00 0.70 34 GLY A N 6
ATOM 5966 C CA . GLY A 1 41 ? -9.918 -0.326 -6.310 1.00 0.91 34 GLY A CA 6
ATOM 5967 C C . GLY A 1 41 ? -8.921 -1.270 -5.682 1.00 0.76 34 GLY A C 6
ATOM 5968 O O . GLY A 1 41 ? -9.098 -1.689 -4.538 1.00 0.77 34 GLY A O 6
ATOM 5972 N N . LEU A 1 42 ? -7.889 -1.625 -6.424 1.00 0.83 35 LEU A N 6
ATOM 5973 C CA . LEU A 1 42 ? -6.902 -2.569 -5.937 1.00 0.78 35 LEU A CA 6
ATOM 5974 C C . LEU A 1 42 ? -5.566 -1.877 -5.703 1.00 0.61 35 LEU A C 6
ATOM 5975 O O . LEU A 1 42 ? -4.906 -1.443 -6.647 1.00 0.71 35 LEU A O 6
ATOM 5991 N N . VAL A 1 43 ? -5.181 -1.774 -4.445 1.00 0.41 36 VAL A N 6
ATOM 5992 C CA . VAL A 1 43 ? -3.903 -1.186 -4.081 1.00 0.35 36 VAL A CA 6
ATOM 5993 C C . VAL A 1 43 ? -2.835 -2.272 -3.989 1.00 0.30 36 VAL A C 6
ATOM 5994 O O . VAL A 1 43 ? -3.021 -3.284 -3.313 1.00 0.29 36 VAL A O 6
ATOM 6007 N N . THR A 1 44 ? -1.731 -2.066 -4.690 1.00 0.49 37 THR A N 6
ATOM 6008 C CA . THR A 1 44 ? -0.660 -3.044 -4.735 1.00 0.52 37 THR A CA 6
ATOM 6009 C C . THR A 1 44 ? 0.587 -2.504 -4.030 1.00 0.57 37 THR A C 6
ATOM 6010 O O . THR A 1 44 ? 1.326 -1.697 -4.590 1.00 0.78 37 THR A O 6
ATOM 6021 N N . VAL A 1 45 ? 0.807 -2.950 -2.799 1.00 0.48 38 VAL A N 6
ATOM 6022 C CA . VAL A 1 45 ? 1.882 -2.416 -1.969 1.00 0.63 38 VAL A CA 6
ATOM 6023 C C . VAL A 1 45 ? 3.111 -3.324 -1.974 1.00 0.61 38 VAL A C 6
ATOM 6024 O O . VAL A 1 45 ? 3.026 -4.497 -1.608 1.00 0.58 38 VAL A O 6
ATOM 6037 N N . PRO A 1 46 ? 4.271 -2.784 -2.375 1.00 0.89 39 PRO A N 6
ATOM 6038 C CA . PRO A 1 46 ? 5.541 -3.514 -2.335 1.00 0.93 39 PRO A CA 6
ATOM 6039 C C . PRO A 1 46 ? 6.067 -3.660 -0.909 1.00 1.10 39 PRO A C 6
ATOM 6040 O O . PRO A 1 46 ? 5.808 -2.816 -0.047 1.00 1.68 39 PRO A O 6
ATOM 6051 N N . HIS A 1 47 ? 6.790 -4.743 -0.658 1.00 1.02 40 HIS A N 6
ATOM 6052 C CA . HIS A 1 47 ? 7.290 -5.031 0.682 1.00 1.48 40 HIS A CA 6
ATOM 6053 C C . HIS A 1 47 ? 8.593 -4.279 0.960 1.00 1.41 40 HIS A C 6
ATOM 6054 O O . HIS A 1 47 ? 9.297 -3.896 0.024 1.00 1.67 40 HIS A O 6
ATOM 6069 N N . PRO A 1 48 ? 8.922 -4.058 2.254 1.00 2.02 41 PRO A N 6
ATOM 6070 C CA . PRO A 1 48 ? 10.135 -3.329 2.669 1.00 2.42 41 PRO A CA 6
ATOM 6071 C C . PRO A 1 48 ? 11.427 -3.899 2.075 1.00 1.97 41 PRO A C 6
ATOM 6072 O O . PRO A 1 48 ? 11.456 -5.045 1.619 1.00 2.01 41 PRO A O 6
ATOM 6083 N N . LYS A 1 49 ? 12.497 -3.103 2.193 1.00 2.46 42 LYS A N 6
ATOM 6084 C CA . LYS A 1 49 ? 13.782 -3.319 1.509 1.00 2.66 42 LYS A CA 6
ATOM 6085 C C . LYS A 1 49 ? 13.636 -4.113 0.212 1.00 3.15 42 LYS A C 6
ATOM 6086 O O . LYS A 1 49 ? 13.675 -5.349 0.199 1.00 3.73 42 LYS A O 6
ATOM 6105 N N . LYS A 1 50 ? 13.536 -3.372 -0.881 1.00 3.38 43 LYS A N 6
ATOM 6106 C CA . LYS A 1 50 ? 13.328 -3.933 -2.203 1.00 4.00 43 LYS A CA 6
ATOM 6107 C C . LYS A 1 50 ? 13.223 -2.771 -3.182 1.00 4.34 43 LYS A C 6
ATOM 6108 O O . LYS A 1 50 ? 12.786 -1.686 -2.796 1.00 4.36 43 LYS A O 6
ATOM 6127 N N . ASP A 1 51 ? 13.664 -2.976 -4.416 1.00 4.87 44 ASP A N 6
ATOM 6128 C CA . ASP A 1 51 ? 13.479 -1.976 -5.464 1.00 5.33 44 ASP A CA 6
ATOM 6129 C C . ASP A 1 51 ? 11.993 -1.723 -5.679 1.00 5.00 44 ASP A C 6
ATOM 6130 O O . ASP A 1 51 ? 11.307 -2.506 -6.340 1.00 5.09 44 ASP A O 6
ATOM 6139 N N . LEU A 1 52 ? 11.504 -0.639 -5.096 1.00 4.81 45 LEU A N 6
ATOM 6140 C CA . LEU A 1 52 ? 10.086 -0.320 -5.132 1.00 4.63 45 LEU A CA 6
ATOM 6141 C C . LEU A 1 52 ? 9.679 0.158 -6.516 1.00 4.46 45 LEU A C 6
ATOM 6142 O O . LEU A 1 52 ? 10.279 1.089 -7.056 1.00 4.41 45 LEU A O 6
ATOM 6158 N N . PRO A 1 53 ? 8.672 -0.485 -7.122 1.00 4.59 46 PRO A N 6
ATOM 6159 C CA . PRO A 1 53 ? 8.138 -0.050 -8.409 1.00 4.55 46 PRO A CA 6
ATOM 6160 C C . PRO A 1 53 ? 7.372 1.261 -8.267 1.00 3.88 46 PRO A C 6
ATOM 6161 O O . PRO A 1 53 ? 6.268 1.296 -7.718 1.00 3.48 46 PRO A O 6
ATOM 6172 N N . ILE A 1 54 ? 7.960 2.336 -8.776 1.00 3.85 47 ILE A N 6
ATOM 6173 C CA . ILE A 1 54 ? 7.405 3.669 -8.602 1.00 3.33 47 ILE A CA 6
ATOM 6174 C C . ILE A 1 54 ? 6.055 3.794 -9.301 1.00 3.01 47 ILE A C 6
ATOM 6175 O O . ILE A 1 54 ? 5.142 4.430 -8.779 1.00 2.56 47 ILE A O 6
ATOM 6191 N N . GLY A 1 55 ? 5.927 3.164 -10.464 1.00 3.31 48 GLY A N 6
ATOM 6192 C CA . GLY A 1 55 ? 4.662 3.178 -11.177 1.00 3.19 48 GLY A CA 6
ATOM 6193 C C . GLY A 1 55 ? 3.541 2.598 -10.338 1.00 2.77 48 GLY A C 6
ATOM 6194 O O . GLY A 1 55 ? 2.440 3.149 -10.283 1.00 2.57 48 GLY A O 6
ATOM 6198 N N . THR A 1 56 ? 3.837 1.497 -9.660 1.00 2.71 49 THR A N 6
ATOM 6199 C CA . THR A 1 56 ? 2.874 0.848 -8.788 1.00 2.41 49 THR A CA 6
ATOM 6200 C C . THR A 1 56 ? 2.578 1.718 -7.566 1.00 1.84 49 THR A C 6
ATOM 6201 O O . THR A 1 56 ? 1.436 1.817 -7.122 1.00 1.61 49 THR A O 6
ATOM 6212 N N . VAL A 1 57 ? 3.614 2.364 -7.042 1.00 1.76 50 VAL A N 6
ATOM 6213 C CA . VAL A 1 57 ? 3.474 3.217 -5.868 1.00 1.38 50 VAL A CA 6
ATOM 6214 C C . VAL A 1 57 ? 2.664 4.472 -6.185 1.00 1.23 50 VAL A C 6
ATOM 6215 O O . VAL A 1 57 ? 1.844 4.915 -5.377 1.00 0.97 50 VAL A O 6
ATOM 6228 N N . LYS A 1 58 ? 2.875 5.033 -7.369 1.00 1.48 51 LYS A N 6
ATOM 6229 C CA . LYS A 1 58 ? 2.081 6.171 -7.815 1.00 1.44 51 LYS A CA 6
ATOM 6230 C C . LYS A 1 58 ? 0.644 5.734 -8.073 1.00 1.23 51 LYS A C 6
ATOM 6231 O O . LYS A 1 58 ? -0.283 6.541 -8.031 1.00 1.17 51 LYS A O 6
ATOM 6250 N N . SER A 1 59 ? 0.463 4.446 -8.334 1.00 1.27 52 SER A N 6
ATOM 6251 C CA . SER A 1 59 ? -0.863 3.885 -8.512 1.00 1.26 52 SER A CA 6
ATOM 6252 C C . SER A 1 59 ? -1.546 3.736 -7.153 1.00 1.00 52 SER A C 6
ATOM 6253 O O . SER A 1 59 ? -2.765 3.892 -7.041 1.00 1.06 52 SER A O 6
ATOM 6261 N N . ILE A 1 60 ? -0.755 3.457 -6.115 1.00 0.82 53 ILE A N 6
ATOM 6262 C CA . ILE A 1 60 ? -1.282 3.425 -4.757 1.00 0.67 53 ILE A CA 6
ATOM 6263 C C . ILE A 1 60 ? -1.773 4.813 -4.383 1.00 0.59 53 ILE A C 6
ATOM 6264 O O . ILE A 1 60 ? -2.881 4.980 -3.884 1.00 0.70 53 ILE A O 6
ATOM 6280 N N . GLN A 1 61 ? -0.935 5.808 -4.652 1.00 0.60 54 GLN A N 6
ATOM 6281 C CA . GLN A 1 61 ? -1.274 7.200 -4.388 1.00 0.75 54 GLN A CA 6
ATOM 6282 C C . GLN A 1 61 ? -2.516 7.606 -5.177 1.00 0.79 54 GLN A C 6
ATOM 6283 O O . GLN A 1 61 ? -3.306 8.439 -4.730 1.00 0.97 54 GLN A O 6
ATOM 6297 N N . LYS A 1 62 ? -2.679 7.005 -6.347 1.00 0.73 55 LYS A N 6
ATOM 6298 C CA . LYS A 1 62 ? -3.854 7.231 -7.178 1.00 0.82 55 LYS A CA 6
ATOM 6299 C C . LYS A 1 62 ? -5.117 6.696 -6.503 1.00 0.77 55 LYS A C 6
ATOM 6300 O O . LYS A 1 62 ? -6.051 7.450 -6.234 1.00 0.94 55 LYS A O 6
ATOM 6319 N N . SER A 1 63 ? -5.132 5.399 -6.220 1.00 0.67 56 SER A N 6
ATOM 6320 C CA . SER A 1 63 ? -6.325 4.744 -5.695 1.00 0.75 56 SER A CA 6
ATOM 6321 C C . SER A 1 63 ? -6.545 5.045 -4.213 1.00 0.69 56 SER A C 6
ATOM 6322 O O . SER A 1 63 ? -7.643 5.426 -3.806 1.00 0.85 56 SER A O 6
ATOM 6330 N N . ALA A 1 64 ? -5.502 4.888 -3.411 1.00 0.54 57 ALA A N 6
ATOM 6331 C CA . ALA A 1 64 ? -5.620 5.024 -1.965 1.00 0.55 57 ALA A CA 6
ATOM 6332 C C . ALA A 1 64 ? -5.562 6.483 -1.528 1.00 0.76 57 ALA A C 6
ATOM 6333 O O . ALA A 1 64 ? -6.069 6.841 -0.465 1.00 1.09 57 ALA A O 6
ATOM 6340 N N . GLY A 1 65 ? -4.942 7.319 -2.346 1.00 0.90 58 GLY A N 6
ATOM 6341 C CA . GLY A 1 65 ? -4.773 8.714 -1.986 1.00 1.19 58 GLY A CA 6
ATOM 6342 C C . GLY A 1 65 ? -5.833 9.610 -2.594 1.00 1.20 58 GLY A C 6
ATOM 6343 O O . GLY A 1 65 ? -6.449 10.408 -1.884 1.00 1.52 58 GLY A O 6
ATOM 6347 N N . LEU A 1 66 ? -6.041 9.462 -3.904 1.00 1.61 59 LEU A N 6
ATOM 6348 C CA . LEU A 1 66 ? -6.995 10.280 -4.656 1.00 2.45 59 LEU A CA 6
ATOM 6349 C C . LEU A 1 66 ? -6.519 11.725 -4.742 1.00 2.84 59 LEU A C 6
ATOM 6350 O O . LEU A 1 66 ? -5.743 12.038 -5.668 1.00 3.33 59 LEU A O 6
ATOM 6367 N N . ASP A 1 1 ? 4.667 -6.780 -18.333 1.00 20.35 -6 ASP A N 7
ATOM 6368 C CA . ASP A 1 1 ? 4.466 -5.996 -17.091 1.00 20.07 -6 ASP A CA 7
ATOM 6369 C C . ASP A 1 1 ? 3.387 -4.943 -17.310 1.00 19.59 -6 ASP A C 7
ATOM 6370 O O . ASP A 1 1 ? 3.677 -3.818 -17.708 1.00 19.68 -6 ASP A O 7
ATOM 6381 N N . ARG A 1 2 ? 2.139 -5.314 -17.049 1.00 19.21 -5 ARG A N 7
ATOM 6382 C CA . ARG A 1 2 ? 1.010 -4.427 -17.309 1.00 18.87 -5 ARG A CA 7
ATOM 6383 C C . ARG A 1 2 ? 0.900 -3.336 -16.247 1.00 18.27 -5 ARG A C 7
ATOM 6384 O O . ARG A 1 2 ? 0.456 -2.224 -16.533 1.00 17.95 -5 ARG A O 7
ATOM 6405 N N . THR A 1 3 ? 1.300 -3.652 -15.028 1.00 18.25 -4 THR A N 7
ATOM 6406 C CA . THR A 1 3 ? 1.328 -2.661 -13.966 1.00 17.81 -4 THR A CA 7
ATOM 6407 C C . THR A 1 3 ? 2.704 -2.014 -13.911 1.00 16.92 -4 THR A C 7
ATOM 6408 O O . THR A 1 3 ? 2.839 -0.803 -13.710 1.00 16.90 -4 THR A O 7
ATOM 6419 N N . GLY A 1 4 ? 3.721 -2.835 -14.118 1.00 16.29 -3 GLY A N 7
ATOM 6420 C CA . GLY A 1 4 ? 5.083 -2.355 -14.117 1.00 15.50 -3 GLY A CA 7
ATOM 6421 C C . GLY A 1 4 ? 6.044 -3.420 -13.648 1.00 14.59 -3 GLY A C 7
ATOM 6422 O O . GLY A 1 4 ? 5.626 -4.404 -13.037 1.00 14.29 -3 GLY A O 7
ATOM 6426 N N . SER A 1 5 ? 7.323 -3.243 -13.950 1.00 14.32 -2 SER A N 7
ATOM 6427 C CA . SER A 1 5 ? 8.349 -4.173 -13.506 1.00 13.61 -2 SER A CA 7
ATOM 6428 C C . SER A 1 5 ? 8.385 -4.222 -11.984 1.00 12.70 -2 SER A C 7
ATOM 6429 O O . SER A 1 5 ? 8.301 -5.292 -11.376 1.00 12.41 -2 SER A O 7
ATOM 6437 N N . GLU A 1 6 ? 8.505 -3.052 -11.383 1.00 12.40 -1 GLU A N 7
ATOM 6438 C CA . GLU A 1 6 ? 8.401 -2.906 -9.947 1.00 11.62 -1 GLU A CA 7
ATOM 6439 C C . GLU A 1 6 ? 7.403 -1.800 -9.633 1.00 10.95 -1 GLU A C 7
ATOM 6440 O O . GLU A 1 6 ? 6.225 -2.076 -9.417 1.00 10.98 -1 GLU A O 7
ATOM 6452 N N . LEU A 1 7 ? 7.879 -0.553 -9.647 1.00 10.58 0 LEU A N 7
ATOM 6453 C CA . LEU A 1 7 ? 7.030 0.621 -9.431 1.00 10.14 0 LEU A CA 7
ATOM 6454 C C . LEU A 1 7 ? 6.207 0.500 -8.144 1.00 9.04 0 LEU A C 7
ATOM 6455 O O . LEU A 1 7 ? 5.092 1.017 -8.050 1.00 8.92 0 LEU A O 7
ATOM 6471 N N . MET A 1 8 ? 6.768 -0.186 -7.158 1.00 8.45 1 MET A N 7
ATOM 6472 C CA . MET A 1 8 ? 6.093 -0.413 -5.890 1.00 7.52 1 MET A CA 7
ATOM 6473 C C . MET A 1 8 ? 7.090 -0.288 -4.747 1.00 6.57 1 MET A C 7
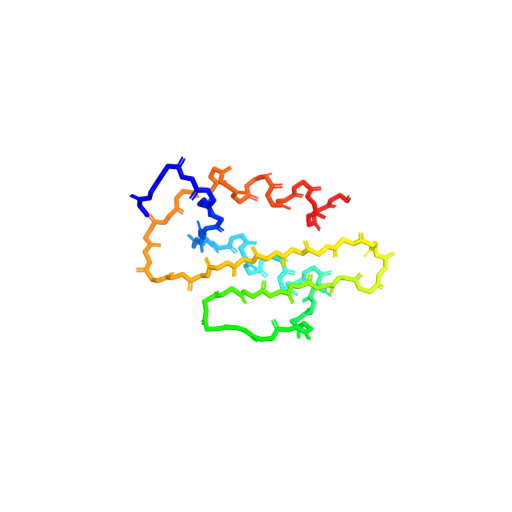ATOM 6474 O O . MET A 1 8 ? 7.854 -1.212 -4.476 1.00 6.57 1 MET A O 7
ATOM 6488 N N . ASN A 1 9 ? 7.099 0.867 -4.100 1.00 6.06 2 ASN A N 7
ATOM 6489 C CA . ASN A 1 9 ? 8.014 1.123 -2.995 1.00 5.40 2 ASN A CA 7
ATOM 6490 C C . ASN A 1 9 ? 7.314 1.927 -1.912 1.00 4.41 2 ASN A C 7
ATOM 6491 O O . ASN A 1 9 ? 6.968 3.090 -2.119 1.00 4.62 2 ASN A O 7
ATOM 6502 N N . SER A 1 10 ? 7.088 1.303 -0.765 1.00 3.68 3 SER A N 7
ATOM 6503 C CA . SER A 1 10 ? 6.388 1.958 0.325 1.00 3.03 3 SER A CA 7
ATOM 6504 C C . SER A 1 10 ? 6.891 1.469 1.678 1.00 2.38 3 SER A C 7
ATOM 6505 O O . SER A 1 10 ? 7.481 0.392 1.782 1.00 2.73 3 SER A O 7
ATOM 6513 N N . SER A 1 11 ? 6.663 2.277 2.704 1.00 2.00 4 SER A N 7
ATOM 6514 C CA . SER A 1 11 ? 7.012 1.921 4.069 1.00 1.88 4 SER A CA 7
ATOM 6515 C C . SER A 1 11 ? 6.226 2.797 5.045 1.00 1.41 4 SER A C 7
ATOM 6516 O O . SER A 1 11 ? 5.657 2.306 6.019 1.00 1.42 4 SER A O 7
ATOM 6524 N N . LYS A 1 12 ? 6.182 4.094 4.764 1.00 1.26 5 LYS A N 7
ATOM 6525 C CA . LYS A 1 12 ? 5.495 5.045 5.630 1.00 1.09 5 LYS A CA 7
ATOM 6526 C C . LYS A 1 12 ? 4.029 5.210 5.225 1.00 0.86 5 LYS A C 7
ATOM 6527 O O . LYS A 1 12 ? 3.138 5.222 6.076 1.00 0.88 5 LYS A O 7
ATOM 6546 N N . LEU A 1 13 ? 3.787 5.316 3.921 1.00 0.89 6 LEU A N 7
ATOM 6547 C CA . LEU A 1 13 ? 2.448 5.587 3.397 1.00 0.95 6 LEU A CA 7
ATOM 6548 C C . LEU A 1 13 ? 1.465 4.456 3.702 1.00 0.80 6 LEU A C 7
ATOM 6549 O O . LEU A 1 13 ? 0.250 4.654 3.645 1.00 0.79 6 LEU A O 7
ATOM 6565 N N . ILE A 1 14 ? 1.992 3.278 4.023 1.00 0.80 7 ILE A N 7
ATOM 6566 C CA . ILE A 1 14 ? 1.164 2.130 4.387 1.00 0.83 7 ILE A CA 7
ATOM 6567 C C . ILE A 1 14 ? 0.222 2.474 5.544 1.00 0.69 7 ILE A C 7
ATOM 6568 O O . ILE A 1 14 ? -0.900 1.970 5.616 1.00 0.71 7 ILE A O 7
ATOM 6584 N N . ARG A 1 15 ? 0.675 3.355 6.433 1.00 0.62 8 ARG A N 7
ATOM 6585 C CA . ARG A 1 15 ? -0.117 3.749 7.592 1.00 0.60 8 ARG A CA 7
ATOM 6586 C C . ARG A 1 15 ? -1.393 4.470 7.167 1.00 0.50 8 ARG A C 7
ATOM 6587 O O . ARG A 1 15 ? -2.474 4.186 7.681 1.00 0.56 8 ARG A O 7
ATOM 6608 N N . MET A 1 16 ? -1.268 5.388 6.216 1.00 0.47 9 MET A N 7
ATOM 6609 C CA . MET A 1 16 ? -2.413 6.158 5.741 1.00 0.52 9 MET A CA 7
ATOM 6610 C C . MET A 1 16 ? -3.432 5.246 5.069 1.00 0.53 9 MET A C 7
ATOM 6611 O O . MET A 1 16 ? -4.638 5.413 5.236 1.00 0.65 9 MET A O 7
ATOM 6625 N N . LEU A 1 17 ? -2.929 4.270 4.332 1.00 0.50 10 LEU A N 7
ATOM 6626 C CA . LEU A 1 17 ? -3.775 3.318 3.625 1.00 0.52 10 LEU A CA 7
ATOM 6627 C C . LEU A 1 17 ? -4.568 2.475 4.622 1.00 0.55 10 LEU A C 7
ATOM 6628 O O . LEU A 1 17 ? -5.684 2.031 4.343 1.00 0.64 10 LEU A O 7
ATOM 6644 N N . GLU A 1 18 ? -3.986 2.287 5.797 1.00 0.53 11 GLU A N 7
ATOM 6645 C CA . GLU A 1 18 ? -4.637 1.558 6.873 1.00 0.61 11 GLU A CA 7
ATOM 6646 C C . GLU A 1 18 ? -5.743 2.413 7.485 1.00 0.62 11 GLU A C 7
ATOM 6647 O O . GLU A 1 18 ? -6.864 1.950 7.694 1.00 0.72 11 GLU A O 7
ATOM 6659 N N . GLU A 1 19 ? -5.419 3.675 7.743 1.00 0.58 12 GLU A N 7
ATOM 6660 C CA . GLU A 1 19 ? -6.350 4.602 8.374 1.00 0.64 12 GLU A CA 7
ATOM 6661 C C . GLU A 1 19 ? -7.489 4.976 7.428 1.00 0.60 12 GLU A C 7
ATOM 6662 O O . GLU A 1 19 ? -8.567 5.374 7.868 1.00 0.66 12 GLU A O 7
ATOM 6674 N N . ASP A 1 20 ? -7.243 4.851 6.130 1.00 0.57 13 ASP A N 7
ATOM 6675 C CA . ASP A 1 20 ? -8.251 5.184 5.130 1.00 0.58 13 ASP A CA 7
ATOM 6676 C C . ASP A 1 20 ? -9.355 4.128 5.108 1.00 0.55 13 ASP A C 7
ATOM 6677 O O . ASP A 1 20 ? -10.496 4.417 4.749 1.00 0.62 13 ASP A O 7
ATOM 6686 N N . GLY A 1 21 ? -9.017 2.909 5.513 1.00 0.49 14 GLY A N 7
ATOM 6687 C CA . GLY A 1 21 ? -10.024 1.871 5.640 1.00 0.53 14 GLY A CA 7
ATOM 6688 C C . GLY A 1 21 ? -9.868 0.745 4.636 1.00 0.47 14 GLY A C 7
ATOM 6689 O O . GLY A 1 21 ? -10.833 0.032 4.345 1.00 0.62 14 GLY A O 7
ATOM 6693 N N . TRP A 1 22 ? -8.666 0.569 4.108 1.00 0.35 15 TRP A N 7
ATOM 6694 C CA . TRP A 1 22 ? -8.411 -0.506 3.158 1.00 0.34 15 TRP A CA 7
ATOM 6695 C C . TRP A 1 22 ? -7.955 -1.760 3.886 1.00 0.39 15 TRP A C 7
ATOM 6696 O O . TRP A 1 22 ? -7.065 -1.710 4.734 1.00 0.57 15 TRP A O 7
ATOM 6717 N N . ARG A 1 23 ? -8.577 -2.878 3.554 1.00 0.37 16 ARG A N 7
ATOM 6718 C CA . ARG A 1 23 ? -8.349 -4.119 4.274 1.00 0.43 16 ARG A CA 7
ATOM 6719 C C . ARG A 1 23 ? -7.587 -5.114 3.399 1.00 0.37 16 ARG A C 7
ATOM 6720 O O . ARG A 1 23 ? -7.737 -5.122 2.172 1.00 0.32 16 ARG A O 7
ATOM 6741 N N . LEU A 1 24 ? -6.755 -5.930 4.040 1.00 0.42 17 LEU A N 7
ATOM 6742 C CA . LEU A 1 24 ? -5.979 -6.952 3.350 1.00 0.43 17 LEU A CA 7
ATOM 6743 C C . LEU A 1 24 ? -6.892 -8.075 2.868 1.00 0.48 17 LEU A C 7
ATOM 6744 O O . LEU A 1 24 ? -7.275 -8.958 3.637 1.00 0.58 17 LEU A O 7
ATOM 6760 N N . VAL A 1 25 ? -7.242 -8.026 1.594 1.00 0.49 18 VAL A N 7
ATOM 6761 C CA . VAL A 1 25 ? -8.160 -8.997 1.018 1.00 0.60 18 VAL A CA 7
ATOM 6762 C C . VAL A 1 25 ? -7.417 -10.156 0.360 1.00 0.65 18 VAL A C 7
ATOM 6763 O O . VAL A 1 25 ? -7.961 -11.252 0.224 1.00 0.82 18 VAL A O 7
ATOM 6776 N N . ARG A 1 26 ? -6.173 -9.919 -0.041 1.00 0.53 19 ARG A N 7
ATOM 6777 C CA . ARG A 1 26 ? -5.386 -10.947 -0.707 1.00 0.56 19 ARG A CA 7
ATOM 6778 C C . ARG A 1 26 ? -3.899 -10.763 -0.431 1.00 0.55 19 ARG A C 7
ATOM 6779 O O . ARG A 1 26 ? -3.362 -9.660 -0.551 1.00 0.54 19 ARG A O 7
ATOM 6800 N N . VAL A 1 27 ? -3.242 -11.849 -0.056 1.00 0.72 20 VAL A N 7
ATOM 6801 C CA . VAL A 1 27 ? -1.809 -11.832 0.172 1.00 0.91 20 VAL A CA 7
ATOM 6802 C C . VAL A 1 27 ? -1.062 -12.401 -1.032 1.00 0.90 20 VAL A C 7
ATOM 6803 O O . VAL A 1 27 ? -1.581 -13.254 -1.755 1.00 1.02 20 VAL A O 7
ATOM 6816 N N . THR A 1 28 ? 0.142 -11.908 -1.247 1.00 1.05 21 THR A N 7
ATOM 6817 C CA . THR A 1 28 ? 0.990 -12.373 -2.327 1.00 1.15 21 THR A CA 7
ATOM 6818 C C . THR A 1 28 ? 2.412 -12.546 -1.791 1.00 1.33 21 THR A C 7
ATOM 6819 O O . THR A 1 28 ? 2.739 -11.992 -0.739 1.00 1.81 21 THR A O 7
ATOM 6830 N N . GLY A 1 29 ? 3.225 -13.340 -2.489 1.00 1.17 22 GLY A N 7
ATOM 6831 C CA . GLY A 1 29 ? 4.560 -13.688 -2.020 1.00 1.32 22 GLY A CA 7
ATOM 6832 C C . GLY A 1 29 ? 5.354 -12.520 -1.456 1.00 0.95 22 GLY A C 7
ATOM 6833 O O . GLY A 1 29 ? 5.871 -12.603 -0.342 1.00 1.42 22 GLY A O 7
ATOM 6837 N N . SER A 1 30 ? 5.454 -11.435 -2.207 1.00 0.89 23 SER A N 7
ATOM 6838 C CA . SER A 1 30 ? 6.244 -10.294 -1.771 1.00 1.20 23 SER A CA 7
ATOM 6839 C C . SER A 1 30 ? 5.349 -9.129 -1.344 1.00 1.00 23 SER A C 7
ATOM 6840 O O . SER A 1 30 ? 5.572 -8.512 -0.302 1.00 1.37 23 SER A O 7
ATOM 6848 N N . ALA A 1 31 ? 4.338 -8.834 -2.147 1.00 0.60 24 ALA A N 7
ATOM 6849 C CA . ALA A 1 31 ? 3.467 -7.695 -1.894 1.00 0.55 24 ALA A CA 7
ATOM 6850 C C . ALA A 1 31 ? 2.081 -8.150 -1.456 1.00 0.53 24 ALA A C 7
ATOM 6851 O O . ALA A 1 31 ? 1.721 -9.312 -1.615 1.00 0.76 24 ALA A O 7
ATOM 6858 N N . HIS A 1 32 ? 1.313 -7.239 -0.880 1.00 0.43 25 HIS A N 7
ATOM 6859 C CA . HIS A 1 32 ? -0.041 -7.548 -0.429 1.00 0.50 25 HIS A CA 7
ATOM 6860 C C . HIS A 1 32 ? -1.058 -6.657 -1.130 1.00 0.35 25 HIS A C 7
ATOM 6861 O O . HIS A 1 32 ? -0.784 -5.488 -1.397 1.00 0.39 25 HIS A O 7
ATOM 6876 N N . HIS A 1 33 ? -2.229 -7.207 -1.432 1.00 0.33 26 HIS A N 7
ATOM 6877 C CA . HIS A 1 33 ? -3.272 -6.442 -2.101 1.00 0.33 26 HIS A CA 7
ATOM 6878 C C . HIS A 1 33 ? -4.312 -5.927 -1.107 1.00 0.28 26 HIS A C 7
ATOM 6879 O O . HIS A 1 33 ? -4.840 -6.676 -0.283 1.00 0.33 26 HIS A O 7
ATOM 6894 N N . PHE A 1 34 ? -4.603 -4.642 -1.221 1.00 0.25 27 PHE A N 7
ATOM 6895 C CA . PHE A 1 34 ? -5.632 -3.997 -0.423 1.00 0.21 27 PHE A CA 7
ATOM 6896 C C . PHE A 1 34 ? -6.812 -3.608 -1.296 1.00 0.25 27 PHE A C 7
ATOM 6897 O O . PHE A 1 34 ? -6.635 -3.171 -2.436 1.00 0.32 27 PHE A O 7
ATOM 6914 N N . LYS A 1 35 ? -8.010 -3.776 -0.769 1.00 0.25 28 LYS A N 7
ATOM 6915 C CA . LYS A 1 35 ? -9.215 -3.382 -1.483 1.00 0.33 28 LYS A CA 7
ATOM 6916 C C . LYS A 1 35 ? -10.300 -2.958 -0.504 1.00 0.42 28 LYS A C 7
ATOM 6917 O O . LYS A 1 35 ? -10.499 -3.585 0.537 1.00 0.54 28 LYS A O 7
ATOM 6936 N N . HIS A 1 36 ? -10.970 -1.868 -0.835 1.00 0.49 29 HIS A N 7
ATOM 6937 C CA . HIS A 1 36 ? -12.093 -1.378 -0.059 1.00 0.66 29 HIS A CA 7
ATOM 6938 C C . HIS A 1 36 ? -13.370 -1.681 -0.836 1.00 0.64 29 HIS A C 7
ATOM 6939 O O . HIS A 1 36 ? -13.431 -1.402 -2.030 1.00 0.66 29 HIS A O 7
ATOM 6954 N N . PRO A 1 37 ? -14.393 -2.264 -0.182 1.00 0.85 30 PRO A N 7
ATOM 6955 C CA . PRO A 1 37 ? -15.644 -2.703 -0.846 1.00 1.05 30 PRO A CA 7
ATOM 6956 C C . PRO A 1 37 ? -16.506 -1.551 -1.376 1.00 1.10 30 PRO A C 7
ATOM 6957 O O . PRO A 1 37 ? -17.734 -1.612 -1.331 1.00 1.67 30 PRO A O 7
ATOM 6968 N N . LYS A 1 38 ? -15.853 -0.515 -1.876 1.00 0.80 31 LYS A N 7
ATOM 6969 C CA . LYS A 1 38 ? -16.525 0.644 -2.451 1.00 0.99 31 LYS A CA 7
ATOM 6970 C C . LYS A 1 38 ? -15.752 1.099 -3.679 1.00 1.04 31 LYS A C 7
ATOM 6971 O O . LYS A 1 38 ? -16.330 1.492 -4.691 1.00 1.30 31 LYS A O 7
ATOM 6990 N N . LYS A 1 39 ? -14.430 1.035 -3.572 1.00 0.91 32 LYS A N 7
ATOM 6991 C CA . LYS A 1 39 ? -13.548 1.371 -4.679 1.00 1.07 32 LYS A CA 7
ATOM 6992 C C . LYS A 1 39 ? -12.850 0.116 -5.192 1.00 0.89 32 LYS A C 7
ATOM 6993 O O . LYS A 1 39 ? -12.001 -0.452 -4.500 1.00 0.81 32 LYS A O 7
ATOM 7012 N N . PRO A 1 40 ? -13.193 -0.330 -6.410 1.00 1.16 33 PRO A N 7
ATOM 7013 C CA . PRO A 1 40 ? -12.626 -1.546 -7.004 1.00 1.17 33 PRO A CA 7
ATOM 7014 C C . PRO A 1 40 ? -11.198 -1.346 -7.515 1.00 1.02 33 PRO A C 7
ATOM 7015 O O . PRO A 1 40 ? -10.874 -1.696 -8.654 1.00 1.83 33 PRO A O 7
ATOM 7026 N N . GLY A 1 41 ? -10.349 -0.789 -6.669 1.00 0.70 34 GLY A N 7
ATOM 7027 C CA . GLY A 1 41 ? -8.972 -0.561 -7.041 1.00 0.91 34 GLY A CA 7
ATOM 7028 C C . GLY A 1 41 ? -8.053 -1.618 -6.473 1.00 0.76 34 GLY A C 7
ATOM 7029 O O . GLY A 1 41 ? -8.314 -2.171 -5.401 1.00 0.77 34 GLY A O 7
ATOM 7033 N N . LEU A 1 42 ? -6.982 -1.914 -7.186 1.00 0.83 35 LEU A N 7
ATOM 7034 C CA . LEU A 1 42 ? -6.028 -2.901 -6.723 1.00 0.78 35 LEU A CA 7
ATOM 7035 C C . LEU A 1 42 ? -4.810 -2.209 -6.136 1.00 0.61 35 LEU A C 7
ATOM 7036 O O . LEU A 1 42 ? -3.912 -1.778 -6.863 1.00 0.71 35 LEU A O 7
ATOM 7052 N N . VAL A 1 43 ? -4.781 -2.103 -4.822 1.00 0.41 36 VAL A N 7
ATOM 7053 C CA . VAL A 1 43 ? -3.639 -1.535 -4.134 1.00 0.35 36 VAL A CA 7
ATOM 7054 C C . VAL A 1 43 ? -2.652 -2.638 -3.784 1.00 0.30 36 VAL A C 7
ATOM 7055 O O . VAL A 1 43 ? -2.983 -3.567 -3.054 1.00 0.29 36 VAL A O 7
ATOM 7068 N N . THR A 1 44 ? -1.457 -2.555 -4.344 1.00 0.49 37 THR A N 7
ATOM 7069 C CA . THR A 1 44 ? -0.437 -3.563 -4.115 1.00 0.52 37 THR A CA 7
ATOM 7070 C C . THR A 1 44 ? 0.714 -2.971 -3.308 1.00 0.57 37 THR A C 7
ATOM 7071 O O . THR A 1 44 ? 1.525 -2.208 -3.832 1.00 0.78 37 THR A O 7
ATOM 7082 N N . VAL A 1 45 ? 0.762 -3.309 -2.026 1.00 0.48 38 VAL A N 7
ATOM 7083 C CA . VAL A 1 45 ? 1.744 -2.735 -1.122 1.00 0.63 38 VAL A CA 7
ATOM 7084 C C . VAL A 1 45 ? 2.871 -3.714 -0.807 1.00 0.61 38 VAL A C 7
ATOM 7085 O O . VAL A 1 45 ? 2.638 -4.809 -0.284 1.00 0.58 38 VAL A O 7
ATOM 7098 N N . PRO A 1 46 ? 4.103 -3.329 -1.154 1.00 0.89 39 PRO A N 7
ATOM 7099 C CA . PRO A 1 46 ? 5.316 -4.045 -0.768 1.00 0.93 39 PRO A CA 7
ATOM 7100 C C . PRO A 1 46 ? 5.713 -3.728 0.669 1.00 1.10 39 PRO A C 7
ATOM 7101 O O . PRO A 1 46 ? 5.383 -2.661 1.194 1.00 1.68 39 PRO A O 7
ATOM 7112 N N . HIS A 1 47 ? 6.426 -4.647 1.303 1.00 1.02 40 HIS A N 7
ATOM 7113 C CA . HIS A 1 47 ? 6.821 -4.462 2.690 1.00 1.48 40 HIS A CA 7
ATOM 7114 C C . HIS A 1 47 ? 7.980 -3.479 2.737 1.00 1.41 40 HIS A C 7
ATOM 7115 O O . HIS A 1 47 ? 8.785 -3.463 1.807 1.00 1.67 40 HIS A O 7
ATOM 7130 N N . PRO A 1 48 ? 8.069 -2.665 3.820 1.00 2.02 41 PRO A N 7
ATOM 7131 C CA . PRO A 1 48 ? 9.009 -1.550 3.963 1.00 2.42 41 PRO A CA 7
ATOM 7132 C C . PRO A 1 48 ? 10.228 -1.628 3.046 1.00 1.97 41 PRO A C 7
ATOM 7133 O O . PRO A 1 48 ? 11.198 -2.342 3.317 1.00 2.01 41 PRO A O 7
ATOM 7144 N N . LYS A 1 49 ? 10.151 -0.886 1.954 1.00 2.46 42 LYS A N 7
ATOM 7145 C CA . LYS A 1 49 ? 11.157 -0.936 0.909 1.00 2.66 42 LYS A CA 7
ATOM 7146 C C . LYS A 1 49 ? 11.930 0.383 0.870 1.00 3.15 42 LYS A C 7
ATOM 7147 O O . LYS A 1 49 ? 11.859 1.171 1.815 1.00 3.73 42 LYS A O 7
ATOM 7166 N N . LYS A 1 50 ? 12.662 0.627 -0.207 1.00 3.38 43 LYS A N 7
ATOM 7167 C CA . LYS A 1 50 ? 13.457 1.842 -0.327 1.00 4.00 43 LYS A CA 7
ATOM 7168 C C . LYS A 1 50 ? 12.566 3.044 -0.604 1.00 4.34 43 LYS A C 7
ATOM 7169 O O . LYS A 1 50 ? 11.494 2.917 -1.200 1.00 4.36 43 LYS A O 7
ATOM 7188 N N . ASP A 1 51 ? 13.013 4.213 -0.165 1.00 4.87 44 ASP A N 7
ATOM 7189 C CA . ASP A 1 51 ? 12.279 5.444 -0.406 1.00 5.33 44 ASP A CA 7
ATOM 7190 C C . ASP A 1 51 ? 12.610 5.974 -1.791 1.00 5.00 44 ASP A C 7
ATOM 7191 O O . ASP A 1 51 ? 13.643 6.614 -1.999 1.00 5.09 44 ASP A O 7
ATOM 7200 N N . LEU A 1 52 ? 11.735 5.682 -2.736 1.00 4.81 45 LEU A N 7
ATOM 7201 C CA . LEU A 1 52 ? 11.919 6.106 -4.112 1.00 4.63 45 LEU A CA 7
ATOM 7202 C C . LEU A 1 52 ? 10.883 7.173 -4.466 1.00 4.46 45 LEU A C 7
ATOM 7203 O O . LEU A 1 52 ? 9.961 7.409 -3.678 1.00 4.41 45 LEU A O 7
ATOM 7219 N N . PRO A 1 53 ? 11.031 7.860 -5.620 1.00 4.59 46 PRO A N 7
ATOM 7220 C CA . PRO A 1 53 ? 10.058 8.859 -6.073 1.00 4.55 46 PRO A CA 7
ATOM 7221 C C . PRO A 1 53 ? 8.618 8.366 -5.962 1.00 3.88 46 PRO A C 7
ATOM 7222 O O . PRO A 1 53 ? 8.285 7.263 -6.403 1.00 3.48 46 PRO A O 7
ATOM 7233 N N . ILE A 1 54 ? 7.767 9.191 -5.371 1.00 3.85 47 ILE A N 7
ATOM 7234 C CA . ILE A 1 54 ? 6.388 8.806 -5.107 1.00 3.33 47 ILE A CA 7
ATOM 7235 C C . ILE A 1 54 ? 5.492 9.016 -6.324 1.00 3.01 47 ILE A C 7
ATOM 7236 O O . ILE A 1 54 ? 4.280 8.820 -6.252 1.00 2.56 47 ILE A O 7
ATOM 7252 N N . GLY A 1 55 ? 6.097 9.401 -7.442 1.00 3.31 48 GLY A N 7
ATOM 7253 C CA . GLY A 1 55 ? 5.342 9.619 -8.660 1.00 3.19 48 GLY A CA 7
ATOM 7254 C C . GLY A 1 55 ? 4.658 8.357 -9.144 1.00 2.77 48 GLY A C 7
ATOM 7255 O O . GLY A 1 55 ? 3.508 8.392 -9.573 1.00 2.57 48 GLY A O 7
ATOM 7259 N N . THR A 1 56 ? 5.360 7.237 -9.063 1.00 2.71 49 THR A N 7
ATOM 7260 C CA . THR A 1 56 ? 4.788 5.962 -9.456 1.00 2.41 49 THR A CA 7
ATOM 7261 C C . THR A 1 56 ? 3.881 5.433 -8.349 1.00 1.84 49 THR A C 7
ATOM 7262 O O . THR A 1 56 ? 2.919 4.706 -8.598 1.00 1.61 49 THR A O 7
ATOM 7273 N N . VAL A 1 57 ? 4.192 5.835 -7.127 1.00 1.76 50 VAL A N 7
ATOM 7274 C CA . VAL A 1 57 ? 3.397 5.482 -5.956 1.00 1.38 50 VAL A CA 7
ATOM 7275 C C . VAL A 1 57 ? 2.025 6.145 -6.013 1.00 1.23 50 VAL A C 7
ATOM 7276 O O . VAL A 1 57 ? 1.073 5.697 -5.372 1.00 0.97 50 VAL A O 7
ATOM 7289 N N . LYS A 1 58 ? 1.925 7.206 -6.799 1.00 1.48 51 LYS A N 7
ATOM 7290 C CA . LYS A 1 58 ? 0.644 7.854 -7.050 1.00 1.44 51 LYS A CA 7
ATOM 7291 C C . LYS A 1 58 ? -0.377 6.869 -7.614 1.00 1.23 51 LYS A C 7
ATOM 7292 O O . LYS A 1 58 ? -1.576 7.106 -7.532 1.00 1.17 51 LYS A O 7
ATOM 7311 N N . SER A 1 59 ? 0.102 5.763 -8.175 1.00 1.27 52 SER A N 7
ATOM 7312 C CA . SER A 1 59 ? -0.778 4.690 -8.609 1.00 1.26 52 SER A CA 7
ATOM 7313 C C . SER A 1 59 ? -1.528 4.124 -7.404 1.00 1.00 52 SER A C 7
ATOM 7314 O O . SER A 1 59 ? -2.733 3.867 -7.468 1.00 1.06 52 SER A O 7
ATOM 7322 N N . ILE A 1 60 ? -0.814 3.964 -6.291 1.00 0.82 53 ILE A N 7
ATOM 7323 C CA . ILE A 1 60 ? -1.425 3.500 -5.055 1.00 0.67 53 ILE A CA 7
ATOM 7324 C C . ILE A 1 60 ? -2.308 4.595 -4.477 1.00 0.59 53 ILE A C 7
ATOM 7325 O O . ILE A 1 60 ? -3.425 4.339 -4.046 1.00 0.70 53 ILE A O 7
ATOM 7341 N N . GLN A 1 61 ? -1.801 5.822 -4.498 1.00 0.60 54 GLN A N 7
ATOM 7342 C CA . GLN A 1 61 ? -2.521 6.964 -3.941 1.00 0.75 54 GLN A CA 7
ATOM 7343 C C . GLN A 1 61 ? -3.773 7.279 -4.747 1.00 0.79 54 GLN A C 7
ATOM 7344 O O . GLN A 1 61 ? -4.702 7.902 -4.236 1.00 0.97 54 GLN A O 7
ATOM 7358 N N . LYS A 1 62 ? -3.791 6.864 -6.004 1.00 0.73 55 LYS A N 7
ATOM 7359 C CA . LYS A 1 62 ? -4.972 7.028 -6.828 1.00 0.82 55 LYS A CA 7
ATOM 7360 C C . LYS A 1 62 ? -5.965 5.918 -6.529 1.00 0.77 55 LYS A C 7
ATOM 7361 O O . LYS A 1 62 ? -7.136 6.173 -6.262 1.00 0.94 55 LYS A O 7
ATOM 7380 N N . SER A 1 63 ? -5.485 4.682 -6.566 1.00 0.67 56 SER A N 7
ATOM 7381 C CA . SER A 1 63 ? -6.322 3.531 -6.274 1.00 0.75 56 SER A CA 7
ATOM 7382 C C . SER A 1 63 ? -6.899 3.647 -4.865 1.00 0.69 56 SER A C 7
ATOM 7383 O O . SER A 1 63 ? -8.083 3.404 -4.647 1.00 0.85 56 SER A O 7
ATOM 7391 N N . ALA A 1 64 ? -6.054 4.055 -3.928 1.00 0.54 57 ALA A N 7
ATOM 7392 C CA . ALA A 1 64 ? -6.453 4.243 -2.540 1.00 0.55 57 ALA A CA 7
ATOM 7393 C C . ALA A 1 64 ? -6.866 5.690 -2.285 1.00 0.76 57 ALA A C 7
ATOM 7394 O O . ALA A 1 64 ? -6.843 6.163 -1.148 1.00 1.09 57 ALA A O 7
ATOM 7401 N N . GLY A 1 65 ? -7.229 6.397 -3.348 1.00 0.90 58 GLY A N 7
ATOM 7402 C CA . GLY A 1 65 ? -7.611 7.785 -3.215 1.00 1.19 58 GLY A CA 7
ATOM 7403 C C . GLY A 1 65 ? -8.481 8.268 -4.358 1.00 1.20 58 GLY A C 7
ATOM 7404 O O . GLY A 1 65 ? -9.640 7.868 -4.476 1.00 1.52 58 GLY A O 7
ATOM 7408 N N . LEU A 1 66 ? -7.917 9.107 -5.215 1.00 1.61 59 LEU A N 7
ATOM 7409 C CA . LEU A 1 66 ? -8.691 9.755 -6.269 1.00 2.45 59 LEU A CA 7
ATOM 7410 C C . LEU A 1 66 ? -8.122 9.447 -7.648 1.00 2.84 59 LEU A C 7
ATOM 7411 O O . LEU A 1 66 ? -7.141 10.108 -8.049 1.00 3.33 59 LEU A O 7
ATOM 7428 N N . ASP A 1 1 ? 10.958 -0.771 26.263 1.00 20.35 -6 ASP A N 8
ATOM 7429 C CA . ASP A 1 1 ? 9.529 -0.514 26.563 1.00 20.07 -6 ASP A CA 8
ATOM 7430 C C . ASP A 1 1 ? 8.744 -0.361 25.272 1.00 19.59 -6 ASP A C 8
ATOM 7431 O O . ASP A 1 1 ? 7.936 -1.220 24.917 1.00 19.68 -6 ASP A O 8
ATOM 7442 N N . ARG A 1 2 ? 8.993 0.732 24.567 1.00 19.21 -5 ARG A N 8
ATOM 7443 C CA . ARG A 1 2 ? 8.340 0.986 23.294 1.00 18.87 -5 ARG A CA 8
ATOM 7444 C C . ARG A 1 2 ? 9.340 0.857 22.157 1.00 18.27 -5 ARG A C 8
ATOM 7445 O O . ARG A 1 2 ? 10.551 0.904 22.378 1.00 17.95 -5 ARG A O 8
ATOM 7466 N N . THR A 1 3 ? 8.829 0.689 20.949 1.00 18.25 -4 THR A N 8
ATOM 7467 C CA . THR A 1 3 ? 9.665 0.612 19.767 1.00 17.81 -4 THR A CA 8
ATOM 7468 C C . THR A 1 3 ? 8.799 0.737 18.515 1.00 16.92 -4 THR A C 8
ATOM 7469 O O . THR A 1 3 ? 7.614 0.394 18.534 1.00 16.90 -4 THR A O 8
ATOM 7480 N N . GLY A 1 4 ? 9.379 1.260 17.446 1.00 16.29 -3 GLY A N 8
ATOM 7481 C CA . GLY A 1 4 ? 8.648 1.429 16.209 1.00 15.50 -3 GLY A CA 8
ATOM 7482 C C . GLY A 1 4 ? 9.575 1.731 15.055 1.00 14.59 -3 GLY A C 8
ATOM 7483 O O . GLY A 1 4 ? 10.706 2.165 15.267 1.00 14.29 -3 GLY A O 8
ATOM 7487 N N . SER A 1 5 ? 9.113 1.499 13.840 1.00 14.32 -2 SER A N 8
ATOM 7488 C CA . SER A 1 5 ? 9.937 1.710 12.660 1.00 13.61 -2 SER A CA 8
ATOM 7489 C C . SER A 1 5 ? 9.748 3.124 12.113 1.00 12.70 -2 SER A C 8
ATOM 7490 O O . SER A 1 5 ? 9.014 3.342 11.147 1.00 12.41 -2 SER A O 8
ATOM 7498 N N . GLU A 1 6 ? 10.412 4.081 12.750 1.00 12.40 -1 GLU A N 8
ATOM 7499 C CA . GLU A 1 6 ? 10.337 5.474 12.341 1.00 11.62 -1 GLU A CA 8
ATOM 7500 C C . GLU A 1 6 ? 11.396 5.763 11.280 1.00 10.95 -1 GLU A C 8
ATOM 7501 O O . GLU A 1 6 ? 12.412 5.072 11.211 1.00 10.98 -1 GLU A O 8
ATOM 7513 N N . LEU A 1 7 ? 11.136 6.777 10.453 1.00 10.58 0 LEU A N 8
ATOM 7514 C CA . LEU A 1 7 ? 12.022 7.156 9.350 1.00 10.14 0 LEU A CA 8
ATOM 7515 C C . LEU A 1 7 ? 12.147 6.017 8.343 1.00 9.04 0 LEU A C 8
ATOM 7516 O O . LEU A 1 7 ? 13.114 5.938 7.585 1.00 8.92 0 LEU A O 8
ATOM 7532 N N . MET A 1 8 ? 11.157 5.142 8.337 1.00 8.45 1 MET A N 8
ATOM 7533 C CA . MET A 1 8 ? 11.165 3.987 7.460 1.00 7.52 1 MET A CA 8
ATOM 7534 C C . MET A 1 8 ? 9.932 4.003 6.570 1.00 6.57 1 MET A C 8
ATOM 7535 O O . MET A 1 8 ? 8.823 3.709 7.021 1.00 6.57 1 MET A O 8
ATOM 7549 N N . ASN A 1 9 ? 10.124 4.348 5.305 1.00 6.06 2 ASN A N 8
ATOM 7550 C CA . ASN A 1 9 ? 9.021 4.408 4.356 1.00 5.40 2 ASN A CA 8
ATOM 7551 C C . ASN A 1 9 ? 8.689 3.008 3.847 1.00 4.41 2 ASN A C 8
ATOM 7552 O O . ASN A 1 9 ? 8.737 2.727 2.650 1.00 4.62 2 ASN A O 8
ATOM 7563 N N . SER A 1 10 ? 8.377 2.127 4.780 1.00 3.68 3 SER A N 8
ATOM 7564 C CA . SER A 1 10 ? 7.969 0.775 4.455 1.00 3.03 3 SER A CA 8
ATOM 7565 C C . SER A 1 10 ? 6.635 0.471 5.125 1.00 2.38 3 SER A C 8
ATOM 7566 O O . SER A 1 10 ? 6.096 -0.626 4.995 1.00 2.73 3 SER A O 8
ATOM 7574 N N . SER A 1 11 ? 6.109 1.452 5.853 1.00 2.00 4 SER A N 8
ATOM 7575 C CA . SER A 1 11 ? 4.840 1.290 6.552 1.00 1.88 4 SER A CA 8
ATOM 7576 C C . SER A 1 11 ? 4.161 2.638 6.795 1.00 1.41 4 SER A C 8
ATOM 7577 O O . SER A 1 11 ? 3.196 2.724 7.548 1.00 1.42 4 SER A O 8
ATOM 7585 N N . LYS A 1 12 ? 4.644 3.687 6.139 1.00 1.26 5 LYS A N 8
ATOM 7586 C CA . LYS A 1 12 ? 4.117 5.025 6.367 1.00 1.09 5 LYS A CA 8
ATOM 7587 C C . LYS A 1 12 ? 2.869 5.276 5.535 1.00 0.86 5 LYS A C 8
ATOM 7588 O O . LYS A 1 12 ? 1.809 5.599 6.073 1.00 0.88 5 LYS A O 8
ATOM 7607 N N . LEU A 1 13 ? 2.991 5.120 4.227 1.00 0.89 6 LEU A N 8
ATOM 7608 C CA . LEU A 1 13 ? 1.849 5.277 3.341 1.00 0.95 6 LEU A CA 8
ATOM 7609 C C . LEU A 1 13 ? 0.886 4.119 3.545 1.00 0.80 6 LEU A C 8
ATOM 7610 O O . LEU A 1 13 ? -0.329 4.273 3.438 1.00 0.79 6 LEU A O 8
ATOM 7626 N N . ILE A 1 14 ? 1.451 2.960 3.858 1.00 0.80 7 ILE A N 8
ATOM 7627 C CA . ILE A 1 14 ? 0.669 1.763 4.118 1.00 0.83 7 ILE A CA 8
ATOM 7628 C C . ILE A 1 14 ? -0.206 1.939 5.356 1.00 0.69 7 ILE A C 8
ATOM 7629 O O . ILE A 1 14 ? -1.321 1.422 5.414 1.00 0.71 7 ILE A O 8
ATOM 7645 N N . ARG A 1 15 ? 0.299 2.672 6.346 1.00 0.62 8 ARG A N 8
ATOM 7646 C CA . ARG A 1 15 ? -0.464 2.939 7.560 1.00 0.60 8 ARG A CA 8
ATOM 7647 C C . ARG A 1 15 ? -1.676 3.798 7.216 1.00 0.50 8 ARG A C 8
ATOM 7648 O O . ARG A 1 15 ? -2.797 3.496 7.624 1.00 0.56 8 ARG A O 8
ATOM 7669 N N . MET A 1 16 ? -1.436 4.857 6.450 1.00 0.47 9 MET A N 8
ATOM 7670 C CA . MET A 1 16 ? -2.506 5.724 5.964 1.00 0.52 9 MET A CA 8
ATOM 7671 C C . MET A 1 16 ? -3.523 4.917 5.165 1.00 0.53 9 MET A C 8
ATOM 7672 O O . MET A 1 16 ? -4.730 5.022 5.374 1.00 0.65 9 MET A O 8
ATOM 7686 N N . LEU A 1 17 ? -3.006 4.110 4.256 1.00 0.50 10 LEU A N 8
ATOM 7687 C CA . LEU A 1 17 ? -3.815 3.221 3.434 1.00 0.52 10 LEU A CA 8
ATOM 7688 C C . LEU A 1 17 ? -4.710 2.333 4.301 1.00 0.55 10 LEU A C 8
ATOM 7689 O O . LEU A 1 17 ? -5.882 2.119 3.995 1.00 0.64 10 LEU A O 8
ATOM 7705 N N . GLU A 1 18 ? -4.152 1.847 5.398 1.00 0.53 11 GLU A N 8
ATOM 7706 C CA . GLU A 1 18 ? -4.861 0.934 6.283 1.00 0.61 11 GLU A CA 8
ATOM 7707 C C . GLU A 1 18 ? -5.946 1.666 7.071 1.00 0.62 11 GLU A C 8
ATOM 7708 O O . GLU A 1 18 ? -7.077 1.184 7.187 1.00 0.72 11 GLU A O 8
ATOM 7720 N N . GLU A 1 19 ? -5.605 2.835 7.603 1.00 0.58 12 GLU A N 8
ATOM 7721 C CA . GLU A 1 19 ? -6.525 3.592 8.448 1.00 0.64 12 GLU A CA 8
ATOM 7722 C C . GLU A 1 19 ? -7.617 4.273 7.625 1.00 0.60 12 GLU A C 8
ATOM 7723 O O . GLU A 1 19 ? -8.650 4.668 8.164 1.00 0.66 12 GLU A O 8
ATOM 7735 N N . ASP A 1 20 ? -7.391 4.409 6.320 1.00 0.57 13 ASP A N 8
ATOM 7736 C CA . ASP A 1 20 ? -8.374 5.040 5.439 1.00 0.58 13 ASP A CA 8
ATOM 7737 C C . ASP A 1 20 ? -9.571 4.116 5.224 1.00 0.55 13 ASP A C 8
ATOM 7738 O O . ASP A 1 20 ? -10.649 4.558 4.820 1.00 0.62 13 ASP A O 8
ATOM 7747 N N . GLY A 1 21 ? -9.380 2.832 5.514 1.00 0.49 14 GLY A N 8
ATOM 7748 C CA . GLY A 1 21 ? -10.483 1.891 5.453 1.00 0.53 14 GLY A CA 8
ATOM 7749 C C . GLY A 1 21 ? -10.204 0.695 4.564 1.00 0.47 14 GLY A C 8
ATOM 7750 O O . GLY A 1 21 ? -11.009 -0.234 4.503 1.00 0.62 14 GLY A O 8
ATOM 7754 N N . TRP A 1 22 ? -9.071 0.706 3.882 1.00 0.35 15 TRP A N 8
ATOM 7755 C CA . TRP A 1 22 ? -8.732 -0.368 2.957 1.00 0.34 15 TRP A CA 8
ATOM 7756 C C . TRP A 1 22 ? -8.363 -1.637 3.710 1.00 0.39 15 TRP A C 8
ATOM 7757 O O . TRP A 1 22 ? -7.811 -1.584 4.811 1.00 0.57 15 TRP A O 8
ATOM 7778 N N . ARG A 1 23 ? -8.696 -2.779 3.127 1.00 0.37 16 ARG A N 8
ATOM 7779 C CA . ARG A 1 23 ? -8.468 -4.059 3.778 1.00 0.43 16 ARG A CA 8
ATOM 7780 C C . ARG A 1 23 ? -7.446 -4.884 3.012 1.00 0.37 16 ARG A C 8
ATOM 7781 O O . ARG A 1 23 ? -7.449 -4.907 1.778 1.00 0.32 16 ARG A O 8
ATOM 7802 N N . LEU A 1 24 ? -6.565 -5.542 3.752 1.00 0.42 17 LEU A N 8
ATOM 7803 C CA . LEU A 1 24 ? -5.624 -6.484 3.171 1.00 0.43 17 LEU A CA 8
ATOM 7804 C C . LEU A 1 24 ? -6.368 -7.750 2.769 1.00 0.48 17 LEU A C 8
ATOM 7805 O O . LEU A 1 24 ? -6.625 -8.625 3.599 1.00 0.58 17 LEU A O 8
ATOM 7821 N N . VAL A 1 25 ? -6.735 -7.828 1.500 1.00 0.49 18 VAL A N 8
ATOM 7822 C CA . VAL A 1 25 ? -7.568 -8.915 1.012 1.00 0.60 18 VAL A CA 8
ATOM 7823 C C . VAL A 1 25 ? -6.745 -10.011 0.343 1.00 0.65 18 VAL A C 8
ATOM 7824 O O . VAL A 1 25 ? -7.201 -11.148 0.216 1.00 0.82 18 VAL A O 8
ATOM 7837 N N . ARG A 1 26 ? -5.536 -9.673 -0.086 1.00 0.53 19 ARG A N 8
ATOM 7838 C CA . ARG A 1 26 ? -4.661 -10.650 -0.718 1.00 0.56 19 ARG A CA 8
ATOM 7839 C C . ARG A 1 26 ? -3.211 -10.405 -0.322 1.00 0.55 19 ARG A C 8
ATOM 7840 O O . ARG A 1 26 ? -2.659 -9.332 -0.575 1.00 0.54 19 ARG A O 8
ATOM 7861 N N . VAL A 1 27 ? -2.607 -11.398 0.312 1.00 0.72 20 VAL A N 8
ATOM 7862 C CA . VAL A 1 27 ? -1.216 -11.306 0.717 1.00 0.91 20 VAL A CA 8
ATOM 7863 C C . VAL A 1 27 ? -0.301 -11.937 -0.327 1.00 0.90 20 VAL A C 8
ATOM 7864 O O . VAL A 1 27 ? -0.669 -12.906 -0.995 1.00 1.02 20 VAL A O 8
ATOM 7877 N N . THR A 1 28 ? 0.881 -11.363 -0.468 1.00 1.05 21 THR A N 8
ATOM 7878 C CA . THR A 1 28 ? 1.889 -11.848 -1.394 1.00 1.15 21 THR A CA 8
ATOM 7879 C C . THR A 1 28 ? 3.265 -11.514 -0.817 1.00 1.33 21 THR A C 8
ATOM 7880 O O . THR A 1 28 ? 3.368 -10.636 0.043 1.00 1.81 21 THR A O 8
ATOM 7891 N N . GLY A 1 29 ? 4.297 -12.227 -1.258 1.00 1.17 22 GLY A N 8
ATOM 7892 C CA . GLY A 1 29 ? 5.635 -12.034 -0.721 1.00 1.32 22 GLY A CA 8
ATOM 7893 C C . GLY A 1 29 ? 6.090 -10.584 -0.697 1.00 0.95 22 GLY A C 8
ATOM 7894 O O . GLY A 1 29 ? 6.269 -10.005 0.377 1.00 1.42 22 GLY A O 8
ATOM 7898 N N . SER A 1 30 ? 6.268 -9.993 -1.868 1.00 0.89 23 SER A N 8
ATOM 7899 C CA . SER A 1 30 ? 6.824 -8.650 -1.963 1.00 1.20 23 SER A CA 8
ATOM 7900 C C . SER A 1 30 ? 5.748 -7.566 -1.862 1.00 1.00 23 SER A C 8
ATOM 7901 O O . SER A 1 30 ? 5.969 -6.514 -1.255 1.00 1.37 23 SER A O 8
ATOM 7909 N N . ALA A 1 31 ? 4.584 -7.822 -2.445 1.00 0.60 24 ALA A N 8
ATOM 7910 C CA . ALA A 1 31 ? 3.533 -6.817 -2.507 1.00 0.55 24 ALA A CA 8
ATOM 7911 C C . ALA A 1 31 ? 2.251 -7.298 -1.844 1.00 0.53 24 ALA A C 8
ATOM 7912 O O . ALA A 1 31 ? 1.974 -8.493 -1.793 1.00 0.76 24 ALA A O 8
ATOM 7919 N N . HIS A 1 32 ? 1.474 -6.359 -1.329 1.00 0.43 25 HIS A N 8
ATOM 7920 C CA . HIS A 1 32 ? 0.194 -6.668 -0.701 1.00 0.50 25 HIS A CA 8
ATOM 7921 C C . HIS A 1 32 ? -0.927 -5.913 -1.401 1.00 0.35 25 HIS A C 8
ATOM 7922 O O . HIS A 1 32 ? -0.801 -4.716 -1.654 1.00 0.39 25 HIS A O 8
ATOM 7937 N N . HIS A 1 33 ? -2.010 -6.608 -1.722 1.00 0.33 26 HIS A N 8
ATOM 7938 C CA . HIS A 1 33 ? -3.151 -5.963 -2.359 1.00 0.33 26 HIS A CA 8
ATOM 7939 C C . HIS A 1 33 ? -4.190 -5.541 -1.327 1.00 0.28 26 HIS A C 8
ATOM 7940 O O . HIS A 1 33 ? -4.663 -6.346 -0.523 1.00 0.33 26 HIS A O 8
ATOM 7955 N N . PHE A 1 34 ? -4.546 -4.270 -1.388 1.00 0.25 27 PHE A N 8
ATOM 7956 C CA . PHE A 1 34 ? -5.590 -3.709 -0.555 1.00 0.21 27 PHE A CA 8
ATOM 7957 C C . PHE A 1 34 ? -6.800 -3.360 -1.402 1.00 0.25 27 PHE A C 8
ATOM 7958 O O . PHE A 1 34 ? -6.665 -2.903 -2.539 1.00 0.32 27 PHE A O 8
ATOM 7975 N N . LYS A 1 35 ? -7.972 -3.592 -0.850 1.00 0.25 28 LYS A N 8
ATOM 7976 C CA . LYS A 1 35 ? -9.218 -3.347 -1.557 1.00 0.33 28 LYS A CA 8
ATOM 7977 C C . LYS A 1 35 ? -10.312 -3.012 -0.550 1.00 0.42 28 LYS A C 8
ATOM 7978 O O . LYS A 1 35 ? -10.325 -3.549 0.559 1.00 0.54 28 LYS A O 8
ATOM 7997 N N . HIS A 1 36 ? -11.197 -2.096 -0.913 1.00 0.49 29 HIS A N 8
ATOM 7998 C CA . HIS A 1 36 ? -12.291 -1.712 -0.036 1.00 0.66 29 HIS A CA 8
ATOM 7999 C C . HIS A 1 36 ? -13.574 -2.381 -0.512 1.00 0.64 29 HIS A C 8
ATOM 8000 O O . HIS A 1 36 ? -13.908 -2.304 -1.691 1.00 0.66 29 HIS A O 8
ATOM 8015 N N . PRO A 1 37 ? -14.300 -3.052 0.393 1.00 0.85 30 PRO A N 8
ATOM 8016 C CA . PRO A 1 37 ? -15.527 -3.804 0.058 1.00 1.05 30 PRO A CA 8
ATOM 8017 C C . PRO A 1 37 ? -16.713 -2.908 -0.309 1.00 1.10 30 PRO A C 8
ATOM 8018 O O . PRO A 1 37 ? -17.811 -3.063 0.231 1.00 1.67 30 PRO A O 8
ATOM 8029 N N . LYS A 1 38 ? -16.492 -1.982 -1.227 1.00 0.80 31 LYS A N 8
ATOM 8030 C CA . LYS A 1 38 ? -17.538 -1.083 -1.687 1.00 0.99 31 LYS A CA 8
ATOM 8031 C C . LYS A 1 38 ? -17.084 -0.371 -2.954 1.00 1.04 31 LYS A C 8
ATOM 8032 O O . LYS A 1 38 ? -17.812 -0.306 -3.945 1.00 1.30 31 LYS A O 8
ATOM 8051 N N . LYS A 1 39 ? -15.870 0.157 -2.911 1.00 0.91 32 LYS A N 8
ATOM 8052 C CA . LYS A 1 39 ? -15.276 0.817 -4.067 1.00 1.07 32 LYS A CA 8
ATOM 8053 C C . LYS A 1 39 ? -14.171 -0.060 -4.650 1.00 0.89 32 LYS A C 8
ATOM 8054 O O . LYS A 1 39 ? -13.349 -0.603 -3.910 1.00 0.81 32 LYS A O 8
ATOM 8073 N N . PRO A 1 40 ? -14.162 -0.246 -5.977 1.00 1.16 33 PRO A N 8
ATOM 8074 C CA . PRO A 1 40 ? -13.148 -1.060 -6.650 1.00 1.17 33 PRO A CA 8
ATOM 8075 C C . PRO A 1 40 ? -11.802 -0.349 -6.716 1.00 1.02 33 PRO A C 8
ATOM 8076 O O . PRO A 1 40 ? -11.738 0.880 -6.665 1.00 1.83 33 PRO A O 8
ATOM 8087 N N . GLY A 1 41 ? -10.733 -1.120 -6.817 1.00 0.70 34 GLY A N 8
ATOM 8088 C CA . GLY A 1 41 ? -9.410 -0.543 -6.900 1.00 0.91 34 GLY A CA 8
ATOM 8089 C C . GLY A 1 41 ? -8.349 -1.491 -6.394 1.00 0.76 34 GLY A C 8
ATOM 8090 O O . GLY A 1 41 ? -8.470 -2.045 -5.298 1.00 0.77 34 GLY A O 8
ATOM 8094 N N . LEU A 1 42 ? -7.310 -1.693 -7.185 1.00 0.83 35 LEU A N 8
ATOM 8095 C CA . LEU A 1 42 ? -6.248 -2.601 -6.801 1.00 0.78 35 LEU A CA 8
ATOM 8096 C C . LEU A 1 42 ? -5.071 -1.822 -6.241 1.00 0.61 35 LEU A C 8
ATOM 8097 O O . LEU A 1 42 ? -4.256 -1.286 -6.989 1.00 0.71 35 LEU A O 8
ATOM 8113 N N . VAL A 1 43 ? -4.989 -1.753 -4.926 1.00 0.41 36 VAL A N 8
ATOM 8114 C CA . VAL A 1 43 ? -3.835 -1.163 -4.285 1.00 0.35 36 VAL A CA 8
ATOM 8115 C C . VAL A 1 43 ? -2.807 -2.248 -4.004 1.00 0.30 36 VAL A C 8
ATOM 8116 O O . VAL A 1 43 ? -2.940 -3.015 -3.056 1.00 0.29 36 VAL A O 8
ATOM 8129 N N . THR A 1 44 ? -1.812 -2.335 -4.863 1.00 0.49 37 THR A N 8
ATOM 8130 C CA . THR A 1 44 ? -0.764 -3.324 -4.715 1.00 0.52 37 THR A CA 8
ATOM 8131 C C . THR A 1 44 ? 0.513 -2.656 -4.217 1.00 0.57 37 THR A C 8
ATOM 8132 O O . THR A 1 44 ? 1.237 -2.033 -4.990 1.00 0.78 37 THR A O 8
ATOM 8143 N N . VAL A 1 45 ? 0.764 -2.770 -2.917 1.00 0.48 38 VAL A N 8
ATOM 8144 C CA . VAL A 1 45 ? 1.902 -2.108 -2.296 1.00 0.63 38 VAL A CA 8
ATOM 8145 C C . VAL A 1 45 ? 3.102 -3.044 -2.198 1.00 0.61 38 VAL A C 8
ATOM 8146 O O . VAL A 1 45 ? 3.104 -3.973 -1.384 1.00 0.58 38 VAL A O 8
ATOM 8159 N N . PRO A 1 46 ? 4.128 -2.828 -3.033 1.00 0.89 39 PRO A N 8
ATOM 8160 C CA . PRO A 1 46 ? 5.371 -3.577 -2.968 1.00 0.93 39 PRO A CA 8
ATOM 8161 C C . PRO A 1 46 ? 6.329 -2.993 -1.939 1.00 1.10 39 PRO A C 8
ATOM 8162 O O . PRO A 1 46 ? 6.530 -1.778 -1.876 1.00 1.68 39 PRO A O 8
ATOM 8173 N N . HIS A 1 47 ? 6.913 -3.859 -1.134 1.00 1.02 40 HIS A N 8
ATOM 8174 C CA . HIS A 1 47 ? 7.868 -3.432 -0.126 1.00 1.48 40 HIS A CA 8
ATOM 8175 C C . HIS A 1 47 ? 9.246 -3.251 -0.746 1.00 1.41 40 HIS A C 8
ATOM 8176 O O . HIS A 1 47 ? 9.600 -3.981 -1.670 1.00 1.67 40 HIS A O 8
ATOM 8191 N N . PRO A 1 48 ? 10.021 -2.264 -0.232 1.00 2.02 41 PRO A N 8
ATOM 8192 C CA . PRO A 1 48 ? 11.343 -1.879 -0.756 1.00 2.42 41 PRO A CA 8
ATOM 8193 C C . PRO A 1 48 ? 12.171 -3.049 -1.279 1.00 1.97 41 PRO A C 8
ATOM 8194 O O . PRO A 1 48 ? 12.818 -3.767 -0.510 1.00 2.01 41 PRO A O 8
ATOM 8205 N N . LYS A 1 49 ? 12.140 -3.209 -2.598 1.00 2.46 42 LYS A N 8
ATOM 8206 C CA . LYS A 1 49 ? 12.828 -4.282 -3.298 1.00 2.66 42 LYS A CA 8
ATOM 8207 C C . LYS A 1 49 ? 12.526 -4.117 -4.783 1.00 3.15 42 LYS A C 8
ATOM 8208 O O . LYS A 1 49 ? 11.758 -3.224 -5.152 1.00 3.73 42 LYS A O 8
ATOM 8227 N N . LYS A 1 50 ? 13.115 -4.941 -5.639 1.00 3.38 43 LYS A N 8
ATOM 8228 C CA . LYS A 1 50 ? 12.756 -4.908 -7.047 1.00 4.00 43 LYS A CA 8
ATOM 8229 C C . LYS A 1 50 ? 11.409 -5.562 -7.252 1.00 4.34 43 LYS A C 8
ATOM 8230 O O . LYS A 1 50 ? 11.254 -6.765 -7.045 1.00 4.36 43 LYS A O 8
ATOM 8249 N N . ASP A 1 51 ? 10.449 -4.768 -7.664 1.00 4.87 44 ASP A N 8
ATOM 8250 C CA . ASP A 1 51 ? 9.103 -5.247 -7.885 1.00 5.33 44 ASP A CA 8
ATOM 8251 C C . ASP A 1 51 ? 8.439 -4.364 -8.931 1.00 5.00 44 ASP A C 8
ATOM 8252 O O . ASP A 1 51 ? 9.128 -3.582 -9.596 1.00 5.09 44 ASP A O 8
ATOM 8261 N N . LEU A 1 52 ? 7.136 -4.531 -9.106 1.00 4.81 45 LEU A N 8
ATOM 8262 C CA . LEU A 1 52 ? 6.349 -3.735 -10.055 1.00 4.63 45 LEU A CA 8
ATOM 8263 C C . LEU A 1 52 ? 6.777 -2.264 -10.054 1.00 4.46 45 LEU A C 8
ATOM 8264 O O . LEU A 1 52 ? 7.030 -1.672 -9.000 1.00 4.41 45 LEU A O 8
ATOM 8280 N N . PRO A 1 53 ? 6.859 -1.666 -11.255 1.00 4.59 46 PRO A N 8
ATOM 8281 C CA . PRO A 1 53 ? 7.368 -0.301 -11.448 1.00 4.55 46 PRO A CA 8
ATOM 8282 C C . PRO A 1 53 ? 6.547 0.747 -10.708 1.00 3.88 46 PRO A C 8
ATOM 8283 O O . PRO A 1 53 ? 5.397 0.509 -10.328 1.00 3.48 46 PRO A O 8
ATOM 8294 N N . ILE A 1 54 ? 7.149 1.923 -10.538 1.00 3.85 47 ILE A N 8
ATOM 8295 C CA . ILE A 1 54 ? 6.546 3.016 -9.779 1.00 3.33 47 ILE A CA 8
ATOM 8296 C C . ILE A 1 54 ? 5.260 3.522 -10.427 1.00 3.01 47 ILE A C 8
ATOM 8297 O O . ILE A 1 54 ? 4.515 4.291 -9.819 1.00 2.56 47 ILE A O 8
ATOM 8313 N N . GLY A 1 55 ? 4.998 3.083 -11.655 1.00 3.31 48 GLY A N 8
ATOM 8314 C CA . GLY A 1 55 ? 3.725 3.364 -12.291 1.00 3.19 48 GLY A CA 8
ATOM 8315 C C . GLY A 1 55 ? 2.572 2.745 -11.523 1.00 2.77 48 GLY A C 8
ATOM 8316 O O . GLY A 1 55 ? 1.435 3.205 -11.609 1.00 2.57 48 GLY A O 8
ATOM 8320 N N . THR A 1 56 ? 2.873 1.698 -10.767 1.00 2.71 49 THR A N 8
ATOM 8321 C CA . THR A 1 56 ? 1.893 1.072 -9.896 1.00 2.41 49 THR A CA 8
ATOM 8322 C C . THR A 1 56 ? 1.741 1.893 -8.618 1.00 1.84 49 THR A C 8
ATOM 8323 O O . THR A 1 56 ? 0.657 1.999 -8.052 1.00 1.61 49 THR A O 8
ATOM 8334 N N . VAL A 1 57 ? 2.841 2.504 -8.197 1.00 1.76 50 VAL A N 8
ATOM 8335 C CA . VAL A 1 57 ? 2.878 3.289 -6.970 1.00 1.38 50 VAL A CA 8
ATOM 8336 C C . VAL A 1 57 ? 2.067 4.572 -7.101 1.00 1.23 50 VAL A C 8
ATOM 8337 O O . VAL A 1 57 ? 1.278 4.911 -6.216 1.00 0.97 50 VAL A O 8
ATOM 8350 N N . LYS A 1 58 ? 2.243 5.276 -8.210 1.00 1.48 51 LYS A N 8
ATOM 8351 C CA . LYS A 1 58 ? 1.462 6.476 -8.468 1.00 1.44 51 LYS A CA 8
ATOM 8352 C C . LYS A 1 58 ? -0.015 6.119 -8.646 1.00 1.23 51 LYS A C 8
ATOM 8353 O O . LYS A 1 58 ? -0.890 6.974 -8.544 1.00 1.17 51 LYS A O 8
ATOM 8372 N N . SER A 1 59 ? -0.279 4.846 -8.920 1.00 1.27 52 SER A N 8
ATOM 8373 C CA . SER A 1 59 ? -1.642 4.353 -8.990 1.00 1.26 52 SER A CA 8
ATOM 8374 C C . SER A 1 59 ? -2.182 4.136 -7.577 1.00 1.00 52 SER A C 8
ATOM 8375 O O . SER A 1 59 ? -3.357 4.382 -7.316 1.00 1.06 52 SER A O 8
ATOM 8383 N N . ILE A 1 60 ? -1.316 3.694 -6.663 1.00 0.82 53 ILE A N 8
ATOM 8384 C CA . ILE A 1 60 ? -1.712 3.486 -5.271 1.00 0.67 53 ILE A CA 8
ATOM 8385 C C . ILE A 1 60 ? -2.157 4.799 -4.647 1.00 0.59 53 ILE A C 8
ATOM 8386 O O . ILE A 1 60 ? -3.242 4.895 -4.084 1.00 0.70 53 ILE A O 8
ATOM 8402 N N . GLN A 1 61 ? -1.308 5.812 -4.777 1.00 0.60 54 GLN A N 8
ATOM 8403 C CA . GLN A 1 61 ? -1.555 7.121 -4.179 1.00 0.75 54 GLN A CA 8
ATOM 8404 C C . GLN A 1 61 ? -2.820 7.754 -4.738 1.00 0.79 54 GLN A C 8
ATOM 8405 O O . GLN A 1 61 ? -3.430 8.623 -4.115 1.00 0.97 54 GLN A O 8
ATOM 8419 N N . LYS A 1 62 ? -3.188 7.331 -5.930 1.00 0.73 55 LYS A N 8
ATOM 8420 C CA . LYS A 1 62 ? -4.399 7.816 -6.566 1.00 0.82 55 LYS A CA 8
ATOM 8421 C C . LYS A 1 62 ? -5.611 6.991 -6.139 1.00 0.77 55 LYS A C 8
ATOM 8422 O O . LYS A 1 62 ? -6.611 7.540 -5.676 1.00 0.94 55 LYS A O 8
ATOM 8441 N N . SER A 1 63 ? -5.518 5.674 -6.283 1.00 0.67 56 SER A N 8
ATOM 8442 C CA . SER A 1 63 ? -6.613 4.780 -5.921 1.00 0.75 56 SER A CA 8
ATOM 8443 C C . SER A 1 63 ? -6.921 4.880 -4.428 1.00 0.69 56 SER A C 8
ATOM 8444 O O . SER A 1 63 ? -8.081 4.883 -4.023 1.00 0.85 56 SER A O 8
ATOM 8452 N N . ALA A 1 64 ? -5.873 4.982 -3.626 1.00 0.54 57 ALA A N 8
ATOM 8453 C CA . ALA A 1 64 ? -6.011 5.091 -2.183 1.00 0.55 57 ALA A CA 8
ATOM 8454 C C . ALA A 1 64 ? -5.883 6.545 -1.741 1.00 0.76 57 ALA A C 8
ATOM 8455 O O . ALA A 1 64 ? -5.580 6.834 -0.581 1.00 1.09 57 ALA A O 8
ATOM 8462 N N . GLY A 1 65 ? -6.108 7.456 -2.675 1.00 0.90 58 GLY A N 8
ATOM 8463 C CA . GLY A 1 65 ? -6.030 8.867 -2.374 1.00 1.19 58 GLY A CA 8
ATOM 8464 C C . GLY A 1 65 ? -6.853 9.696 -3.337 1.00 1.20 58 GLY A C 8
ATOM 8465 O O . GLY A 1 65 ? -8.082 9.705 -3.264 1.00 1.52 58 GLY A O 8
ATOM 8469 N N . LEU A 1 66 ? -6.182 10.369 -4.257 1.00 1.61 59 LEU A N 8
ATOM 8470 C CA . LEU A 1 66 ? -6.851 11.235 -5.216 1.00 2.45 59 LEU A CA 8
ATOM 8471 C C . LEU A 1 66 ? -6.210 11.091 -6.588 1.00 2.84 59 LEU A C 8
ATOM 8472 O O . LEU A 1 66 ? -4.965 11.044 -6.656 1.00 3.33 59 LEU A O 8
ATOM 8489 N N . ASP A 1 1 ? 3.508 -17.187 20.850 1.00 20.35 -6 ASP A N 9
ATOM 8490 C CA . ASP A 1 1 ? 4.578 -17.056 21.867 1.00 20.07 -6 ASP A CA 9
ATOM 8491 C C . ASP A 1 1 ? 5.394 -15.794 21.635 1.00 19.59 -6 ASP A C 9
ATOM 8492 O O . ASP A 1 1 ? 5.600 -14.999 22.552 1.00 19.68 -6 ASP A O 9
ATOM 8503 N N . ARG A 1 2 ? 5.873 -15.619 20.412 1.00 19.21 -5 ARG A N 9
ATOM 8504 C CA . ARG A 1 2 ? 6.675 -14.457 20.077 1.00 18.87 -5 ARG A CA 9
ATOM 8505 C C . ARG A 1 2 ? 5.779 -13.273 19.755 1.00 18.27 -5 ARG A C 9
ATOM 8506 O O . ARG A 1 2 ? 5.025 -13.304 18.783 1.00 17.95 -5 ARG A O 9
ATOM 8527 N N . THR A 1 3 ? 5.856 -12.238 20.576 1.00 18.25 -4 THR A N 9
ATOM 8528 C CA . THR A 1 3 ? 5.112 -11.018 20.329 1.00 17.81 -4 THR A CA 9
ATOM 8529 C C . THR A 1 3 ? 5.634 -10.332 19.072 1.00 16.92 -4 THR A C 9
ATOM 8530 O O . THR A 1 3 ? 6.794 -9.917 19.009 1.00 16.90 -4 THR A O 9
ATOM 8541 N N . GLY A 1 4 ? 4.781 -10.245 18.065 1.00 16.29 -3 GLY A N 9
ATOM 8542 C CA . GLY A 1 4 ? 5.197 -9.710 16.790 1.00 15.50 -3 GLY A CA 9
ATOM 8543 C C . GLY A 1 4 ? 4.962 -8.221 16.683 1.00 14.59 -3 GLY A C 9
ATOM 8544 O O . GLY A 1 4 ? 5.759 -7.426 17.179 1.00 14.29 -3 GLY A O 9
ATOM 8548 N N . SER A 1 5 ? 3.860 -7.855 16.040 1.00 14.32 -2 SER A N 9
ATOM 8549 C CA . SER A 1 5 ? 3.489 -6.462 15.840 1.00 13.61 -2 SER A CA 9
ATOM 8550 C C . SER A 1 5 ? 4.513 -5.729 14.978 1.00 12.70 -2 SER A C 9
ATOM 8551 O O . SER A 1 5 ? 5.403 -5.043 15.493 1.00 12.41 -2 SER A O 9
ATOM 8559 N N . GLU A 1 6 ? 4.371 -5.894 13.661 1.00 12.40 -1 GLU A N 9
ATOM 8560 C CA . GLU A 1 6 ? 5.195 -5.197 12.675 1.00 11.62 -1 GLU A CA 9
ATOM 8561 C C . GLU A 1 6 ? 6.654 -5.647 12.736 1.00 10.95 -1 GLU A C 9
ATOM 8562 O O . GLU A 1 6 ? 7.505 -4.967 13.311 1.00 10.98 -1 GLU A O 9
ATOM 8574 N N . LEU A 1 7 ? 6.937 -6.796 12.139 1.00 10.58 0 LEU A N 9
ATOM 8575 C CA . LEU A 1 7 ? 8.306 -7.290 12.055 1.00 10.14 0 LEU A CA 9
ATOM 8576 C C . LEU A 1 7 ? 8.905 -6.902 10.711 1.00 9.04 0 LEU A C 9
ATOM 8577 O O . LEU A 1 7 ? 9.201 -7.767 9.885 1.00 8.92 0 LEU A O 9
ATOM 8593 N N . MET A 1 8 ? 9.058 -5.595 10.497 1.00 8.45 1 MET A N 9
ATOM 8594 C CA . MET A 1 8 ? 9.563 -5.056 9.232 1.00 7.52 1 MET A CA 9
ATOM 8595 C C . MET A 1 8 ? 8.573 -5.364 8.108 1.00 6.57 1 MET A C 9
ATOM 8596 O O . MET A 1 8 ? 8.637 -6.415 7.468 1.00 6.57 1 MET A O 9
ATOM 8610 N N . ASN A 1 9 ? 7.627 -4.456 7.902 1.00 6.06 2 ASN A N 9
ATOM 8611 C CA . ASN A 1 9 ? 6.606 -4.632 6.870 1.00 5.40 2 ASN A CA 9
ATOM 8612 C C . ASN A 1 9 ? 6.694 -3.532 5.814 1.00 4.41 2 ASN A C 9
ATOM 8613 O O . ASN A 1 9 ? 5.942 -3.540 4.836 1.00 4.62 2 ASN A O 9
ATOM 8624 N N . SER A 1 10 ? 7.601 -2.580 6.037 1.00 3.68 3 SER A N 9
ATOM 8625 C CA . SER A 1 10 ? 7.846 -1.469 5.108 1.00 3.03 3 SER A CA 9
ATOM 8626 C C . SER A 1 10 ? 6.572 -0.679 4.811 1.00 2.38 3 SER A C 9
ATOM 8627 O O . SER A 1 10 ? 6.478 0.026 3.804 1.00 2.73 3 SER A O 9
ATOM 8635 N N . SER A 1 11 ? 5.602 -0.764 5.705 1.00 2.00 4 SER A N 9
ATOM 8636 C CA . SER A 1 11 ? 4.312 -0.150 5.475 1.00 1.88 4 SER A CA 9
ATOM 8637 C C . SER A 1 11 ? 4.288 1.280 6.004 1.00 1.41 4 SER A C 9
ATOM 8638 O O . SER A 1 11 ? 3.601 1.586 6.973 1.00 1.42 4 SER A O 9
ATOM 8646 N N . LYS A 1 12 ? 5.055 2.149 5.361 1.00 1.26 5 LYS A N 9
ATOM 8647 C CA . LYS A 1 12 ? 5.083 3.557 5.714 1.00 1.09 5 LYS A CA 9
ATOM 8648 C C . LYS A 1 12 ? 3.965 4.297 4.991 1.00 0.86 5 LYS A C 9
ATOM 8649 O O . LYS A 1 12 ? 3.032 4.798 5.617 1.00 0.88 5 LYS A O 9
ATOM 8668 N N . LEU A 1 13 ? 4.047 4.343 3.668 1.00 0.89 6 LEU A N 9
ATOM 8669 C CA . LEU A 1 13 ? 2.978 4.923 2.868 1.00 0.95 6 LEU A CA 9
ATOM 8670 C C . LEU A 1 13 ? 1.851 3.914 2.709 1.00 0.80 6 LEU A C 9
ATOM 8671 O O . LEU A 1 13 ? 0.700 4.279 2.476 1.00 0.79 6 LEU A O 9
ATOM 8687 N N . ILE A 1 14 ? 2.196 2.637 2.862 1.00 0.80 7 ILE A N 9
ATOM 8688 C CA . ILE A 1 14 ? 1.206 1.566 2.868 1.00 0.83 7 ILE A CA 9
ATOM 8689 C C . ILE A 1 14 ? 0.314 1.705 4.103 1.00 0.69 7 ILE A C 9
ATOM 8690 O O . ILE A 1 14 ? -0.825 1.243 4.127 1.00 0.71 7 ILE A O 9
ATOM 8706 N N . ARG A 1 15 ? 0.847 2.364 5.126 1.00 0.62 8 ARG A N 9
ATOM 8707 C CA . ARG A 1 15 ? 0.093 2.664 6.326 1.00 0.60 8 ARG A CA 9
ATOM 8708 C C . ARG A 1 15 ? -0.978 3.708 6.023 1.00 0.50 8 ARG A C 9
ATOM 8709 O O . ARG A 1 15 ? -2.132 3.555 6.420 1.00 0.56 8 ARG A O 9
ATOM 8730 N N . MET A 1 16 ? -0.588 4.758 5.302 1.00 0.47 9 MET A N 9
ATOM 8731 C CA . MET A 1 16 ? -1.532 5.786 4.873 1.00 0.52 9 MET A CA 9
ATOM 8732 C C . MET A 1 16 ? -2.611 5.165 3.998 1.00 0.53 9 MET A C 9
ATOM 8733 O O . MET A 1 16 ? -3.795 5.473 4.132 1.00 0.65 9 MET A O 9
ATOM 8747 N N . LEU A 1 17 ? -2.177 4.282 3.110 1.00 0.50 10 LEU A N 9
ATOM 8748 C CA . LEU A 1 17 ? -3.076 3.499 2.275 1.00 0.52 10 LEU A CA 9
ATOM 8749 C C . LEU A 1 17 ? -4.099 2.752 3.128 1.00 0.55 10 LEU A C 9
ATOM 8750 O O . LEU A 1 17 ? -5.284 2.725 2.815 1.00 0.64 10 LEU A O 9
ATOM 8766 N N . GLU A 1 18 ? -3.637 2.179 4.226 1.00 0.53 11 GLU A N 9
ATOM 8767 C CA . GLU A 1 18 ? -4.494 1.364 5.075 1.00 0.61 11 GLU A CA 9
ATOM 8768 C C . GLU A 1 18 ? -5.482 2.235 5.848 1.00 0.62 11 GLU A C 9
ATOM 8769 O O . GLU A 1 18 ? -6.686 1.970 5.852 1.00 0.72 11 GLU A O 9
ATOM 8781 N N . GLU A 1 19 ? -4.973 3.295 6.469 1.00 0.58 12 GLU A N 9
ATOM 8782 C CA . GLU A 1 19 ? -5.804 4.175 7.289 1.00 0.64 12 GLU A CA 9
ATOM 8783 C C . GLU A 1 19 ? -6.721 5.044 6.426 1.00 0.60 12 GLU A C 9
ATOM 8784 O O . GLU A 1 19 ? -7.565 5.774 6.943 1.00 0.66 12 GLU A O 9
ATOM 8796 N N . ASP A 1 20 ? -6.548 4.971 5.111 1.00 0.57 13 ASP A N 9
ATOM 8797 C CA . ASP A 1 20 ? -7.457 5.643 4.189 1.00 0.58 13 ASP A CA 9
ATOM 8798 C C . ASP A 1 20 ? -8.784 4.889 4.131 1.00 0.55 13 ASP A C 9
ATOM 8799 O O . ASP A 1 20 ? -9.801 5.409 3.667 1.00 0.62 13 ASP A O 9
ATOM 8808 N N . GLY A 1 21 ? -8.768 3.662 4.631 1.00 0.49 14 GLY A N 9
ATOM 8809 C CA . GLY A 1 21 ? -9.975 2.866 4.676 1.00 0.53 14 GLY A CA 9
ATOM 8810 C C . GLY A 1 21 ? -9.847 1.577 3.896 1.00 0.47 14 GLY A C 9
ATOM 8811 O O . GLY A 1 21 ? -10.841 1.020 3.440 1.00 0.62 14 GLY A O 9
ATOM 8815 N N . TRP A 1 22 ? -8.619 1.114 3.717 1.00 0.35 15 TRP A N 9
ATOM 8816 C CA . TRP A 1 22 ? -8.371 -0.118 2.988 1.00 0.34 15 TRP A CA 9
ATOM 8817 C C . TRP A 1 22 ? -8.084 -1.276 3.938 1.00 0.39 15 TRP A C 9
ATOM 8818 O O . TRP A 1 22 ? -7.829 -1.072 5.125 1.00 0.57 15 TRP A O 9
ATOM 8839 N N . ARG A 1 23 ? -8.136 -2.490 3.406 1.00 0.37 16 ARG A N 9
ATOM 8840 C CA . ARG A 1 23 ? -7.848 -3.691 4.179 1.00 0.43 16 ARG A CA 9
ATOM 8841 C C . ARG A 1 23 ? -6.981 -4.639 3.367 1.00 0.37 16 ARG A C 9
ATOM 8842 O O . ARG A 1 23 ? -7.212 -4.818 2.171 1.00 0.32 16 ARG A O 9
ATOM 8863 N N . LEU A 1 24 ? -5.985 -5.232 4.006 1.00 0.42 17 LEU A N 9
ATOM 8864 C CA . LEU A 1 24 ? -5.136 -6.211 3.345 1.00 0.43 17 LEU A CA 9
ATOM 8865 C C . LEU A 1 24 ? -5.881 -7.532 3.226 1.00 0.48 17 LEU A C 9
ATOM 8866 O O . LEU A 1 24 ? -6.072 -8.235 4.216 1.00 0.58 17 LEU A O 9
ATOM 8882 N N . VAL A 1 25 ? -6.316 -7.861 2.020 1.00 0.49 18 VAL A N 9
ATOM 8883 C CA . VAL A 1 25 ? -7.116 -9.060 1.812 1.00 0.60 18 VAL A CA 9
ATOM 8884 C C . VAL A 1 25 ? -6.257 -10.250 1.402 1.00 0.65 18 VAL A C 9
ATOM 8885 O O . VAL A 1 25 ? -6.513 -11.379 1.821 1.00 0.82 18 VAL A O 9
ATOM 8898 N N . ARG A 1 26 ? -5.232 -10.001 0.593 1.00 0.53 19 ARG A N 9
ATOM 8899 C CA . ARG A 1 26 ? -4.382 -11.073 0.089 1.00 0.56 19 ARG A CA 9
ATOM 8900 C C . ARG A 1 26 ? -2.936 -10.612 -0.005 1.00 0.55 19 ARG A C 9
ATOM 8901 O O . ARG A 1 26 ? -2.662 -9.425 -0.190 1.00 0.54 19 ARG A O 9
ATOM 8922 N N . VAL A 1 27 ? -2.015 -11.552 0.129 1.00 0.72 20 VAL A N 9
ATOM 8923 C CA . VAL A 1 27 ? -0.595 -11.246 0.100 1.00 0.91 20 VAL A CA 9
ATOM 8924 C C . VAL A 1 27 ? 0.136 -12.193 -0.842 1.00 0.90 20 VAL A C 9
ATOM 8925 O O . VAL A 1 27 ? 0.041 -13.413 -0.705 1.00 1.02 20 VAL A O 9
ATOM 8938 N N . THR A 1 28 ? 0.851 -11.635 -1.804 1.00 1.05 21 THR A N 9
ATOM 8939 C CA . THR A 1 28 ? 1.640 -12.437 -2.722 1.00 1.15 21 THR A CA 9
ATOM 8940 C C . THR A 1 28 ? 3.114 -12.058 -2.621 1.00 1.33 21 THR A C 9
ATOM 8941 O O . THR A 1 28 ? 3.548 -11.054 -3.186 1.00 1.81 21 THR A O 9
ATOM 8952 N N . GLY A 1 29 ? 3.873 -12.854 -1.882 1.00 1.17 22 GLY A N 9
ATOM 8953 C CA . GLY A 1 29 ? 5.275 -12.551 -1.673 1.00 1.32 22 GLY A CA 9
ATOM 8954 C C . GLY A 1 29 ? 5.454 -11.313 -0.819 1.00 0.95 22 GLY A C 9
ATOM 8955 O O . GLY A 1 29 ? 5.312 -11.368 0.404 1.00 1.42 22 GLY A O 9
ATOM 8959 N N . SER A 1 30 ? 5.749 -10.193 -1.460 1.00 0.89 23 SER A N 9
ATOM 8960 C CA . SER A 1 30 ? 5.887 -8.929 -0.760 1.00 1.20 23 SER A CA 9
ATOM 8961 C C . SER A 1 30 ? 4.875 -7.925 -1.308 1.00 1.00 23 SER A C 9
ATOM 8962 O O . SER A 1 30 ? 4.938 -6.729 -1.020 1.00 1.37 23 SER A O 9
ATOM 8970 N N . ALA A 1 31 ? 3.937 -8.425 -2.105 1.00 0.60 24 ALA A N 9
ATOM 8971 C CA . ALA A 1 31 ? 2.906 -7.585 -2.690 1.00 0.55 24 ALA A CA 9
ATOM 8972 C C . ALA A 1 31 ? 1.684 -7.516 -1.790 1.00 0.53 24 ALA A C 9
ATOM 8973 O O . ALA A 1 31 ? 0.990 -8.514 -1.582 1.00 0.76 24 ALA A O 9
ATOM 8980 N N . HIS A 1 32 ? 1.435 -6.334 -1.253 1.00 0.43 25 HIS A N 9
ATOM 8981 C CA . HIS A 1 32 ? 0.290 -6.110 -0.382 1.00 0.50 25 HIS A CA 9
ATOM 8982 C C . HIS A 1 32 ? -0.945 -5.821 -1.230 1.00 0.35 25 HIS A C 9
ATOM 8983 O O . HIS A 1 32 ? -0.978 -4.816 -1.934 1.00 0.39 25 HIS A O 9
ATOM 8998 N N . HIS A 1 33 ? -1.939 -6.703 -1.188 1.00 0.33 26 HIS A N 9
ATOM 8999 C CA . HIS A 1 33 ? -3.181 -6.481 -1.930 1.00 0.33 26 HIS A CA 9
ATOM 9000 C C . HIS A 1 33 ? -4.258 -5.936 -1.002 1.00 0.28 26 HIS A C 9
ATOM 9001 O O . HIS A 1 33 ? -4.765 -6.652 -0.136 1.00 0.33 26 HIS A O 9
ATOM 9016 N N . PHE A 1 34 ? -4.597 -4.674 -1.184 1.00 0.25 27 PHE A N 9
ATOM 9017 C CA . PHE A 1 34 ? -5.622 -4.032 -0.378 1.00 0.21 27 PHE A CA 9
ATOM 9018 C C . PHE A 1 34 ? -6.941 -3.955 -1.125 1.00 0.25 27 PHE A C 9
ATOM 9019 O O . PHE A 1 34 ? -6.971 -3.665 -2.323 1.00 0.32 27 PHE A O 9
ATOM 9036 N N . LYS A 1 35 ? -8.025 -4.227 -0.411 1.00 0.25 28 LYS A N 9
ATOM 9037 C CA . LYS A 1 35 ? -9.361 -4.150 -0.981 1.00 0.33 28 LYS A CA 9
ATOM 9038 C C . LYS A 1 35 ? -10.405 -3.948 0.106 1.00 0.42 28 LYS A C 9
ATOM 9039 O O . LYS A 1 35 ? -10.557 -4.772 1.007 1.00 0.54 28 LYS A O 9
ATOM 9058 N N . HIS A 1 36 ? -11.095 -2.829 0.034 1.00 0.49 29 HIS A N 9
ATOM 9059 C CA . HIS A 1 36 ? -12.212 -2.564 0.926 1.00 0.66 29 HIS A CA 9
ATOM 9060 C C . HIS A 1 36 ? -13.510 -2.538 0.124 1.00 0.64 29 HIS A C 9
ATOM 9061 O O . HIS A 1 36 ? -13.585 -1.846 -0.889 1.00 0.66 29 HIS A O 9
ATOM 9076 N N . PRO A 1 37 ? -14.540 -3.291 0.559 1.00 0.85 30 PRO A N 9
ATOM 9077 C CA . PRO A 1 37 ? -15.863 -3.319 -0.102 1.00 1.05 30 PRO A CA 9
ATOM 9078 C C . PRO A 1 37 ? -16.603 -1.985 0.021 1.00 1.10 30 PRO A C 9
ATOM 9079 O O . PRO A 1 37 ? -17.621 -1.875 0.711 1.00 1.67 30 PRO A O 9
ATOM 9090 N N . LYS A 1 38 ? -16.061 -0.989 -0.656 1.00 0.80 31 LYS A N 9
ATOM 9091 C CA . LYS A 1 38 ? -16.561 0.376 -0.637 1.00 0.99 31 LYS A CA 9
ATOM 9092 C C . LYS A 1 38 ? -15.633 1.232 -1.487 1.00 1.04 31 LYS A C 9
ATOM 9093 O O . LYS A 1 38 ? -16.022 2.266 -2.027 1.00 1.30 31 LYS A O 9
ATOM 9112 N N . LYS A 1 39 ? -14.397 0.769 -1.597 1.00 0.91 32 LYS A N 9
ATOM 9113 C CA . LYS A 1 39 ? -13.369 1.450 -2.374 1.00 1.07 32 LYS A CA 9
ATOM 9114 C C . LYS A 1 39 ? -13.240 0.808 -3.761 1.00 0.89 32 LYS A C 9
ATOM 9115 O O . LYS A 1 39 ? -13.918 -0.185 -4.038 1.00 0.81 32 LYS A O 9
ATOM 9134 N N . PRO A 1 40 ? -12.414 1.388 -4.666 1.00 1.16 33 PRO A N 9
ATOM 9135 C CA . PRO A 1 40 ? -12.172 0.834 -6.017 1.00 1.17 33 PRO A CA 9
ATOM 9136 C C . PRO A 1 40 ? -11.587 -0.590 -6.019 1.00 1.02 33 PRO A C 9
ATOM 9137 O O . PRO A 1 40 ? -11.898 -1.415 -5.156 1.00 1.83 33 PRO A O 9
ATOM 9148 N N . GLY A 1 41 ? -10.759 -0.876 -7.020 1.00 0.70 34 GLY A N 9
ATOM 9149 C CA . GLY A 1 41 ? -10.201 -2.208 -7.177 1.00 0.91 34 GLY A CA 9
ATOM 9150 C C . GLY A 1 41 ? -9.120 -2.535 -6.162 1.00 0.76 34 GLY A C 9
ATOM 9151 O O . GLY A 1 41 ? -9.072 -1.954 -5.080 1.00 0.77 34 GLY A O 9
ATOM 9155 N N . LEU A 1 42 ? -8.242 -3.462 -6.518 1.00 0.83 35 LEU A N 9
ATOM 9156 C CA . LEU A 1 42 ? -7.202 -3.920 -5.605 1.00 0.78 35 LEU A CA 9
ATOM 9157 C C . LEU A 1 42 ? -5.961 -3.051 -5.702 1.00 0.61 35 LEU A C 9
ATOM 9158 O O . LEU A 1 42 ? -5.406 -2.857 -6.784 1.00 0.71 35 LEU A O 9
ATOM 9174 N N . VAL A 1 43 ? -5.528 -2.535 -4.568 1.00 0.41 36 VAL A N 9
ATOM 9175 C CA . VAL A 1 43 ? -4.268 -1.821 -4.494 1.00 0.35 36 VAL A CA 9
ATOM 9176 C C . VAL A 1 43 ? -3.157 -2.799 -4.148 1.00 0.30 36 VAL A C 9
ATOM 9177 O O . VAL A 1 43 ? -3.114 -3.334 -3.042 1.00 0.29 36 VAL A O 9
ATOM 9190 N N . THR A 1 44 ? -2.284 -3.053 -5.106 1.00 0.49 37 THR A N 9
ATOM 9191 C CA . THR A 1 44 ? -1.185 -3.975 -4.902 1.00 0.52 37 THR A CA 9
ATOM 9192 C C . THR A 1 44 ? 0.130 -3.219 -4.757 1.00 0.57 37 THR A C 9
ATOM 9193 O O . THR A 1 44 ? 0.640 -2.654 -5.727 1.00 0.78 37 THR A O 9
ATOM 9204 N N . VAL A 1 45 ? 0.669 -3.189 -3.548 1.00 0.48 38 VAL A N 9
ATOM 9205 C CA . VAL A 1 45 ? 1.940 -2.527 -3.311 1.00 0.63 38 VAL A CA 9
ATOM 9206 C C . VAL A 1 45 ? 3.016 -3.542 -2.934 1.00 0.61 38 VAL A C 9
ATOM 9207 O O . VAL A 1 45 ? 3.090 -3.974 -1.786 1.00 0.58 38 VAL A O 9
ATOM 9220 N N . PRO A 1 46 ? 3.838 -3.967 -3.905 1.00 0.89 39 PRO A N 9
ATOM 9221 C CA . PRO A 1 46 ? 5.020 -4.771 -3.650 1.00 0.93 39 PRO A CA 9
ATOM 9222 C C . PRO A 1 46 ? 6.274 -3.914 -3.607 1.00 1.10 39 PRO A C 9
ATOM 9223 O O . PRO A 1 46 ? 6.859 -3.601 -4.646 1.00 1.68 39 PRO A O 9
ATOM 9234 N N . HIS A 1 47 ? 6.691 -3.541 -2.408 1.00 1.02 40 HIS A N 9
ATOM 9235 C CA . HIS A 1 47 ? 7.867 -2.693 -2.236 1.00 1.48 40 HIS A CA 9
ATOM 9236 C C . HIS A 1 47 ? 8.489 -2.895 -0.860 1.00 1.41 40 HIS A C 9
ATOM 9237 O O . HIS A 1 47 ? 8.126 -2.212 0.094 1.00 1.67 40 HIS A O 9
ATOM 9252 N N . PRO A 1 48 ? 9.422 -3.845 -0.732 1.00 2.02 41 PRO A N 9
ATOM 9253 C CA . PRO A 1 48 ? 10.179 -4.025 0.500 1.00 2.42 41 PRO A CA 9
ATOM 9254 C C . PRO A 1 48 ? 11.388 -3.092 0.545 1.00 1.97 41 PRO A C 9
ATOM 9255 O O . PRO A 1 48 ? 12.452 -3.405 -0.004 1.00 2.01 41 PRO A O 9
ATOM 9266 N N . LYS A 1 49 ? 11.225 -1.963 1.223 1.00 2.46 42 LYS A N 9
ATOM 9267 C CA . LYS A 1 49 ? 12.221 -0.899 1.212 1.00 2.66 42 LYS A CA 9
ATOM 9268 C C . LYS A 1 49 ? 11.730 0.255 2.090 1.00 3.15 42 LYS A C 9
ATOM 9269 O O . LYS A 1 49 ? 10.738 0.110 2.807 1.00 3.73 42 LYS A O 9
ATOM 9288 N N . LYS A 1 50 ? 12.420 1.385 2.042 1.00 3.38 43 LYS A N 9
ATOM 9289 C CA . LYS A 1 50 ? 11.954 2.594 2.703 1.00 4.00 43 LYS A CA 9
ATOM 9290 C C . LYS A 1 50 ? 10.784 3.196 1.925 1.00 4.34 43 LYS A C 9
ATOM 9291 O O . LYS A 1 50 ? 10.304 2.596 0.960 1.00 4.36 43 LYS A O 9
ATOM 9310 N N . ASP A 1 51 ? 10.317 4.363 2.352 1.00 4.87 44 ASP A N 9
ATOM 9311 C CA . ASP A 1 51 ? 9.174 5.015 1.714 1.00 5.33 44 ASP A CA 9
ATOM 9312 C C . ASP A 1 51 ? 9.395 5.184 0.210 1.00 5.00 44 ASP A C 9
ATOM 9313 O O . ASP A 1 51 ? 10.459 5.616 -0.240 1.00 5.09 44 ASP A O 9
ATOM 9322 N N . LEU A 1 52 ? 8.384 4.803 -0.555 1.00 4.81 45 LEU A N 9
ATOM 9323 C CA . LEU A 1 52 ? 8.404 4.904 -1.987 1.00 4.63 45 LEU A CA 9
ATOM 9324 C C . LEU A 1 52 ? 8.167 6.348 -2.426 1.00 4.46 45 LEU A C 9
ATOM 9325 O O . LEU A 1 52 ? 7.359 7.054 -1.822 1.00 4.41 45 LEU A O 9
ATOM 9341 N N . PRO A 1 53 ? 8.892 6.818 -3.457 1.00 4.59 46 PRO A N 9
ATOM 9342 C CA . PRO A 1 53 ? 8.649 8.133 -4.059 1.00 4.55 46 PRO A CA 9
ATOM 9343 C C . PRO A 1 53 ? 7.183 8.316 -4.441 1.00 3.88 46 PRO A C 9
ATOM 9344 O O . PRO A 1 53 ? 6.560 7.416 -5.014 1.00 3.48 46 PRO A O 9
ATOM 9355 N N . ILE A 1 54 ? 6.646 9.492 -4.131 1.00 3.85 47 ILE A N 9
ATOM 9356 C CA . ILE A 1 54 ? 5.218 9.757 -4.275 1.00 3.33 47 ILE A CA 9
ATOM 9357 C C . ILE A 1 54 ? 4.767 9.711 -5.731 1.00 3.01 47 ILE A C 9
ATOM 9358 O O . ILE A 1 54 ? 3.587 9.504 -6.007 1.00 2.56 47 ILE A O 9
ATOM 9374 N N . GLY A 1 55 ? 5.704 9.887 -6.656 1.00 3.31 48 GLY A N 9
ATOM 9375 C CA . GLY A 1 55 ? 5.378 9.817 -8.070 1.00 3.19 48 GLY A CA 9
ATOM 9376 C C . GLY A 1 55 ? 4.778 8.477 -8.452 1.00 2.77 48 GLY A C 9
ATOM 9377 O O . GLY A 1 55 ? 3.786 8.413 -9.181 1.00 2.57 48 GLY A O 9
ATOM 9381 N N . THR A 1 56 ? 5.365 7.408 -7.934 1.00 2.71 49 THR A N 9
ATOM 9382 C CA . THR A 1 56 ? 4.878 6.063 -8.197 1.00 2.41 49 THR A CA 9
ATOM 9383 C C . THR A 1 56 ? 3.613 5.787 -7.382 1.00 1.84 49 THR A C 9
ATOM 9384 O O . THR A 1 56 ? 2.742 5.021 -7.791 1.00 1.61 49 THR A O 9
ATOM 9395 N N . VAL A 1 57 ? 3.510 6.449 -6.239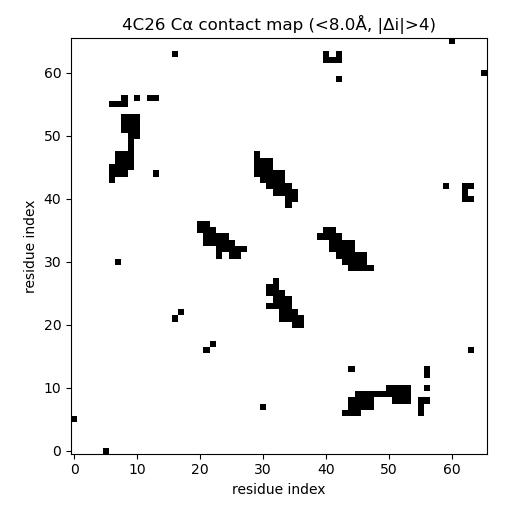 1.00 1.76 50 VAL A N 9
ATOM 9396 C CA . VAL A 1 57 ? 2.376 6.267 -5.344 1.00 1.38 50 VAL A CA 9
ATOM 9397 C C . VAL A 1 57 ? 1.136 6.982 -5.874 1.00 1.23 50 VAL A C 9
ATOM 9398 O O . VAL A 1 57 ? 0.013 6.596 -5.569 1.00 0.97 50 VAL A O 9
ATOM 9411 N N . LYS A 1 58 ? 1.341 8.009 -6.685 1.00 1.48 51 LYS A N 9
ATOM 9412 C CA . LYS A 1 58 ? 0.232 8.730 -7.306 1.00 1.44 51 LYS A CA 9
ATOM 9413 C C . LYS A 1 58 ? -0.629 7.802 -8.162 1.00 1.23 51 LYS A C 9
ATOM 9414 O O . LYS A 1 58 ? -1.831 8.024 -8.312 1.00 1.17 51 LYS A O 9
ATOM 9433 N N . SER A 1 59 ? -0.014 6.760 -8.709 1.00 1.27 52 SER A N 9
ATOM 9434 C CA . SER A 1 59 ? -0.753 5.741 -9.439 1.00 1.26 52 SER A CA 9
ATOM 9435 C C . SER A 1 59 ? -1.646 4.961 -8.476 1.00 1.00 52 SER A C 9
ATOM 9436 O O . SER A 1 59 ? -2.766 4.571 -8.814 1.00 1.06 52 SER A O 9
ATOM 9444 N N . ILE A 1 60 ? -1.147 4.766 -7.260 1.00 0.82 53 ILE A N 9
ATOM 9445 C CA . ILE A 1 60 ? -1.913 4.113 -6.211 1.00 0.67 53 ILE A CA 9
ATOM 9446 C C . ILE A 1 60 ? -3.020 5.044 -5.730 1.00 0.59 53 ILE A C 9
ATOM 9447 O O . ILE A 1 60 ? -4.164 4.629 -5.566 1.00 0.70 53 ILE A O 9
ATOM 9463 N N . GLN A 1 61 ? -2.666 6.315 -5.543 1.00 0.60 54 GLN A N 9
ATOM 9464 C CA . GLN A 1 61 ? -3.591 7.331 -5.036 1.00 0.75 54 GLN A CA 9
ATOM 9465 C C . GLN A 1 61 ? -4.775 7.538 -5.975 1.00 0.79 54 GLN A C 9
ATOM 9466 O O . GLN A 1 61 ? -5.762 8.174 -5.610 1.00 0.97 54 GLN A O 9
ATOM 9480 N N . LYS A 1 62 ? -4.660 7.025 -7.189 1.00 0.73 55 LYS A N 9
ATOM 9481 C CA . LYS A 1 62 ? -5.784 6.995 -8.109 1.00 0.82 55 LYS A CA 9
ATOM 9482 C C . LYS A 1 62 ? -6.945 6.239 -7.470 1.00 0.77 55 LYS A C 9
ATOM 9483 O O . LYS A 1 62 ? -8.062 6.746 -7.375 1.00 0.94 55 LYS A O 9
ATOM 9502 N N . SER A 1 63 ? -6.659 5.029 -7.015 1.00 0.67 56 SER A N 9
ATOM 9503 C CA . SER A 1 63 ? -7.661 4.183 -6.390 1.00 0.75 56 SER A CA 9
ATOM 9504 C C . SER A 1 63 ? -7.685 4.394 -4.877 1.00 0.69 56 SER A C 9
ATOM 9505 O O . SER A 1 63 ? -8.747 4.431 -4.260 1.00 0.85 56 SER A O 9
ATOM 9513 N N . ALA A 1 64 ? -6.504 4.559 -4.297 1.00 0.54 57 ALA A N 9
ATOM 9514 C CA . ALA A 1 64 ? -6.353 4.655 -2.849 1.00 0.55 57 ALA A CA 9
ATOM 9515 C C . ALA A 1 64 ? -6.434 6.095 -2.365 1.00 0.76 57 ALA A C 9
ATOM 9516 O O . ALA A 1 64 ?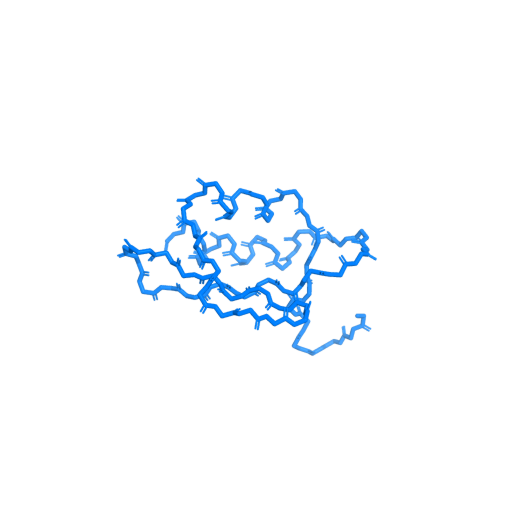 -6.048 6.406 -1.238 1.00 1.09 57 ALA A O 9
ATOM 9523 N N . GLY A 1 65 ? -6.925 6.973 -3.218 1.00 0.90 58 GLY A N 9
ATOM 9524 C CA . GLY A 1 65 ? -7.050 8.362 -2.848 1.00 1.19 58 GLY A CA 9
ATOM 9525 C C . GLY A 1 65 ? -8.417 8.903 -3.172 1.00 1.20 58 GLY A C 9
ATOM 9526 O O . GLY A 1 65 ? -9.159 9.304 -2.273 1.00 1.52 58 GLY A O 9
ATOM 9530 N N . LEU A 1 66 ? -8.756 8.878 -4.458 1.00 1.61 59 LEU A N 9
ATOM 9531 C CA . LEU A 1 66 ? -10.029 9.396 -4.950 1.00 2.45 59 LEU A CA 9
ATOM 9532 C C . LEU A 1 66 ? -10.100 10.903 -4.737 1.00 2.84 59 LEU A C 9
ATOM 9533 O O . LEU A 1 66 ? -10.586 11.344 -3.674 1.00 3.33 59 LEU A O 9
ATOM 9550 N N . ASP A 1 1 ? 17.648 11.778 -12.639 1.00 20.35 -6 ASP A N 10
ATOM 9551 C CA . ASP A 1 1 ? 17.146 13.006 -11.982 1.00 20.07 -6 ASP A CA 10
ATOM 9552 C C . ASP A 1 1 ? 17.847 13.242 -10.645 1.00 19.59 -6 ASP A C 10
ATOM 9553 O O . ASP A 1 1 ? 18.765 14.057 -10.563 1.00 19.68 -6 ASP A O 10
ATOM 9564 N N . ARG A 1 2 ? 17.431 12.539 -9.601 1.00 19.21 -5 ARG A N 10
ATOM 9565 C CA . ARG A 1 2 ? 18.034 12.703 -8.287 1.00 18.87 -5 ARG A CA 10
ATOM 9566 C C . ARG A 1 2 ? 18.449 11.361 -7.703 1.00 18.27 -5 ARG A C 10
ATOM 9567 O O . ARG A 1 2 ? 17.731 10.366 -7.824 1.00 17.95 -5 ARG A O 10
ATOM 9588 N N . THR A 1 3 ? 19.618 11.342 -7.084 1.00 18.25 -4 THR A N 10
ATOM 9589 C CA . THR A 1 3 ? 20.112 10.162 -6.403 1.00 17.81 -4 THR A CA 10
ATOM 9590 C C . THR A 1 3 ? 19.459 10.018 -5.029 1.00 16.92 -4 THR A C 10
ATOM 9591 O O . THR A 1 3 ? 20.013 10.446 -4.014 1.00 16.90 -4 THR A O 10
ATOM 9602 N N . GLY A 1 4 ? 18.270 9.436 -5.008 1.00 16.29 -3 GLY A N 10
ATOM 9603 C CA . GLY A 1 4 ? 17.555 9.254 -3.764 1.00 15.50 -3 GLY A CA 10
ATOM 9604 C C . GLY A 1 4 ? 17.445 7.795 -3.381 1.00 14.59 -3 GLY A C 10
ATOM 9605 O O . GLY A 1 4 ? 17.570 6.912 -4.233 1.00 14.29 -3 GLY A O 10
ATOM 9609 N N . SER A 1 5 ? 17.220 7.537 -2.106 1.00 14.32 -2 SER A N 10
ATOM 9610 C CA . SER A 1 5 ? 17.088 6.179 -1.610 1.00 13.61 -2 SER A CA 10
ATOM 9611 C C . SER A 1 5 ? 16.087 6.142 -0.459 1.00 12.70 -2 SER A C 10
ATOM 9612 O O . SER A 1 5 ? 16.224 5.359 0.481 1.00 12.41 -2 SER A O 10
ATOM 9620 N N . GLU A 1 6 ? 15.069 6.990 -0.549 1.00 12.40 -1 GLU A N 10
ATOM 9621 C CA . GLU A 1 6 ? 14.065 7.095 0.498 1.00 11.62 -1 GLU A CA 10
ATOM 9622 C C . GLU A 1 6 ? 12.998 6.017 0.320 1.00 10.95 -1 GLU A C 10
ATOM 9623 O O . GLU A 1 6 ? 11.901 6.276 -0.182 1.00 10.98 -1 GLU A O 10
ATOM 9635 N N . LEU A 1 7 ? 13.336 4.803 0.716 1.00 10.58 0 LEU A N 10
ATOM 9636 C CA . LEU A 1 7 ? 12.399 3.696 0.654 1.00 10.14 0 LEU A CA 10
ATOM 9637 C C . LEU A 1 7 ? 12.237 3.079 2.038 1.00 9.04 0 LEU A C 10
ATOM 9638 O O . LEU A 1 7 ? 11.419 3.543 2.834 1.00 8.92 0 LEU A O 10
ATOM 9654 N N . MET A 1 8 ? 13.041 2.053 2.321 1.00 8.45 1 MET A N 10
ATOM 9655 C CA . MET A 1 8 ? 13.047 1.391 3.626 1.00 7.52 1 MET A CA 10
ATOM 9656 C C . MET A 1 8 ? 11.635 1.003 4.048 1.00 6.57 1 MET A C 10
ATOM 9657 O O . MET A 1 8 ? 11.247 1.202 5.201 1.00 6.57 1 MET A O 10
ATOM 9671 N N . ASN A 1 9 ? 10.888 0.441 3.088 1.00 6.06 2 ASN A N 10
ATOM 9672 C CA . ASN A 1 9 ? 9.470 0.090 3.255 1.00 5.40 2 ASN A CA 10
ATOM 9673 C C . ASN A 1 9 ? 8.713 1.162 4.037 1.00 4.41 2 ASN A C 10
ATOM 9674 O O . ASN A 1 9 ? 8.361 0.980 5.202 1.00 4.62 2 ASN A O 10
ATOM 9685 N N . SER A 1 10 ? 8.482 2.293 3.372 1.00 3.68 3 SER A N 10
ATOM 9686 C CA . SER A 1 10 ? 7.795 3.432 3.968 1.00 3.03 3 SER A CA 10
ATOM 9687 C C . SER A 1 10 ? 6.435 3.027 4.535 1.00 2.38 3 SER A C 10
ATOM 9688 O O . SER A 1 10 ? 5.472 2.827 3.790 1.00 2.73 3 SER A O 10
ATOM 9696 N N . SER A 1 11 ? 6.364 2.921 5.858 1.00 2.00 4 SER A N 10
ATOM 9697 C CA . SER A 1 11 ? 5.140 2.516 6.532 1.00 1.88 4 SER A CA 10
ATOM 9698 C C . SER A 1 11 ? 4.066 3.589 6.394 1.00 1.41 4 SER A C 10
ATOM 9699 O O . SER A 1 11 ? 2.882 3.316 6.569 1.00 1.42 4 SER A O 10
ATOM 9707 N N . LYS A 1 12 ? 4.504 4.807 6.073 1.00 1.26 5 LYS A N 10
ATOM 9708 C CA . LYS A 1 12 ? 3.609 5.927 5.807 1.00 1.09 5 LYS A CA 10
ATOM 9709 C C . LYS A 1 12 ? 2.477 5.522 4.875 1.00 0.86 5 LYS A C 10
ATOM 9710 O O . LYS A 1 12 ? 1.305 5.754 5.161 1.00 0.88 5 LYS A O 10
ATOM 9729 N N . LEU A 1 13 ? 2.849 4.891 3.774 1.00 0.89 6 LEU A N 10
ATOM 9730 C CA . LEU A 1 13 ? 1.903 4.516 2.733 1.00 0.95 6 LEU A CA 10
ATOM 9731 C C . LEU A 1 13 ? 0.909 3.481 3.241 1.00 0.80 6 LEU A C 10
ATOM 9732 O O . LEU A 1 13 ? -0.290 3.582 2.991 1.00 0.79 6 LEU A O 10
ATOM 9748 N N . ILE A 1 14 ? 1.415 2.500 3.977 1.00 0.80 7 ILE A N 10
ATOM 9749 C CA . ILE A 1 14 ? 0.577 1.434 4.507 1.00 0.83 7 ILE A CA 10
ATOM 9750 C C . ILE A 1 14 ? -0.340 1.963 5.603 1.00 0.69 7 ILE A C 10
ATOM 9751 O O . ILE A 1 14 ? -1.514 1.615 5.659 1.00 0.71 7 ILE A O 10
ATOM 9767 N N . ARG A 1 15 ? 0.197 2.820 6.459 1.00 0.62 8 ARG A N 10
ATOM 9768 C CA . ARG A 1 15 ? -0.581 3.420 7.537 1.00 0.60 8 ARG A CA 10
ATOM 9769 C C . ARG A 1 15 ? -1.670 4.324 6.978 1.00 0.50 8 ARG A C 10
ATOM 9770 O O . ARG A 1 15 ? -2.812 4.295 7.440 1.00 0.56 8 ARG A O 10
ATOM 9791 N N . MET A 1 16 ? -1.302 5.118 5.977 1.00 0.47 9 MET A N 10
ATOM 9792 C CA . MET A 1 16 ? -2.248 5.963 5.255 1.00 0.52 9 MET A CA 10
ATOM 9793 C C . MET A 1 16 ? -3.377 5.121 4.671 1.00 0.53 9 MET A C 10
ATOM 9794 O O . MET A 1 16 ? -4.558 5.452 4.797 1.00 0.65 9 MET A O 10
ATOM 9808 N N . LEU A 1 17 ? -2.985 4.028 4.039 1.00 0.50 10 LEU A N 10
ATOM 9809 C CA . LEU A 1 17 ? -3.914 3.102 3.414 1.00 0.52 10 LEU A CA 10
ATOM 9810 C C . LEU A 1 17 ? -4.769 2.399 4.470 1.00 0.55 10 LEU A C 10
ATOM 9811 O O . LEU A 1 17 ? -5.963 2.163 4.271 1.00 0.64 10 LEU A O 10
ATOM 9827 N N . GLU A 1 18 ? -4.142 2.095 5.597 1.00 0.53 11 GLU A N 10
ATOM 9828 C CA . GLU A 1 18 ? -4.802 1.431 6.716 1.00 0.61 11 GLU A CA 10
ATOM 9829 C C . GLU A 1 18 ? -5.951 2.277 7.254 1.00 0.62 11 GLU A C 10
ATOM 9830 O O . GLU A 1 18 ? -7.105 1.845 7.255 1.00 0.72 11 GLU A O 10
ATOM 9842 N N . GLU A 1 19 ? -5.629 3.494 7.683 1.00 0.58 12 GLU A N 10
ATOM 9843 C CA . GLU A 1 19 ? -6.596 4.355 8.356 1.00 0.64 12 GLU A CA 10
ATOM 9844 C C . GLU A 1 19 ? -7.671 4.864 7.398 1.00 0.60 12 GLU A C 10
ATOM 9845 O O . GLU A 1 19 ? -8.686 5.412 7.831 1.00 0.66 12 GLU A O 10
ATOM 9857 N N . ASP A 1 20 ? -7.459 4.674 6.102 1.00 0.57 13 ASP A N 10
ATOM 9858 C CA . ASP A 1 20 ? -8.459 5.058 5.112 1.00 0.58 13 ASP A CA 10
ATOM 9859 C C . ASP A 1 20 ? -9.602 4.045 5.111 1.00 0.55 13 ASP A C 10
ATOM 9860 O O . ASP A 1 20 ? -10.733 4.365 4.744 1.00 0.62 13 ASP A O 10
ATOM 9869 N N . GLY A 1 21 ? -9.304 2.822 5.544 1.00 0.49 14 GLY A N 10
ATOM 9870 C CA . GLY A 1 21 ? -10.336 1.812 5.681 1.00 0.53 14 GLY A CA 10
ATOM 9871 C C . GLY A 1 21 ? -10.103 0.583 4.821 1.00 0.47 14 GLY A C 10
ATOM 9872 O O . GLY A 1 21 ? -10.951 -0.308 4.773 1.00 0.62 14 GLY A O 10
ATOM 9876 N N . TRP A 1 22 ? -8.958 0.516 4.158 1.00 0.35 15 TRP A N 10
ATOM 9877 C CA . TRP A 1 22 ? -8.669 -0.596 3.257 1.00 0.34 15 TRP A CA 10
ATOM 9878 C C . TRP A 1 22 ? -8.224 -1.833 4.028 1.00 0.39 15 TRP A C 10
ATOM 9879 O O . TRP A 1 22 ? -7.499 -1.737 5.016 1.00 0.57 15 TRP A O 10
ATOM 9900 N N . ARG A 1 23 ? -8.673 -2.991 3.568 1.00 0.37 16 ARG A N 10
ATOM 9901 C CA . ARG A 1 23 ? -8.284 -4.260 4.165 1.00 0.43 16 ARG A CA 10
ATOM 9902 C C . ARG A 1 23 ? -7.440 -5.060 3.187 1.00 0.37 16 ARG A C 10
ATOM 9903 O O . ARG A 1 23 ? -7.585 -4.917 1.969 1.00 0.32 16 ARG A O 10
ATOM 9924 N N . LEU A 1 24 ? -6.553 -5.888 3.721 1.00 0.42 17 LEU A N 10
ATOM 9925 C CA . LEU A 1 24 ? -5.699 -6.730 2.900 1.00 0.43 17 LEU A CA 10
ATOM 9926 C C . LEU A 1 24 ? -6.539 -7.825 2.257 1.00 0.48 17 LEU A C 10
ATOM 9927 O O . LEU A 1 24 ? -6.992 -8.754 2.930 1.00 0.58 17 LEU A O 10
ATOM 9943 N N . VAL A 1 25 ? -6.740 -7.713 0.954 1.00 0.49 18 VAL A N 10
ATOM 9944 C CA . VAL A 1 25 ? -7.677 -8.572 0.250 1.00 0.60 18 VAL A CA 10
ATOM 9945 C C . VAL A 1 25 ? -6.966 -9.789 -0.342 1.00 0.65 18 VAL A C 10
ATOM 9946 O O . VAL A 1 25 ? -7.558 -10.858 -0.482 1.00 0.82 18 VAL A O 10
ATOM 9959 N N . ARG A 1 26 ? -5.695 -9.628 -0.667 1.00 0.53 19 ARG A N 10
ATOM 9960 C CA . ARG A 1 26 ? -4.903 -10.732 -1.177 1.00 0.56 19 ARG A CA 10
ATOM 9961 C C . ARG A 1 26 ? -3.517 -10.699 -0.557 1.00 0.55 19 ARG A C 10
ATOM 9962 O O . ARG A 1 26 ? -2.772 -9.729 -0.724 1.00 0.54 19 ARG A O 10
ATOM 9983 N N . VAL A 1 27 ? -3.185 -11.756 0.165 1.00 0.72 20 VAL A N 10
ATOM 9984 C CA . VAL A 1 27 ? -1.914 -11.840 0.859 1.00 0.91 20 VAL A CA 10
ATOM 9985 C C . VAL A 1 27 ? -0.846 -12.408 -0.062 1.00 0.90 20 VAL A C 10
ATOM 9986 O O . VAL A 1 27 ? -1.011 -13.485 -0.636 1.00 1.02 20 VAL A O 10
ATOM 9999 N N . THR A 1 28 ? 0.228 -11.659 -0.221 1.00 1.05 21 THR A N 10
ATOM 10000 C CA . THR A 1 28 ? 1.331 -12.058 -1.071 1.00 1.15 21 THR A CA 10
ATOM 10001 C C . THR A 1 28 ? 2.629 -11.471 -0.523 1.00 1.33 21 THR A C 10
ATOM 10002 O O . THR A 1 28 ? 2.709 -10.272 -0.256 1.00 1.81 21 THR A O 10
ATOM 10013 N N . GLY A 1 29 ? 3.632 -12.322 -0.340 1.00 1.17 22 GLY A N 10
ATOM 10014 C CA . GLY A 1 29 ? 4.893 -11.884 0.235 1.00 1.32 22 GLY A CA 10
ATOM 10015 C C . GLY A 1 29 ? 5.661 -10.952 -0.680 1.00 0.95 22 GLY A C 10
ATOM 10016 O O . GLY A 1 29 ? 6.539 -10.215 -0.236 1.00 1.42 22 GLY A O 10
ATOM 10020 N N . SER A 1 30 ? 5.333 -10.990 -1.962 1.00 0.89 23 SER A N 10
ATOM 10021 C CA . SER A 1 30 ? 5.971 -10.123 -2.939 1.00 1.20 23 SER A CA 10
ATOM 10022 C C . SER A 1 30 ? 5.329 -8.736 -2.947 1.00 1.00 23 SER A C 10
ATOM 10023 O O . SER A 1 30 ? 6.003 -7.734 -3.168 1.00 1.37 23 SER A O 10
ATOM 10031 N N . ALA A 1 31 ? 4.025 -8.688 -2.697 1.00 0.60 24 ALA A N 10
ATOM 10032 C CA . ALA A 1 31 ? 3.288 -7.431 -2.684 1.00 0.55 24 ALA A CA 10
ATOM 10033 C C . ALA A 1 31 ? 1.965 -7.608 -1.957 1.00 0.53 24 ALA A C 10
ATOM 10034 O O . ALA A 1 31 ? 1.242 -8.575 -2.195 1.00 0.76 24 ALA A O 10
ATOM 10041 N N . HIS A 1 32 ? 1.649 -6.679 -1.074 1.00 0.43 25 HIS A N 10
ATOM 10042 C CA . HIS A 1 32 ? 0.427 -6.766 -0.286 1.00 0.50 25 HIS A CA 10
ATOM 10043 C C . HIS A 1 32 ? -0.703 -6.033 -0.994 1.00 0.35 25 HIS A C 10
ATOM 10044 O O . HIS A 1 32 ? -0.623 -4.828 -1.231 1.00 0.39 25 HIS A O 10
ATOM 10059 N N . HIS A 1 33 ? -1.747 -6.769 -1.347 1.00 0.33 26 HIS A N 10
ATOM 10060 C CA . HIS A 1 33 ? -2.835 -6.213 -2.139 1.00 0.33 26 HIS A CA 10
ATOM 10061 C C . HIS A 1 33 ? -4.032 -5.874 -1.265 1.00 0.28 26 HIS A C 10
ATOM 10062 O O . HIS A 1 33 ? -4.661 -6.758 -0.681 1.00 0.33 26 HIS A O 10
ATOM 10077 N N . PHE A 1 34 ? -4.338 -4.593 -1.187 1.00 0.25 27 PHE A N 10
ATOM 10078 C CA . PHE A 1 34 ? -5.472 -4.112 -0.415 1.00 0.21 27 PHE A CA 10
ATOM 10079 C C . PHE A 1 34 ? -6.642 -3.807 -1.326 1.00 0.25 27 PHE A C 10
ATOM 10080 O O . PHE A 1 34 ? -6.453 -3.398 -2.470 1.00 0.32 27 PHE A O 10
ATOM 10097 N N . LYS A 1 35 ? -7.847 -4.007 -0.824 1.00 0.25 28 LYS A N 10
ATOM 10098 C CA . LYS A 1 35 ? -9.036 -3.679 -1.590 1.00 0.33 28 LYS A CA 10
ATOM 10099 C C . LYS A 1 35 ? -10.196 -3.331 -0.670 1.00 0.42 28 LYS A C 10
ATOM 10100 O O . LYS A 1 35 ? -10.430 -4.001 0.338 1.00 0.54 28 LYS A O 10
ATOM 10119 N N . HIS A 1 36 ? -10.902 -2.267 -1.017 1.00 0.49 29 HIS A N 10
ATOM 10120 C CA . HIS A 1 36 ? -12.092 -1.855 -0.295 1.00 0.66 29 HIS A CA 10
ATOM 10121 C C . HIS A 1 36 ? -13.302 -2.133 -1.178 1.00 0.64 29 HIS A C 10
ATOM 10122 O 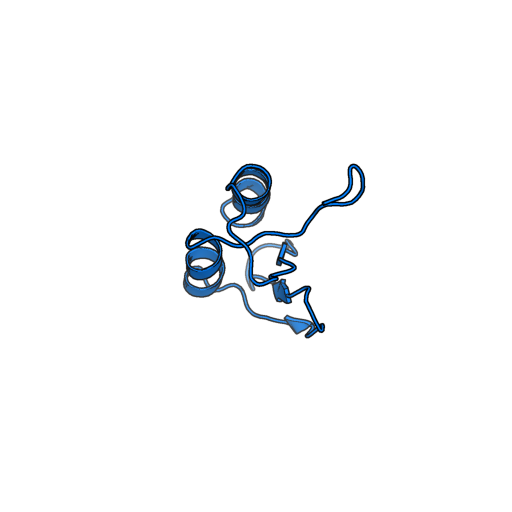O . HIS A 1 36 ? -13.582 -1.361 -2.083 1.00 0.66 29 HIS A O 10
ATOM 10137 N N . PRO A 1 37 ? -14.029 -3.241 -0.927 1.00 0.85 30 PRO A N 10
ATOM 10138 C CA . PRO A 1 37 ? -15.083 -3.753 -1.832 1.00 1.05 30 PRO A CA 10
ATOM 10139 C C . PRO A 1 37 ? -16.186 -2.744 -2.172 1.00 1.10 30 PRO A C 10
ATOM 10140 O O . PRO A 1 37 ? -16.977 -2.970 -3.094 1.00 1.67 30 PRO A O 10
ATOM 10151 N N . LYS A 1 38 ? -16.248 -1.640 -1.442 1.00 0.80 31 LYS A N 10
ATOM 10152 C CA . LYS A 1 38 ? -17.227 -0.601 -1.723 1.00 0.99 31 LYS A CA 10
ATOM 10153 C C . LYS A 1 38 ? -16.760 0.229 -2.912 1.00 1.04 31 LYS A C 10
ATOM 10154 O O . LYS A 1 38 ? -17.563 0.791 -3.654 1.00 1.30 31 LYS A O 10
ATOM 10173 N N . LYS A 1 39 ? -15.449 0.287 -3.086 1.00 0.91 32 LYS A N 10
ATOM 10174 C CA . LYS A 1 39 ? -14.843 1.031 -4.181 1.00 1.07 32 LYS A CA 10
ATOM 10175 C C . LYS A 1 39 ? -14.201 0.077 -5.185 1.00 0.89 32 LYS A C 10
ATOM 10176 O O . LYS A 1 39 ? -13.638 -0.948 -4.803 1.00 0.81 32 LYS A O 10
ATOM 10195 N N . PRO A 1 40 ? -14.276 0.394 -6.484 1.00 1.16 33 PRO A N 10
ATOM 10196 C CA . PRO A 1 40 ? -13.642 -0.413 -7.525 1.00 1.17 33 PRO A CA 10
ATOM 10197 C C . PRO A 1 40 ? -12.142 -0.139 -7.632 1.00 1.02 33 PRO A C 10
ATOM 10198 O O . PRO A 1 40 ? -11.650 0.289 -8.678 1.00 1.83 33 PRO A O 10
ATOM 10209 N N . GLY A 1 41 ? -11.420 -0.381 -6.550 1.00 0.70 34 GLY A N 10
ATOM 10210 C CA . GLY A 1 41 ? -10.001 -0.109 -6.541 1.00 0.91 34 GLY A CA 10
ATOM 10211 C C . GLY A 1 41 ? -9.216 -1.138 -5.763 1.00 0.76 34 GLY A C 10
ATOM 10212 O O . GLY A 1 41 ? -9.637 -1.573 -4.690 1.00 0.77 34 GLY A O 10
ATOM 10216 N N . LEU A 1 42 ? -8.088 -1.546 -6.320 1.00 0.83 35 LEU A N 10
ATOM 10217 C CA . LEU A 1 42 ? -7.180 -2.458 -5.643 1.00 0.78 35 LEU A CA 10
ATOM 10218 C C . LEU A 1 42 ? -5.801 -1.809 -5.522 1.00 0.61 35 LEU A C 10
ATOM 10219 O O . LEU A 1 42 ? -5.251 -1.305 -6.503 1.00 0.71 35 LEU A O 10
ATOM 10235 N N . VAL A 1 43 ? -5.260 -1.811 -4.315 1.00 0.41 36 VAL A N 10
ATOM 10236 C CA . VAL A 1 43 ? -3.969 -1.196 -4.038 1.00 0.35 36 VAL A CA 10
ATOM 10237 C C . VAL A 1 43 ? -2.877 -2.256 -3.903 1.00 0.30 36 VAL A C 10
ATOM 10238 O O . VAL A 1 43 ? -3.030 -3.227 -3.163 1.00 0.29 36 VAL A O 10
ATOM 10251 N N . THR A 1 44 ? -1.783 -2.074 -4.627 1.00 0.49 37 THR A N 10
ATOM 10252 C CA . THR A 1 44 ? -0.643 -2.969 -4.518 1.00 0.52 37 THR A CA 10
ATOM 10253 C C . THR A 1 44 ? 0.483 -2.300 -3.735 1.00 0.57 37 THR A C 10
ATOM 10254 O O . THR A 1 44 ? 1.171 -1.417 -4.253 1.00 0.78 37 THR A O 10
ATOM 10265 N N . VAL A 1 45 ? 0.635 -2.699 -2.481 1.00 0.48 38 VAL A N 10
ATOM 10266 C CA . VAL A 1 45 ? 1.705 -2.198 -1.636 1.00 0.63 38 VAL A CA 10
ATOM 10267 C C . VAL A 1 45 ? 2.974 -3.021 -1.843 1.00 0.61 38 VAL A C 10
ATOM 10268 O O . VAL A 1 45 ? 2.924 -4.253 -1.840 1.00 0.58 38 VAL A O 10
ATOM 10281 N N . PRO A 1 46 ? 4.126 -2.356 -2.034 1.00 0.89 39 PRO A N 10
ATOM 10282 C CA . PRO A 1 46 ? 5.414 -3.036 -2.160 1.00 0.93 39 PRO A CA 10
ATOM 10283 C C . PRO A 1 46 ? 5.879 -3.604 -0.823 1.00 1.10 39 PRO A C 10
ATOM 10284 O O . PRO A 1 46 ? 5.580 -3.055 0.241 1.00 1.68 39 PRO A O 10
ATOM 10295 N N . HIS A 1 47 ? 6.598 -4.710 -0.886 1.00 1.02 40 HIS A N 10
ATOM 10296 C CA . HIS A 1 47 ? 7.037 -5.411 0.312 1.00 1.48 40 HIS A CA 10
ATOM 10297 C C . HIS A 1 47 ? 8.398 -4.867 0.772 1.00 1.41 40 HIS A C 10
ATOM 10298 O O . HIS A 1 47 ? 8.950 -3.991 0.108 1.00 1.67 40 HIS A O 10
ATOM 10313 N N . PRO A 1 48 ? 8.940 -5.337 1.924 1.00 2.02 41 PRO A N 10
ATOM 10314 C CA . PRO A 1 48 ? 10.272 -4.924 2.406 1.00 2.42 41 PRO A CA 10
ATOM 10315 C C . PRO A 1 48 ? 11.376 -5.060 1.349 1.00 1.97 41 PRO A C 10
ATOM 10316 O O . PRO A 1 48 ? 11.141 -5.570 0.250 1.00 2.01 41 PRO A O 10
ATOM 10327 N N . LYS A 1 49 ? 12.612 -4.748 1.751 1.00 2.46 42 LYS A N 10
ATOM 10328 C CA . LYS A 1 49 ? 13.701 -4.416 0.817 1.00 2.66 42 LYS A CA 10
ATOM 10329 C C . LYS A 1 49 ? 13.195 -3.699 -0.444 1.00 3.15 42 LYS A C 10
ATOM 10330 O O . LYS A 1 49 ? 12.126 -3.085 -0.437 1.00 3.73 42 LYS A O 10
ATOM 10349 N N . LYS A 1 50 ? 14.006 -3.683 -1.489 1.00 3.38 43 LYS A N 10
ATOM 10350 C CA . LYS A 1 50 ? 13.646 -2.969 -2.705 1.00 4.00 43 LYS A CA 10
ATOM 10351 C C . LYS A 1 50 ? 12.571 -3.715 -3.484 1.00 4.34 43 LYS A C 10
ATOM 10352 O O . LYS A 1 50 ? 12.511 -4.948 -3.469 1.00 4.36 43 LYS A O 10
ATOM 10371 N N . ASP A 1 51 ? 11.725 -2.954 -4.158 1.00 4.87 44 ASP A N 10
ATOM 10372 C CA . ASP A 1 51 ? 10.553 -3.496 -4.825 1.00 5.33 44 ASP A CA 10
ATOM 10373 C C . ASP A 1 51 ? 10.120 -2.545 -5.936 1.00 5.00 44 ASP A C 10
ATOM 10374 O O . ASP A 1 51 ? 10.882 -1.649 -6.312 1.00 5.09 44 ASP A O 10
ATOM 10383 N N . LEU A 1 52 ? 8.938 -2.786 -6.490 1.00 4.81 45 LEU A N 10
ATOM 10384 C CA . LEU A 1 52 ? 8.334 -1.932 -7.514 1.00 4.63 45 LEU A CA 10
ATOM 10385 C C . LEU A 1 52 ? 8.587 -0.446 -7.234 1.00 4.46 45 LEU A C 10
ATOM 10386 O O . LEU A 1 52 ? 8.421 0.025 -6.104 1.00 4.41 45 LEU A O 10
ATOM 10402 N N . PRO A 1 53 ? 9.030 0.294 -8.271 1.00 4.59 46 PRO A N 10
ATOM 10403 C CA . PRO A 1 53 ? 9.392 1.717 -8.161 1.00 4.55 46 PRO A CA 10
ATOM 10404 C C . PRO A 1 53 ? 8.246 2.634 -7.718 1.00 3.88 46 PRO A C 10
ATOM 10405 O O . PRO A 1 53 ? 7.129 2.182 -7.454 1.00 3.48 46 PRO A O 10
ATOM 10416 N N . ILE A 1 54 ? 8.528 3.935 -7.688 1.00 3.85 47 ILE A N 10
ATOM 10417 C CA . ILE A 1 54 ? 7.583 4.935 -7.191 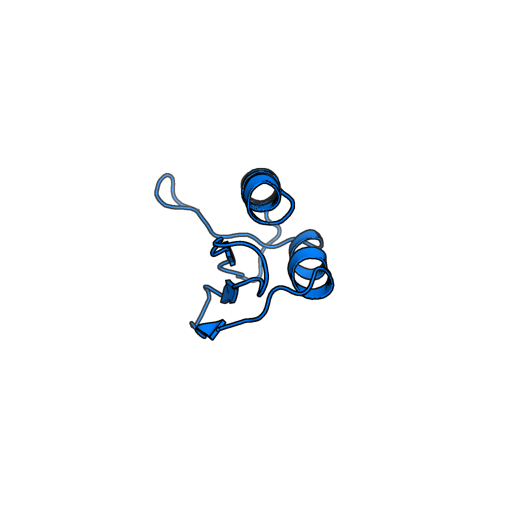1.00 3.33 47 ILE A CA 10
ATOM 10418 C C . ILE A 1 54 ? 6.303 4.958 -8.036 1.00 3.01 47 ILE A C 10
ATOM 10419 O O . ILE A 1 54 ? 5.219 5.257 -7.529 1.00 2.56 47 ILE A O 10
ATOM 10435 N N . GLY A 1 55 ? 6.433 4.610 -9.314 1.00 3.31 48 GLY A N 10
ATOM 10436 C CA . GLY A 1 55 ? 5.286 4.581 -10.207 1.00 3.19 48 GLY A CA 10
ATOM 10437 C C . GLY A 1 55 ? 4.138 3.742 -9.668 1.00 2.77 48 GLY A C 10
ATOM 10438 O O . GLY A 1 55 ? 2.970 4.099 -9.831 1.00 2.57 48 GLY A O 10
ATOM 10442 N N . THR A 1 56 ? 4.469 2.640 -9.008 1.00 2.71 49 THR A N 10
ATOM 10443 C CA . THR A 1 56 ? 3.464 1.759 -8.429 1.00 2.41 49 THR A CA 10
ATOM 10444 C C . THR A 1 56 ? 2.836 2.400 -7.190 1.00 1.84 49 THR A C 10
ATOM 10445 O O . THR A 1 56 ? 1.655 2.194 -6.892 1.00 1.61 49 THR A O 10
ATOM 10456 N N . VAL A 1 57 ? 3.629 3.195 -6.487 1.00 1.76 50 VAL A N 10
ATOM 10457 C CA . VAL A 1 57 ? 3.158 3.904 -5.306 1.00 1.38 50 VAL A CA 10
ATOM 10458 C C . VAL A 1 57 ? 2.232 5.047 -5.704 1.00 1.23 50 VAL A C 10
ATOM 10459 O O . VAL A 1 57 ? 1.274 5.360 -4.995 1.00 0.97 50 VAL A O 10
ATOM 10472 N N . LYS A 1 58 ? 2.507 5.654 -6.851 1.00 1.48 51 LYS A N 10
ATOM 10473 C CA . LYS A 1 58 ? 1.634 6.689 -7.388 1.00 1.44 51 LYS A CA 10
ATOM 10474 C C . LYS A 1 58 ? 0.257 6.117 -7.682 1.00 1.23 51 LYS A C 10
ATOM 10475 O O . LYS A 1 58 ? -0.757 6.793 -7.510 1.00 1.17 51 LYS A O 10
ATOM 10494 N N . SER A 1 59 ? 0.228 4.861 -8.104 1.00 1.27 52 SER A N 10
ATOM 10495 C CA . SER A 1 59 ? -1.025 4.166 -8.319 1.00 1.26 52 SER A CA 10
ATOM 10496 C C . SER A 1 59 ? -1.780 4.027 -7.000 1.00 1.00 52 SER A C 10
ATOM 10497 O O . SER A 1 59 ? -3.005 4.095 -6.970 1.00 1.06 52 SER A O 10
ATOM 10505 N N . ILE A 1 60 ? -1.041 3.865 -5.900 1.00 0.82 53 ILE A N 10
ATOM 10506 C CA . ILE A 1 60 ? -1.661 3.819 -4.583 1.00 0.67 53 ILE A CA 10
ATOM 10507 C C . ILE A 1 60 ? -2.246 5.181 -4.248 1.00 0.59 53 ILE A C 10
ATOM 10508 O O . ILE A 1 60 ? -3.379 5.285 -3.797 1.00 0.70 53 ILE A O 10
ATOM 10524 N N . GLN A 1 61 ? -1.465 6.225 -4.491 1.00 0.60 54 GLN A N 10
ATOM 10525 C CA . GLN A 1 61 ? -1.898 7.592 -4.210 1.00 0.75 54 GLN A CA 10
ATOM 10526 C C . GLN A 1 61 ? -3.179 7.919 -4.972 1.00 0.79 54 GLN A C 10
ATOM 10527 O O . GLN A 1 61 ? -4.050 8.633 -4.473 1.00 0.97 54 GLN A O 10
ATOM 10541 N N . LYS A 1 62 ? -3.284 7.388 -6.182 1.00 0.73 55 LYS A N 10
ATOM 10542 C CA . LYS A 1 62 ? -4.477 7.569 -6.998 1.00 0.82 55 LYS A CA 10
ATOM 10543 C C . LYS A 1 62 ? -5.631 6.684 -6.524 1.00 0.77 55 LYS A C 10
ATOM 10544 O O . LYS A 1 62 ? -6.734 7.171 -6.295 1.00 0.94 55 LYS A O 10
ATOM 10563 N N . SER A 1 63 ? -5.378 5.390 -6.381 1.00 0.67 56 SER A N 10
ATOM 10564 C CA . SER A 1 63 ? -6.438 4.433 -6.063 1.00 0.75 56 SER A CA 10
ATOM 10565 C C . SER A 1 63 ? -6.893 4.534 -4.606 1.00 0.69 56 SER A C 10
ATOM 10566 O O . SER A 1 63 ? -8.080 4.417 -4.314 1.00 0.85 56 SER A O 10
ATOM 10574 N N . ALA A 1 64 ? -5.954 4.753 -3.696 1.00 0.54 57 ALA A N 10
ATOM 10575 C CA . ALA A 1 64 ? -6.272 4.807 -2.274 1.00 0.55 57 ALA A CA 10
ATOM 10576 C C . ALA A 1 64 ? -6.625 6.228 -1.845 1.00 0.76 57 ALA A C 10
ATOM 10577 O O . ALA A 1 64 ? -7.383 6.433 -0.893 1.00 1.09 57 ALA A O 10
ATOM 10584 N N . GLY A 1 65 ? -6.073 7.206 -2.548 1.00 0.90 58 GLY A N 10
ATOM 10585 C CA . GLY A 1 65 ? -6.333 8.595 -2.217 1.00 1.19 58 GLY A CA 10
ATOM 10586 C C . GLY A 1 65 ? -7.565 9.131 -2.915 1.00 1.20 58 GLY A C 10
ATOM 10587 O O . GLY A 1 65 ? -8.364 9.847 -2.308 1.00 1.52 58 GLY A O 10
ATOM 10591 N N . LEU A 1 66 ? -7.710 8.772 -4.190 1.00 1.61 59 LEU A N 10
ATOM 10592 C CA . LEU A 1 66 ? -8.847 9.186 -5.009 1.00 2.45 59 LEU A CA 10
ATOM 10593 C C . LEU A 1 66 ? -8.940 10.706 -5.089 1.00 2.84 59 LEU A C 10
ATOM 10594 O O . LEU A 1 66 ? -9.881 11.284 -4.506 1.00 3.33 59 LEU A O 10
#

B-factor: mean 3.51, std 4.56, range [0.21, 20.6]

Foldseek 3Di:
DDDDDPCQPPCVLVVLLVVLPWDQPDDDQQWTWTDDVVDPAIQTRGHGDDHDDCVSVVSSCVRSVD

Nearest PDB structures (foldseek):
  4c26-assembly1_A  TM=7.396E-01  e=1.382E-08  Burkholderia pseudomallei K96243
  6g26-assembly1_F  TM=8.191E-01  e=5.348E-08  Burkholderia pseudomallei K96243
  4c26-assembly1_A  TM=7.299E-01  e=1.790E-09  Burkholderia pseudomallei K96243
  6g26-assembly1_F  TM=7.997E-01  e=8.326E-09  Burkholderia pseudomallei K96243
  6cb1-assembly1_n  TM=3.343E-01  e=1.042E+00  Saccharomyces cerevisiae BY4741

Sequence (66 aa):
DRTGSELMNSSKLIRMLEEDGWRLVRVTGSAHHFKHPKKPGLVTVPHPKKDLPIGTVKSIQKSAGLDRTGSELMNSSKLIRMLEEDGWRLVRVTGSAHHFKHPKKPGLVTVPHPKKDLPIGTVKSIQKSAGLDRTGSELMNSSKLIRMLEEDGWRLVRVTGSAHHFKHPKKPGLVTVPHPKKDLPIGTVKSIQKSAGLDRTGSELMNSSKLIRMLEEDGWRLVRVTGSAHHFKHPKKPGLVTVPHPKKDLPIGTVKSIQKSAGLDRTGSELMNSSKLIRMLEEDGWRLVRVTGSAHHFKHPKKPGLVTVPHPKKDLPIGTVKSIQKSAGLDRTGSELMNSSKLIRMLEEDGWRLVRVTGSAHHFKHPKKPGLVTVPHPKKDLPIGTVKSIQKSAGLDRTGSELMNSSKLIRMLEEDGWRLVRVTGSAHHFKHPKKPGLVTVPHPKKDLPIGTVKSIQKSAGLDRTGSELMNSSKLIRMLEEDGWRLVRVTGSAHHFKHPKKPGLVTVPHPKKDLPIGTVKSIQKSAGLDRTGSELMNSSKLIRMLEEDGWRLVRVTGSAHHFKHPKKPGLVTVPHPKKDLPIGTVKSIQKSAGLDRTGSELMNSSKLIRMLEEDGWRLVRVTGSAHHFKHPKKPGLVTVPHPKKDLPIGTVKSIQKSAGL

Organism: Burkholderia pseudomallei (strain K96243) (NCBI:txid272560)

Radius of gyration: 11.23 Å; Cα contacts (8 Å, |Δi|>4): 96; chains: 1; bounding box: 33×22×23 Å

Secondary structure (DSSP, 8-state):
--SSS------THHHHHHHTT-EEEE--SSEEEEE-TTSS-EEEEE--SS---TTTHHHHHHHHH-

Solvent-accessible surface area: 4954 Å² total; per-residue (Å²): 170,199,146,44,97,50,89,85,1,19,30,160,53,27,169,86,6,83,146,75,13,0,124,67,95,158,102,57,84,62,18,54,40,10,77,32,104,185,43,139,16,106,5,35,0,12,78,48,191,117,135,44,102,88,37,50,4,123,58,25,53,146,56,13,57,158

InterPro domains:
  IPR012933 HicA mRNA interferase family [PF07927] (4-59)
  IPR038570 HicA superfamily [G3DSA:3.30.920.30] (1-59)